Protein AF-A0A817QWZ9-F1 (afdb_monomer)

pLDDT: mean 73.17, std 28.53, range [21.56, 98.62]

Sequence (508 aa):
MGNSSLSGSTEKQVCISLRGLPHEVCVAATRAEYWRQYVNREVTVFGSLFNSLPMDIFNPDLHILGPQYCNITKIKKSLACSIIVGSLTGTMVDSSIAYRYHFTIYHEKQTTLNFAVMQIQALVHQAQHSYFMMYSIKIGRTLGIIKQMETGTSTSNQEEYSSSTAYKPTCKRKRTEDEEQQLTTSQSICDSDQSDDDDDEIIPDDIRTRDPKILAECDTVVDVGGIFNAEQRRFDHHQKSFTETFHSLQPDKPWIIKLSSAGLIYVHYGREIIKELLKKETIDDNIKDHLTEILFNKLYETFVEEIDAIDNGIDIGENMKYKIHTNLSTRVGYFNPAWNDPNPAEKEEIGFKQAMEMIGKEFLDRFYHYVHQWWPARALLEKAIAQRFDIDPSGSILVLNSTFPWRDHLFDIEQEQKDILGVTIKYVLYPDANKTWRLQAVPLNKKSFENRLSLPKQWQGLRDDELSTKSDIPGCIFVHASGFIGGNATYDGALAMARRSLQLGNTQ

Secondary structure (DSSP, 8-state):
--------------------------------------BTTEEEEEEEEE--S---SS-HHHHTTGGGHHHHHHHHHHTT-EEEEEEEPPPEETTEEEEEEEEEEE-S-HHHHHHHHHHHHHHHHHHHHHHHHHHHHHHHHHHHHHHHHHT---------------------PPP------------------------------------HHHHHH-S-EES-SS-EETTTTEE---STT---BHHHHSTTS---SBP-HHHHHHHHHHHHHHHHHHHTS---HHHHHHHHHHHHHHHIIIIIHHHHHHHTT--SSTT-SS----SHHHHHHTTSPPTT-SSHHHHHHHHHHHHHHHHHHHHHHHHHHIIIIIHHHHHHHHHHHHTHHHH-TTS-EEE-SS---HHHHHHHHHHHSHHHH-S---EEEEE-TTS-EEEEEPBSSTT-SSBSSPPPGGGTT-BHHHHHHHHT-TTEEEE-TTSSEEEESSHHHHHHHHHHHHHHHTT-

Solvent-accessible surface area (backbone atoms only — not comparable to full-atom values): 31141 Å² total; per-residue (Å²): 141,88,83,86,85,89,85,78,95,68,83,77,82,84,80,85,82,85,86,85,82,86,87,82,86,83,78,88,76,95,71,86,76,77,67,81,59,87,50,97,48,43,43,51,47,67,49,79,54,83,49,86,75,86,90,77,91,74,73,74,83,58,66,81,52,46,80,51,52,60,51,55,53,48,52,28,62,77,61,73,33,48,74,46,79,49,74,49,88,50,71,83,51,92,99,27,58,42,46,36,38,34,39,39,39,38,42,86,47,68,67,54,48,53,54,52,50,53,55,52,52,53,51,53,51,53,51,53,54,53,51,57,51,54,53,54,51,53,54,52,52,55,50,50,53,52,54,55,68,74,64,73,70,84,76,91,74,92,75,84,92,76,90,80,86,82,92,74,94,76,91,81,80,87,83,82,89,81,87,81,90,81,92,82,86,81,83,86,80,88,80,87,87,82,84,88,78,73,82,73,77,80,71,80,86,83,81,92,74,83,53,68,72,62,58,68,72,47,80,62,38,68,67,43,84,68,37,68,38,76,93,69,34,26,29,15,48,83,38,92,83,58,74,57,19,54,22,79,78,39,76,91,44,91,47,74,55,47,44,28,36,68,36,48,49,39,77,76,42,38,58,57,55,45,48,61,56,52,70,78,45,99,62,63,73,90,47,48,65,62,48,34,58,54,48,46,51,51,48,35,75,75,52,37,50,59,52,10,29,54,75,67,70,50,71,98,57,85,86,67,92,70,85,84,79,77,48,69,70,50,57,44,56,69,34,51,48,57,97,83,46,95,55,41,68,65,38,38,54,54,20,48,55,53,37,50,51,52,52,53,50,55,52,49,54,50,53,50,42,43,63,73,53,43,52,62,31,42,62,57,46,55,50,25,59,74,47,11,50,83,75,34,85,76,38,28,44,36,64,41,97,52,80,66,67,47,68,67,46,52,56,52,48,48,68,78,37,52,85,76,59,81,48,74,64,27,36,42,32,27,45,48,98,84,66,28,17,35,32,31,34,32,46,69,45,99,87,45,91,53,45,67,46,47,45,51,75,92,42,36,60,31,39,34,70,64,30,13,65,74,68,76,39,71,56,28,50,36,23,41,71,80,12,50,36,32,33,12,56,37,66,68,39,26,51,50,52,51,54,53,32,53,56,59,61,74,75,109

Radius of gyration: 31.4 Å; Cα contacts (8 Å, |Δi|>4): 544; chains: 1; bounding box: 79×83×84 Å

Mean predicted aligned error: 18.31 Å

Nearest PDB structures (foldseek):
  5eoy-assembly1_B  TM=3.967E-01  e=4.616E-01  Pseudomonas aeruginosa PAO1
  1j2v-assembly1_A  TM=4.352E-01  e=7.703E-01  Pyrococcus horikoshii OT3
  2uuv-assembly1_A  TM=5.173E-01  e=2.693E+00  Dictyostelium discoideum
  5eq6-assembly1_B  TM=3.828E-01  e=7.277E-01  Pseudomonas aeruginosa PAO1
  5eox-assembly1_B  TM=3.710E-01  e=1.285E+00  Pseudomonas aeruginosa PAO1

Structure (mmCIF, N/CA/C/O backbone):
data_AF-A0A817QWZ9-F1
#
_entry.id   AF-A0A817QWZ9-F1
#
loop_
_atom_site.group_PDB
_atom_site.id
_atom_site.type_symbol
_atom_site.label_atom_id
_atom_site.label_alt_id
_atom_site.label_comp_id
_atom_site.label_asym_id
_atom_site.label_entity_id
_atom_site.label_seq_id
_atom_site.pdbx_PDB_ins_code
_atom_site.Cartn_x
_atom_site.Cartn_y
_atom_site.Cartn_z
_atom_site.occupancy
_atom_site.B_iso_or_equiv
_atom_site.auth_seq_id
_atom_site.auth_comp_id
_atom_site.auth_asym_id
_atom_site.auth_atom_id
_atom_site.pdbx_PDB_model_num
ATOM 1 N N . MET A 1 1 ? 32.167 -58.755 28.645 1.00 31.52 1 MET A N 1
ATOM 2 C CA . MET A 1 1 ? 32.550 -59.857 27.736 1.00 31.52 1 MET A CA 1
ATOM 3 C C . MET A 1 1 ? 31.242 -60.419 27.189 1.00 31.52 1 MET A C 1
ATOM 5 O O . MET A 1 1 ? 30.562 -61.118 27.912 1.00 31.52 1 MET A O 1
ATOM 9 N N . GLY A 1 2 ? 30.682 -59.964 26.073 1.00 27.77 2 GLY A N 1
ATOM 10 C CA . GLY A 1 2 ? 31.305 -59.668 24.785 1.00 27.77 2 GLY A CA 1
ATOM 11 C C . GLY A 1 2 ? 31.017 -60.848 23.857 1.00 27.77 2 GLY A C 1
ATOM 12 O O . GLY A 1 2 ? 31.939 -61.592 23.555 1.00 27.77 2 GLY A O 1
ATOM 13 N N . ASN A 1 3 ? 29.739 -61.062 23.517 1.00 23.22 3 ASN A N 1
ATOM 14 C CA . ASN A 1 3 ? 29.279 -62.166 22.674 1.00 23.22 3 ASN A CA 1
ATOM 15 C C . ASN A 1 3 ? 28.733 -61.642 21.340 1.00 23.22 3 ASN A C 1
ATOM 17 O O . ASN A 1 3 ? 28.251 -60.518 21.230 1.00 23.22 3 ASN A O 1
ATOM 21 N N . SER A 1 4 ? 28.894 -62.495 20.344 1.00 27.75 4 SER A N 1
ATOM 22 C CA . SER A 1 4 ? 28.972 -62.262 18.910 1.00 27.75 4 SER A CA 1
ATOM 23 C C . SER A 1 4 ? 27.646 -62.147 18.144 1.00 27.75 4 SER A C 1
ATOM 25 O O . SER A 1 4 ? 26.643 -62.746 18.518 1.00 27.75 4 SER A O 1
ATOM 27 N N . SER A 1 5 ? 27.785 -61.574 16.941 1.00 26.08 5 SER A N 1
ATOM 28 C CA . SER A 1 5 ? 27.235 -62.013 15.638 1.00 26.08 5 SER A CA 1
ATOM 29 C C . SER A 1 5 ? 26.023 -61.293 15.006 1.00 26.08 5 SER A C 1
ATOM 31 O O . SER A 1 5 ? 24.915 -61.313 15.518 1.00 26.08 5 SER A O 1
ATOM 33 N N . LEU A 1 6 ? 26.324 -60.769 13.802 1.00 29.61 6 LEU A N 1
ATOM 34 C CA . LEU A 1 6 ? 25.604 -60.797 12.514 1.00 29.61 6 LEU A CA 1
ATOM 35 C C . LEU A 1 6 ? 24.277 -60.036 12.281 1.00 29.61 6 LEU A C 1
ATOM 37 O O . LEU A 1 6 ? 23.288 -60.188 12.987 1.00 29.61 6 LEU A O 1
ATOM 41 N N . SER A 1 7 ? 24.268 -59.407 11.092 1.00 25.89 7 SER A N 1
ATOM 42 C CA . SER A 1 7 ? 23.153 -59.058 10.188 1.00 25.89 7 SER A CA 1
ATOM 43 C C . SER A 1 7 ? 22.686 -57.595 10.130 1.00 25.89 7 SER A C 1
ATOM 45 O O . SER A 1 7 ? 22.563 -56.910 11.137 1.00 25.89 7 SER A O 1
ATOM 47 N N . GLY A 1 8 ? 22.401 -57.155 8.896 1.00 24.64 8 GLY A N 1
ATOM 48 C CA . GLY A 1 8 ? 21.534 -56.017 8.594 1.00 24.64 8 GLY A CA 1
ATOM 49 C C . GLY A 1 8 ? 22.249 -54.710 8.264 1.00 24.64 8 GLY A C 1
ATOM 50 O O . GLY A 1 8 ? 22.553 -53.912 9.144 1.00 24.64 8 GLY A O 1
ATOM 51 N N . SER A 1 9 ? 22.432 -54.431 6.972 1.00 29.75 9 SER A N 1
ATOM 52 C CA . SER A 1 9 ? 22.605 -53.065 6.476 1.00 29.75 9 SER A CA 1
ATOM 53 C C . SER A 1 9 ? 21.287 -52.300 6.647 1.00 29.75 9 SER A C 1
ATOM 55 O O . SER A 1 9 ? 20.472 -52.227 5.732 1.00 29.75 9 SER A O 1
ATOM 57 N N . THR A 1 10 ? 21.052 -51.763 7.840 1.00 25.08 10 THR A N 1
ATOM 58 C CA . THR A 1 10 ? 20.063 -50.707 8.070 1.00 25.08 10 THR A CA 1
ATOM 59 C C . THR A 1 10 ? 20.782 -49.368 7.989 1.00 25.08 10 THR A C 1
ATOM 61 O O . THR A 1 10 ? 21.539 -49.007 8.896 1.00 25.08 10 THR A O 1
ATOM 64 N N . GLU A 1 11 ? 20.571 -48.649 6.888 1.00 26.83 11 GLU A N 1
ATOM 65 C CA . GLU A 1 11 ? 20.940 -47.242 6.772 1.00 26.83 11 GLU A CA 1
ATOM 66 C C . GLU A 1 11 ? 20.228 -46.454 7.875 1.00 26.83 11 GLU A C 1
ATOM 68 O O . GLU A 1 11 ? 19.002 -46.434 7.990 1.00 26.83 11 GLU A O 1
ATOM 73 N N . LYS A 1 12 ? 21.036 -45.864 8.754 1.00 24.02 12 LYS A N 1
ATOM 74 C CA . LYS A 1 12 ? 20.592 -45.075 9.896 1.00 24.02 12 LYS A CA 1
ATOM 75 C C . LYS A 1 12 ? 19.939 -43.786 9.397 1.00 24.02 12 LYS A C 1
ATOM 77 O O . LYS A 1 12 ? 20.618 -42.933 8.832 1.00 24.02 12 LYS A O 1
ATOM 82 N N . GLN A 1 13 ? 18.655 -43.599 9.699 1.00 24.77 13 GLN A N 1
ATOM 83 C CA . GLN A 1 13 ? 18.053 -42.269 9.747 1.00 24.77 13 GLN A CA 1
ATOM 84 C C . GLN A 1 13 ? 18.766 -41.447 10.830 1.00 24.77 13 GLN A C 1
ATOM 86 O O . GLN A 1 13 ? 18.715 -41.769 12.018 1.00 24.77 13 GLN A O 1
ATOM 91 N N . VAL A 1 14 ? 19.455 -40.385 10.419 1.00 21.67 14 VAL A N 1
ATOM 92 C CA . VAL A 1 14 ? 20.013 -39.384 11.331 1.00 21.67 14 VAL A CA 1
ATOM 93 C C . VAL A 1 14 ? 18.895 -38.402 11.683 1.00 21.67 14 VAL A C 1
ATOM 95 O O . VAL A 1 14 ? 18.577 -37.503 10.911 1.00 21.67 14 VAL A O 1
ATOM 98 N N . CYS A 1 15 ? 18.283 -38.585 12.854 1.00 21.56 15 CYS A N 1
ATOM 99 C CA . CYS A 1 15 ? 17.412 -37.591 13.482 1.00 21.56 15 CYS A CA 1
ATOM 100 C C . CYS A 1 15 ? 18.270 -36.573 14.246 1.00 21.56 15 CYS A C 1
ATOM 102 O O . CYS A 1 15 ? 18.870 -36.915 15.265 1.00 21.56 15 CYS A O 1
ATOM 104 N N . ILE A 1 16 ? 18.290 -35.314 13.804 1.00 22.02 16 ILE A N 1
ATOM 105 C CA . ILE A 1 16 ? 18.762 -34.192 14.627 1.00 22.02 16 ILE A CA 1
ATOM 106 C C . ILE A 1 16 ? 17.550 -33.643 15.387 1.00 22.02 16 ILE A C 1
ATOM 108 O O . ILE A 1 16 ? 16.653 -33.038 14.808 1.00 22.02 16 ILE A O 1
ATOM 112 N N . SER A 1 17 ? 17.516 -33.904 16.694 1.00 21.73 17 SER A N 1
ATOM 113 C CA . SER A 1 17 ? 16.523 -33.393 17.642 1.00 21.73 17 SER A CA 1
ATOM 114 C C . SER A 1 17 ? 16.979 -32.045 18.200 1.00 21.73 17 SER A C 1
ATOM 116 O O . SER A 1 17 ? 17.968 -31.997 18.928 1.00 21.73 17 SER A O 1
ATOM 118 N N . LEU A 1 18 ? 16.212 -30.980 17.964 1.00 23.05 18 LEU A N 1
ATOM 119 C CA . LEU A 1 18 ? 16.243 -29.775 18.795 1.00 23.05 18 LEU A CA 1
ATOM 120 C C . LEU A 1 18 ? 14.999 -29.785 19.694 1.00 23.05 18 LEU A C 1
ATOM 122 O O . LEU A 1 18 ? 13.892 -29.495 19.247 1.00 23.05 18 LEU A O 1
ATOM 126 N N . ARG A 1 19 ? 15.179 -30.161 20.968 1.00 23.42 19 ARG A N 1
ATOM 127 C CA . ARG A 1 19 ? 14.194 -29.927 22.033 1.00 23.42 19 ARG A CA 1
ATOM 128 C C . ARG A 1 19 ? 14.542 -28.631 22.752 1.00 23.42 19 ARG A C 1
ATOM 130 O O . ARG A 1 19 ? 15.644 -28.494 23.273 1.00 23.42 19 ARG A O 1
ATOM 137 N N . GLY A 1 20 ? 13.554 -27.751 22.835 1.00 22.48 20 GLY A N 1
ATOM 138 C CA . GLY A 1 20 ? 13.539 -26.566 23.682 1.00 22.48 20 GLY A CA 1
ATOM 139 C C . GLY A 1 20 ? 12.199 -25.849 23.541 1.00 22.48 20 GLY A C 1
ATOM 140 O O . GLY A 1 20 ? 12.108 -24.867 22.821 1.00 22.48 20 GLY A O 1
ATOM 141 N N . LEU A 1 21 ? 11.156 -26.369 24.188 1.00 26.72 21 LEU A N 1
ATOM 142 C CA . LEU A 1 21 ? 9.923 -25.630 24.496 1.00 26.72 21 LEU A CA 1
ATOM 143 C C . LEU A 1 21 ? 9.734 -25.691 26.017 1.00 26.72 21 LEU A C 1
ATOM 145 O O . LEU A 1 21 ? 10.049 -26.729 26.610 1.00 26.72 21 LEU A O 1
ATOM 149 N N . PRO A 1 22 ? 9.243 -24.608 26.647 1.00 24.80 22 PRO A N 1
ATOM 150 C CA . PRO A 1 22 ? 7.803 -24.562 26.901 1.00 24.80 22 PRO A CA 1
ATOM 151 C C . PRO A 1 22 ? 7.108 -23.188 26.781 1.00 24.80 22 PRO A C 1
ATOM 153 O O . PRO A 1 22 ? 7.654 -22.153 27.139 1.00 24.80 22 PRO A O 1
ATOM 156 N N . HIS A 1 23 ? 5.828 -23.322 26.410 1.00 27.20 23 HIS A N 1
ATOM 157 C CA . HIS A 1 23 ? 4.632 -22.516 26.680 1.00 27.20 23 HIS A CA 1
ATOM 158 C C . HIS A 1 23 ? 4.378 -21.169 25.974 1.00 27.20 23 HIS A C 1
ATOM 160 O O . HIS A 1 23 ? 5.107 -20.199 26.112 1.00 27.20 23 HIS A O 1
ATOM 166 N N . GLU A 1 24 ? 3.202 -21.171 25.333 1.00 23.88 24 GLU A N 1
ATOM 167 C CA . GLU A 1 24 ? 2.371 -20.063 24.858 1.00 23.88 24 GLU A CA 1
ATOM 168 C C . GLU A 1 24 ? 2.688 -19.436 23.489 1.00 23.88 24 GLU A C 1
ATOM 170 O O . GLU A 1 24 ? 3.688 -18.768 23.268 1.00 23.88 24 GLU A O 1
ATOM 175 N N . VAL A 1 25 ? 1.704 -19.625 22.599 1.00 24.67 25 VAL A N 1
ATOM 176 C CA . VAL A 1 25 ? 1.354 -18.782 21.451 1.00 24.67 25 VAL A CA 1
ATOM 177 C C . VAL A 1 25 ? 2.361 -18.732 20.296 1.00 24.67 25 VAL A C 1
ATOM 179 O O . VAL A 1 25 ? 3.333 -17.987 20.290 1.00 24.67 25 VAL A O 1
ATOM 182 N N . CYS A 1 26 ? 1.986 -19.380 19.192 1.00 21.56 26 CYS A N 1
ATOM 183 C CA . CYS A 1 26 ? 2.097 -18.717 17.895 1.00 21.56 26 CYS A CA 1
ATOM 184 C C . CYS A 1 26 ? 0.882 -19.037 17.027 1.00 21.56 26 CYS A C 1
ATOM 186 O O . CYS A 1 26 ? 0.734 -20.116 16.457 1.00 21.56 26 CYS A O 1
ATOM 188 N N . VAL A 1 27 ? 0.008 -18.039 16.979 1.00 24.39 27 VAL A N 1
ATOM 189 C CA . VAL A 1 27 ? -0.987 -17.793 15.944 1.00 24.39 27 VAL A CA 1
ATOM 190 C C . VAL A 1 27 ? -0.285 -17.627 14.590 1.00 24.39 27 VAL A C 1
ATOM 192 O O . VAL A 1 27 ? 0.769 -17.008 14.517 1.00 24.39 27 VAL A O 1
ATOM 195 N N . ALA A 1 28 ? -0.906 -18.178 13.545 1.00 30.47 28 ALA A N 1
ATOM 196 C CA . ALA A 1 28 ? -0.772 -17.827 12.128 1.00 30.47 28 ALA A CA 1
ATOM 197 C C . ALA A 1 28 ? 0.633 -17.477 11.588 1.00 30.47 28 ALA A C 1
ATOM 199 O O . ALA A 1 28 ? 1.064 -16.333 11.649 1.00 30.47 28 ALA A O 1
ATOM 200 N N . ALA A 1 29 ? 1.265 -18.428 10.896 1.00 23.08 29 ALA A N 1
ATOM 201 C CA . ALA A 1 29 ? 2.036 -18.158 9.681 1.00 23.08 29 ALA A CA 1
ATOM 202 C C . ALA A 1 29 ? 2.371 -19.473 8.969 1.00 23.08 29 ALA A C 1
ATOM 204 O O . ALA A 1 29 ? 2.774 -20.461 9.581 1.00 23.08 29 ALA A O 1
ATOM 205 N N . THR A 1 30 ? 2.234 -19.450 7.649 1.00 36.00 30 THR A N 1
ATOM 206 C CA . THR A 1 30 ? 2.864 -20.366 6.701 1.00 36.00 30 THR A CA 1
ATOM 207 C C . THR A 1 30 ? 4.311 -20.676 7.085 1.00 36.00 30 THR A C 1
ATOM 209 O O . THR A 1 30 ? 5.187 -19.816 7.000 1.00 36.00 30 THR A O 1
ATOM 212 N N . ARG A 1 31 ? 4.589 -21.935 7.416 1.00 28.59 31 ARG A N 1
ATOM 213 C CA . ARG A 1 31 ? 5.929 -22.504 7.292 1.00 28.59 31 ARG A CA 1
ATOM 214 C C . ARG A 1 31 ? 5.779 -23.916 6.751 1.00 28.59 31 ARG A C 1
ATOM 216 O O . ARG A 1 31 ? 5.490 -24.856 7.483 1.00 28.59 31 ARG A O 1
ATOM 223 N N . ALA A 1 32 ? 5.925 -24.052 5.438 1.00 32.22 32 ALA A N 1
ATOM 224 C CA . ALA A 1 32 ? 6.227 -25.347 4.863 1.00 32.22 32 ALA A CA 1
ATOM 225 C C . ALA A 1 32 ? 7.646 -25.712 5.325 1.00 32.22 32 ALA A C 1
ATOM 227 O O . ALA A 1 32 ? 8.631 -25.151 4.848 1.00 32.22 32 ALA A O 1
ATOM 228 N N . GLU A 1 33 ? 7.757 -26.586 6.321 1.00 35.00 33 GLU A N 1
ATOM 229 C CA . GLU A 1 33 ? 9.034 -27.211 6.653 1.00 35.00 33 GLU A CA 1
ATOM 230 C C . GLU A 1 33 ? 9.342 -28.256 5.576 1.00 35.00 33 GLU A C 1
ATOM 232 O O . GLU A 1 33 ? 8.831 -29.376 5.596 1.00 35.00 33 GLU A O 1
ATOM 237 N N . TYR A 1 34 ? 10.151 -27.864 4.592 1.00 39.19 34 TYR A N 1
ATOM 238 C CA . TYR A 1 34 ? 10.625 -28.759 3.542 1.00 39.19 34 TYR A CA 1
ATOM 239 C C . TYR A 1 34 ? 11.885 -29.486 4.009 1.00 39.19 34 TYR A C 1
ATOM 241 O O . TYR A 1 34 ? 12.986 -28.942 3.958 1.00 39.19 34 TYR A O 1
ATOM 249 N N . TRP A 1 35 ? 11.737 -30.741 4.421 1.00 36.19 35 TRP A N 1
ATOM 250 C CA . TRP A 1 35 ? 12.874 -31.647 4.565 1.00 36.19 35 TRP A CA 1
ATOM 251 C C . TRP A 1 35 ? 13.172 -32.285 3.207 1.00 36.19 35 TRP A C 1
ATOM 253 O O . TRP A 1 35 ? 12.305 -32.934 2.628 1.00 36.19 35 TRP A O 1
ATOM 263 N N . ARG A 1 36 ? 14.387 -32.085 2.682 1.00 41.62 36 ARG A N 1
ATOM 264 C CA . ARG A 1 36 ? 14.865 -32.754 1.463 1.00 41.62 36 ARG A CA 1
ATOM 265 C C . ARG A 1 36 ? 15.828 -33.864 1.853 1.00 41.62 36 ARG A C 1
ATOM 267 O O . ARG A 1 36 ? 16.887 -33.585 2.410 1.00 41.62 36 ARG A O 1
ATOM 274 N N . GLN A 1 37 ? 15.481 -35.102 1.532 1.00 38.75 37 GLN A N 1
ATOM 275 C CA . GLN A 1 37 ? 16.428 -36.210 1.549 1.00 38.75 37 GLN A CA 1
ATOM 276 C C . GLN A 1 37 ? 16.703 -36.590 0.095 1.00 38.75 37 GLN A C 1
ATOM 278 O O . GLN A 1 37 ? 15.784 -36.966 -0.627 1.00 38.75 37 GLN A O 1
ATOM 283 N N . TYR A 1 38 ? 17.948 -36.406 -0.344 1.00 37.19 38 TYR A N 1
ATOM 284 C CA . TYR A 1 38 ? 18.396 -36.804 -1.673 1.00 37.19 38 TYR A CA 1
ATOM 285 C C . TYR A 1 38 ? 19.078 -38.160 -1.558 1.00 37.19 38 TYR A C 1
ATOM 287 O O . TYR A 1 38 ? 20.158 -38.272 -0.981 1.00 37.19 38 TYR A O 1
ATOM 295 N N . VAL A 1 39 ? 18.447 -39.178 -2.126 1.00 41.81 39 VAL A N 1
ATOM 296 C CA . VAL A 1 39 ? 19.100 -40.444 -2.462 1.00 41.81 39 VAL A CA 1
ATOM 297 C C . VAL A 1 39 ? 19.002 -40.566 -3.978 1.00 41.81 39 VAL A C 1
ATOM 299 O O . VAL A 1 39 ? 18.018 -40.112 -4.553 1.00 41.81 39 VAL A O 1
ATOM 302 N N . ASN A 1 40 ? 20.011 -41.136 -4.643 1.00 39.97 40 ASN A N 1
ATOM 303 C CA . ASN A 1 40 ? 20.225 -41.085 -6.104 1.00 39.97 40 ASN A CA 1
ATOM 304 C C . ASN A 1 40 ? 19.071 -41.590 -7.012 1.00 39.97 40 ASN A C 1
ATOM 306 O O . ASN A 1 40 ? 19.280 -41.714 -8.217 1.00 39.97 40 ASN A O 1
ATOM 310 N N . ARG A 1 41 ? 17.883 -41.914 -6.479 1.00 40.22 41 ARG A N 1
ATOM 311 C CA . ARG A 1 41 ? 16.686 -42.379 -7.204 1.00 40.22 41 ARG A CA 1
ATOM 312 C C . ARG A 1 41 ? 15.344 -41.981 -6.558 1.00 40.22 41 ARG A C 1
ATOM 314 O O . ARG A 1 41 ? 14.305 -42.446 -7.023 1.00 40.22 41 ARG A O 1
ATOM 321 N N . GLU A 1 42 ? 15.340 -41.165 -5.500 1.00 35.78 42 GLU A N 1
ATOM 322 C CA . GLU A 1 42 ? 14.135 -40.882 -4.705 1.00 35.78 42 GLU A CA 1
ATOM 323 C C . GLU A 1 42 ? 14.120 -39.446 -4.163 1.00 35.78 42 GLU A C 1
ATOM 325 O O . GLU A 1 42 ? 15.124 -38.956 -3.640 1.00 35.78 42 GLU A O 1
ATOM 330 N N . VAL A 1 43 ? 12.958 -38.789 -4.257 1.00 50.97 43 VAL A N 1
ATOM 331 C CA . VAL A 1 43 ? 12.676 -37.505 -3.599 1.00 50.97 43 VAL A CA 1
ATOM 332 C C . VAL A 1 43 ? 11.317 -37.579 -2.908 1.00 50.97 43 VAL A C 1
ATOM 334 O O . VAL A 1 43 ? 10.313 -37.895 -3.546 1.00 50.97 43 VAL A O 1
ATOM 337 N N . THR A 1 44 ? 11.274 -37.240 -1.617 1.00 45.25 44 THR A N 1
ATOM 338 C CA . THR A 1 44 ? 10.023 -37.121 -0.851 1.00 45.25 44 THR A CA 1
ATOM 339 C C . THR A 1 44 ? 9.711 -35.654 -0.552 1.00 45.25 44 THR A C 1
ATOM 341 O O . THR A 1 44 ? 10.561 -34.919 -0.051 1.00 45.25 44 THR A O 1
ATOM 344 N N . VAL A 1 45 ? 8.484 -35.225 -0.856 1.00 48.06 45 VAL A N 1
ATOM 345 C CA . VAL A 1 45 ? 7.962 -33.868 -0.632 1.00 48.06 45 VAL A CA 1
ATOM 346 C C . VAL A 1 45 ? 6.824 -33.931 0.380 1.00 48.06 45 VAL A C 1
ATOM 348 O O . VAL A 1 45 ? 5.884 -34.694 0.190 1.00 48.06 45 VAL A O 1
ATOM 351 N N . PHE A 1 46 ? 6.866 -33.113 1.430 1.00 43.81 46 PHE A N 1
ATOM 352 C CA . PHE A 1 46 ? 5.814 -33.047 2.452 1.00 43.81 46 PHE A CA 1
ATOM 353 C C . PHE A 1 46 ? 4.904 -31.827 2.245 1.00 43.81 46 PHE A C 1
ATOM 355 O O . PHE A 1 46 ? 5.380 -30.747 1.900 1.00 43.81 46 PHE A O 1
ATOM 362 N N . GLY A 1 47 ? 3.601 -31.991 2.491 1.00 42.44 47 GLY A N 1
ATOM 363 C CA . GLY A 1 47 ? 2.590 -30.931 2.467 1.00 42.44 47 GLY A CA 1
ATOM 364 C C . GLY A 1 47 ? 1.593 -31.070 3.624 1.00 42.44 47 GLY A C 1
ATOM 365 O O . GLY A 1 47 ? 1.336 -32.169 4.114 1.00 42.44 47 GLY A O 1
ATOM 366 N N . SER A 1 48 ? 1.014 -29.960 4.082 1.00 42.25 48 SER A N 1
ATOM 367 C CA . SER A 1 48 ? 0.014 -29.948 5.162 1.00 42.25 48 SER A CA 1
ATOM 368 C C . SER A 1 48 ? -1.268 -29.245 4.720 1.00 42.25 48 SER A C 1
ATOM 370 O O . SER A 1 48 ? -1.198 -28.144 4.168 1.00 42.25 48 SER A O 1
ATOM 372 N N . LEU A 1 49 ? -2.419 -29.856 5.008 1.00 41.69 49 LEU A N 1
ATOM 373 C CA . LEU A 1 49 ? -3.758 -29.294 4.806 1.00 41.69 49 LEU A CA 1
ATOM 374 C C . LEU A 1 49 ? -4.537 -29.406 6.125 1.00 41.69 49 LEU A C 1
ATOM 376 O O . LEU A 1 49 ? -4.601 -30.478 6.727 1.00 41.69 49 LEU A O 1
ATOM 380 N N . PHE A 1 50 ? -5.097 -28.292 6.598 1.00 37.72 50 PHE A N 1
ATOM 381 C CA . PHE A 1 50 ? -5.907 -28.257 7.817 1.00 37.72 50 PHE A CA 1
ATOM 382 C C . PHE A 1 50 ? -7.382 -28.482 7.476 1.00 37.72 50 PHE A C 1
ATOM 384 O O . PHE A 1 50 ? -7.952 -27.728 6.691 1.00 37.72 50 PHE A O 1
ATOM 391 N N . ASN A 1 51 ? -8.004 -29.480 8.107 1.00 41.47 51 ASN A N 1
ATOM 392 C CA . ASN A 1 51 ? -9.448 -29.690 8.053 1.00 41.47 51 ASN A CA 1
ATOM 393 C C . ASN A 1 51 ? -10.086 -29.257 9.375 1.00 41.47 51 ASN A C 1
ATOM 395 O O . ASN A 1 51 ? -9.755 -29.787 10.434 1.00 41.47 51 ASN A O 1
ATOM 399 N N . SER A 1 52 ? -11.059 -28.352 9.306 1.00 33.25 52 SER A N 1
ATOM 400 C CA . SER A 1 52 ? -12.004 -28.094 10.391 1.00 33.25 52 SER A CA 1
ATOM 401 C C . SER A 1 52 ? -13.394 -28.537 9.937 1.00 33.25 52 SER A C 1
ATOM 403 O O . SER A 1 52 ? -14.080 -27.745 9.304 1.00 33.25 52 SER A O 1
ATOM 405 N N . LEU A 1 53 ? -13.783 -29.796 10.182 1.00 27.78 53 LEU A N 1
ATOM 406 C CA . LEU A 1 53 ? -15.178 -30.279 10.264 1.00 27.78 53 LEU A CA 1
ATOM 407 C C . LEU A 1 53 ? -15.197 -31.742 10.788 1.00 27.78 53 LEU A C 1
ATOM 409 O O . LEU A 1 53 ? -14.214 -32.460 10.577 1.00 27.78 53 LEU A O 1
ATOM 413 N N . PRO A 1 54 ? -16.272 -32.189 11.475 1.00 30.19 54 PRO A N 1
ATOM 414 C CA . PRO A 1 54 ? -16.365 -33.514 12.085 1.00 30.19 54 PRO A CA 1
ATOM 415 C C . PRO A 1 54 ? -16.475 -34.629 11.041 1.00 30.19 54 PRO A C 1
ATOM 417 O O . PRO A 1 54 ? -17.119 -34.478 10.005 1.00 30.19 54 PRO A O 1
ATOM 420 N N . MET A 1 55 ? -15.839 -35.753 11.361 1.00 30.64 55 MET A N 1
ATOM 421 C CA . MET A 1 55 ? -15.874 -37.010 10.619 1.00 30.64 55 MET A CA 1
ATOM 422 C C . MET A 1 55 ? -17.295 -37.562 10.504 1.00 30.64 55 MET A C 1
ATOM 424 O O . MET A 1 55 ? -17.890 -37.871 11.528 1.00 30.64 55 MET A O 1
ATOM 428 N N . ASP A 1 56 ? -17.742 -37.821 9.275 1.00 26.30 56 ASP A N 1
ATOM 429 C CA . ASP A 1 56 ? -18.595 -38.971 8.981 1.00 26.30 56 ASP A CA 1
ATOM 430 C C . ASP A 1 56 ? -18.161 -39.626 7.657 1.00 26.30 56 ASP A C 1
ATOM 432 O O . ASP A 1 56 ? -18.286 -39.067 6.571 1.00 26.30 56 ASP A O 1
ATOM 436 N N . ILE A 1 57 ? -17.566 -40.812 7.828 1.00 33.06 57 ILE A N 1
ATOM 437 C CA . ILE A 1 57 ? -17.522 -41.993 6.953 1.00 33.06 57 ILE A CA 1
ATOM 438 C C . ILE A 1 57 ? -17.487 -41.710 5.440 1.00 33.06 57 ILE A C 1
ATOM 440 O O . ILE A 1 57 ? -18.536 -41.637 4.826 1.00 33.06 57 ILE A O 1
ATOM 444 N N . PHE A 1 58 ? -16.297 -41.652 4.826 1.00 29.05 58 PHE A N 1
ATOM 445 C CA . PHE A 1 58 ? -15.933 -42.284 3.537 1.00 29.05 58 PHE A CA 1
ATOM 446 C C . PHE A 1 58 ? -14.462 -41.943 3.190 1.00 29.05 58 PHE A C 1
ATOM 448 O O . PHE A 1 58 ? -13.959 -40.881 3.535 1.00 29.05 58 PHE A O 1
ATOM 455 N N . ASN A 1 59 ? -13.767 -42.896 2.561 1.00 33.56 59 ASN A N 1
ATOM 456 C CA . ASN A 1 59 ? -12.331 -42.948 2.229 1.00 33.56 59 ASN A CA 1
ATOM 457 C C . ASN A 1 59 ? -11.563 -41.586 2.147 1.00 33.56 59 ASN A C 1
ATOM 459 O O . ASN A 1 59 ? -11.798 -40.815 1.209 1.00 33.56 59 ASN A O 1
ATOM 463 N N . PRO A 1 60 ? -10.604 -41.304 3.059 1.00 36.31 60 PRO A N 1
ATOM 464 C CA . PRO A 1 60 ? -9.885 -40.023 3.129 1.00 36.31 60 PRO A CA 1
ATOM 465 C C . PRO A 1 60 ? -8.901 -39.768 1.973 1.00 36.31 60 PRO A C 1
ATOM 467 O O . PRO A 1 60 ? -8.516 -38.617 1.757 1.00 36.31 60 PRO A O 1
ATOM 470 N N . ASP A 1 61 ? -8.542 -40.787 1.185 1.00 35.56 61 ASP A N 1
ATOM 471 C CA . ASP A 1 61 ? -7.601 -40.635 0.063 1.00 35.56 61 ASP A CA 1
ATOM 472 C C . ASP A 1 61 ? -8.208 -39.891 -1.142 1.00 35.56 61 ASP A C 1
ATOM 474 O O . ASP A 1 61 ? -7.487 -39.301 -1.948 1.00 35.56 61 ASP A O 1
ATOM 478 N N . LEU A 1 62 ? -9.541 -39.881 -1.268 1.00 35.75 62 LEU A N 1
ATOM 479 C CA . LEU A 1 62 ? -10.249 -39.315 -2.425 1.00 35.75 62 LEU A CA 1
ATOM 480 C C . LEU A 1 62 ? -10.715 -37.864 -2.236 1.00 35.75 62 LEU A C 1
ATOM 482 O O . LEU A 1 62 ? -10.944 -37.169 -3.226 1.00 35.75 62 LEU A O 1
ATOM 486 N N . HIS A 1 63 ? -10.852 -37.383 -0.999 1.00 40.00 63 HIS A N 1
ATOM 487 C CA . HIS A 1 63 ? -11.559 -36.124 -0.739 1.00 40.00 63 HIS A CA 1
ATOM 488 C C . HIS A 1 63 ? -10.680 -34.867 -0.732 1.00 40.00 63 HIS A C 1
ATOM 490 O O . HIS A 1 63 ? -11.182 -33.800 -1.077 1.00 40.00 63 HIS A O 1
ATOM 496 N N . ILE A 1 64 ? -9.394 -34.961 -0.373 1.00 43.16 64 ILE A N 1
ATOM 497 C CA . ILE A 1 64 ? -8.553 -33.755 -0.215 1.00 43.16 64 ILE A CA 1
ATOM 498 C C . ILE A 1 64 ? -7.883 -33.335 -1.528 1.00 43.16 64 ILE A C 1
ATOM 500 O O . ILE A 1 64 ? -7.770 -32.146 -1.810 1.00 43.16 64 ILE A O 1
ATOM 504 N N . LEU A 1 65 ? -7.496 -34.293 -2.377 1.00 46.25 65 LEU A N 1
ATOM 505 C CA . LEU A 1 65 ? -7.032 -33.985 -3.734 1.00 46.25 65 LEU A CA 1
ATOM 506 C C . LEU A 1 65 ? -8.200 -33.817 -4.714 1.00 46.25 65 LEU A C 1
ATOM 508 O O . LEU A 1 65 ? -8.052 -33.109 -5.705 1.00 46.25 65 LEU A O 1
ATOM 512 N N . GLY A 1 66 ? -9.362 -34.423 -4.450 1.00 56.25 66 GLY A N 1
ATOM 513 C CA . GLY A 1 66 ? -10.558 -34.262 -5.278 1.00 56.25 66 GLY A CA 1
ATOM 514 C C . GLY A 1 66 ? -10.256 -34.422 -6.785 1.00 56.25 66 GLY A C 1
ATOM 515 O O . GLY A 1 66 ? -9.560 -35.366 -7.174 1.00 56.25 66 GLY A O 1
ATOM 516 N N . PRO A 1 67 ? -10.696 -33.488 -7.653 1.00 48.25 67 PRO A N 1
ATOM 517 C CA . PRO A 1 67 ? -10.394 -33.502 -9.089 1.00 48.25 67 PRO A CA 1
ATOM 518 C C . PRO A 1 67 ? -8.893 -33.506 -9.419 1.00 48.25 67 PRO A C 1
ATOM 520 O O . PRO A 1 67 ? -8.502 -33.979 -10.480 1.00 48.25 67 PRO A O 1
ATOM 523 N N . GLN A 1 68 ? -8.031 -33.025 -8.520 1.00 55.81 68 GLN A N 1
ATOM 524 C CA . GLN A 1 68 ? -6.585 -32.886 -8.728 1.00 55.81 68 GLN A CA 1
ATOM 525 C C . GLN A 1 68 ? -5.833 -34.228 -8.736 1.00 55.81 68 GLN A C 1
ATOM 527 O O . GLN A 1 68 ? -4.693 -34.292 -9.199 1.00 55.81 68 GLN A O 1
ATOM 532 N N . TYR A 1 69 ? -6.461 -35.339 -8.327 1.00 58.88 69 TYR A N 1
ATOM 533 C CA . TYR A 1 69 ? -5.873 -36.675 -8.507 1.00 58.88 69 TYR A CA 1
ATOM 534 C C . TYR A 1 69 ? -5.672 -37.024 -9.996 1.00 58.88 69 TYR A C 1
ATOM 536 O O . TYR A 1 69 ? -4.698 -37.690 -10.374 1.00 58.88 69 TYR A O 1
ATOM 544 N N . CYS A 1 70 ? -6.545 -36.511 -10.877 1.00 59.69 70 CYS A N 1
ATOM 545 C CA . CYS A 1 70 ? -6.352 -36.646 -12.322 1.00 59.69 70 CYS A CA 1
ATOM 546 C C . CYS A 1 70 ? -5.083 -35.914 -12.788 1.00 59.69 70 CYS A C 1
ATOM 548 O O . CYS A 1 70 ? -4.378 -36.413 -13.662 1.00 59.69 70 CYS A O 1
ATOM 550 N N . ASN A 1 71 ? -4.729 -34.801 -12.141 1.00 69.94 71 ASN A N 1
ATOM 551 C CA . ASN A 1 71 ? -3.548 -34.019 -12.476 1.00 69.94 71 ASN A CA 1
ATOM 552 C C . ASN A 1 71 ? -2.264 -34.698 -11.987 1.00 69.94 71 ASN A C 1
ATOM 554 O O . ASN A 1 71 ? -1.309 -34.760 -12.749 1.00 69.94 71 ASN A O 1
ATOM 558 N N . ILE A 1 72 ? -2.260 -35.367 -10.829 1.00 73.12 72 ILE A N 1
ATOM 559 C CA . ILE A 1 72 ? -1.133 -36.244 -10.443 1.00 73.12 72 ILE A CA 1
ATOM 560 C C . ILE A 1 72 ? -0.932 -37.359 -11.477 1.00 73.12 72 ILE A C 1
ATOM 562 O O . ILE A 1 72 ? 0.196 -37.683 -11.846 1.00 73.12 72 ILE A O 1
ATOM 566 N N . THR A 1 73 ? -2.021 -37.930 -11.994 1.00 73.50 73 THR A N 1
ATOM 567 C CA . THR A 1 73 ? -1.950 -38.955 -13.045 1.00 73.50 73 THR A CA 1
ATOM 568 C C . THR A 1 73 ? -1.398 -38.390 -14.362 1.00 73.50 73 THR A C 1
ATOM 570 O O . THR A 1 73 ? -0.640 -39.078 -15.046 1.00 73.50 73 THR A O 1
ATOM 573 N N . LYS A 1 74 ? -1.714 -37.134 -14.706 1.00 78.88 74 LYS A N 1
ATOM 574 C CA . LYS A 1 74 ? -1.113 -36.426 -15.851 1.00 78.88 74 LYS A CA 1
ATOM 575 C C . LYS A 1 74 ? 0.381 -36.160 -15.643 1.00 78.88 74 LYS A C 1
ATOM 577 O O . LYS A 1 74 ? 1.154 -36.375 -16.572 1.00 78.88 74 LYS A O 1
ATOM 582 N N . ILE A 1 75 ? 0.801 -35.780 -14.434 1.00 80.31 75 ILE A N 1
ATOM 583 C CA . ILE A 1 75 ? 2.222 -35.583 -14.092 1.00 80.31 75 ILE A CA 1
ATOM 584 C C . ILE A 1 75 ? 2.988 -36.906 -14.248 1.00 80.31 75 ILE A C 1
ATOM 586 O O . ILE A 1 75 ? 4.001 -36.948 -14.940 1.00 80.31 75 ILE A O 1
ATOM 590 N N . LYS A 1 76 ? 2.458 -38.019 -13.709 1.00 81.12 76 LYS A N 1
ATOM 591 C CA . LYS A 1 76 ? 3.053 -39.361 -13.884 1.00 81.12 76 LYS A CA 1
ATOM 592 C C . LYS A 1 76 ? 3.267 -39.717 -15.356 1.00 81.12 76 LYS A C 1
ATOM 594 O O . LYS A 1 76 ? 4.316 -40.240 -15.716 1.00 81.12 76 LYS A O 1
ATOM 599 N N . LYS A 1 77 ? 2.264 -39.450 -16.201 1.00 82.56 77 LYS A N 1
ATOM 600 C CA . LYS A 1 77 ? 2.303 -39.780 -17.634 1.00 82.56 77 LYS A CA 1
ATOM 601 C C . LYS A 1 77 ? 3.253 -38.880 -18.421 1.00 82.56 77 LYS A C 1
ATOM 603 O O . LYS A 1 77 ? 4.046 -39.400 -19.192 1.00 82.56 77 LYS A O 1
ATOM 608 N N . SER A 1 78 ? 3.184 -37.565 -18.220 1.00 85.31 78 SER A N 1
ATOM 609 C CA . SER A 1 78 ? 4.005 -36.590 -18.957 1.00 85.31 78 SER A CA 1
ATOM 610 C C . SER A 1 78 ? 5.493 -36.712 -18.636 1.00 85.31 78 SER A C 1
ATOM 612 O O . SER A 1 78 ? 6.326 -36.612 -19.529 1.00 85.31 78 SER A O 1
ATOM 614 N N . LEU A 1 79 ? 5.829 -36.979 -17.373 1.00 86.00 79 LEU A N 1
ATOM 615 C CA . LEU A 1 79 ? 7.214 -37.076 -16.914 1.00 86.00 79 LEU A CA 1
ATOM 616 C C . LEU A 1 79 ? 7.735 -38.517 -16.847 1.00 86.00 79 LEU A C 1
ATOM 618 O O . LEU A 1 79 ? 8.866 -38.722 -16.415 1.00 86.00 79 LEU A O 1
ATOM 622 N N . ALA A 1 80 ? 6.925 -39.510 -17.233 1.00 88.06 80 ALA A N 1
ATOM 623 C CA . ALA A 1 80 ? 7.240 -40.937 -17.117 1.00 88.06 80 ALA A CA 1
ATOM 624 C C . ALA A 1 80 ? 7.779 -41.340 -15.724 1.00 88.06 80 ALA A C 1
ATOM 626 O O . ALA A 1 80 ? 8.650 -42.201 -15.601 1.00 88.06 80 ALA A O 1
ATOM 627 N N . CYS A 1 81 ? 7.273 -40.710 -14.658 1.00 79.31 81 CYS A N 1
ATOM 628 C CA . CYS A 1 81 ? 7.729 -40.915 -13.284 1.00 79.31 81 CYS A CA 1
ATOM 629 C C . CYS A 1 81 ? 6.689 -41.660 -12.436 1.00 79.31 81 CYS A C 1
ATOM 631 O O . CYS A 1 81 ? 5.482 -41.619 -12.693 1.00 79.31 81 CYS A O 1
ATOM 633 N N . SER A 1 82 ? 7.154 -42.341 -11.388 1.00 76.12 82 SER A N 1
ATOM 634 C CA . SER A 1 82 ? 6.264 -42.955 -10.398 1.00 76.12 82 SER A CA 1
ATOM 635 C C . SER A 1 82 ? 6.084 -42.012 -9.215 1.00 76.12 82 SER A C 1
ATOM 637 O O . SER A 1 82 ? 7.062 -41.540 -8.651 1.00 76.12 82 SER A O 1
ATOM 639 N N . ILE A 1 83 ? 4.836 -41.746 -8.829 1.00 77.62 83 ILE A N 1
ATOM 640 C CA . ILE A 1 83 ? 4.498 -40.893 -7.677 1.00 77.62 83 ILE A CA 1
ATOM 641 C C . ILE A 1 83 ? 3.622 -41.694 -6.709 1.00 77.62 83 ILE A C 1
ATOM 643 O O . ILE A 1 83 ? 2.558 -42.188 -7.097 1.00 77.62 83 ILE A O 1
ATOM 647 N N . ILE A 1 84 ? 4.046 -41.814 -5.457 1.00 70.50 84 ILE A N 1
ATOM 648 C CA . ILE A 1 84 ? 3.273 -42.405 -4.362 1.00 70.50 84 ILE A CA 1
ATOM 649 C C . ILE A 1 84 ? 2.792 -41.269 -3.464 1.00 70.50 84 ILE A C 1
ATOM 651 O O . ILE A 1 84 ? 3.576 -40.404 -3.088 1.00 70.50 84 ILE A O 1
ATOM 655 N N . VAL A 1 85 ? 1.500 -41.261 -3.144 1.00 69.12 85 VAL A N 1
ATOM 656 C CA . VAL A 1 85 ? 0.909 -40.315 -2.191 1.00 69.12 85 VAL A CA 1
ATOM 657 C C . VAL A 1 85 ? 0.665 -41.074 -0.896 1.00 69.12 85 VAL A C 1
ATOM 659 O O . VAL A 1 85 ? -0.014 -42.098 -0.917 1.00 69.12 85 VAL A O 1
ATOM 662 N N . GLY A 1 86 ? 1.221 -40.590 0.210 1.00 60.28 86 GLY A N 1
ATOM 663 C CA . GLY A 1 86 ? 1.005 -41.151 1.538 1.00 60.28 86 GLY A CA 1
ATOM 664 C C . GLY A 1 86 ? 0.465 -40.111 2.515 1.00 60.28 86 GLY A C 1
ATOM 665 O O . GLY A 1 86 ? 0.695 -38.910 2.366 1.00 60.28 86 GLY A O 1
ATOM 666 N N . SER A 1 87 ? -0.239 -40.571 3.548 1.00 55.44 87 SER A N 1
ATOM 667 C CA . SER A 1 87 ? -0.720 -39.741 4.657 1.00 55.44 87 SER A CA 1
ATOM 668 C C . SER A 1 87 ? -0.057 -40.157 5.968 1.00 55.44 87 SER A C 1
ATOM 670 O O . SER A 1 87 ? -0.011 -41.343 6.286 1.00 55.44 87 SER A O 1
ATOM 672 N N . LEU A 1 88 ? 0.407 -39.193 6.759 1.00 51.47 88 LEU A N 1
ATOM 673 C CA . LEU A 1 88 ? 0.758 -39.395 8.163 1.00 51.47 88 LEU A CA 1
ATOM 674 C C . LEU A 1 88 ? -0.466 -39.028 9.012 1.00 51.47 88 LEU A C 1
ATOM 676 O O . LEU A 1 88 ? -0.954 -37.897 8.946 1.00 51.47 88 LEU A O 1
ATOM 680 N N . THR A 1 89 ? -0.973 -39.978 9.798 1.00 42.28 89 THR A N 1
ATOM 681 C CA . THR A 1 89 ? -2.064 -39.745 10.756 1.00 42.28 89 THR A CA 1
ATOM 682 C C . THR A 1 89 ? -1.644 -38.708 11.799 1.00 42.28 89 THR A C 1
ATOM 684 O O . THR A 1 89 ? -0.609 -38.862 12.449 1.00 42.28 89 THR A O 1
ATOM 687 N N . GLY A 1 90 ? -2.435 -37.639 11.927 1.00 44.69 90 GLY A N 1
ATOM 688 C CA . GLY A 1 90 ? -2.129 -36.467 12.745 1.00 44.69 90 GLY A CA 1
ATOM 689 C C . GLY A 1 90 ? -2.294 -36.659 14.253 1.00 44.69 90 GLY A C 1
ATOM 690 O O . GLY A 1 90 ? -3.148 -37.404 14.725 1.00 44.69 90 GLY A O 1
ATOM 691 N N . THR A 1 91 ? -1.494 -35.915 15.014 1.00 38.00 91 THR A N 1
ATOM 692 C CA . THR A 1 91 ? -1.742 -35.582 16.422 1.00 38.00 91 THR A CA 1
ATOM 693 C C . THR A 1 91 ? -2.955 -34.655 16.547 1.00 38.00 91 THR A C 1
ATOM 695 O O . THR A 1 91 ? -3.055 -33.675 15.809 1.00 38.00 91 THR A O 1
ATOM 698 N N . MET A 1 92 ? -3.848 -34.940 17.498 1.00 33.25 92 MET A N 1
ATOM 699 C CA . MET A 1 92 ? -4.992 -34.088 17.848 1.00 33.25 92 MET A CA 1
ATOM 700 C C . MET A 1 92 ? -4.515 -32.735 18.393 1.00 33.25 92 MET A C 1
ATOM 702 O O . MET A 1 92 ? -3.767 -32.702 19.369 1.00 33.25 92 MET A O 1
ATOM 706 N N . VAL A 1 93 ? -4.982 -31.632 17.805 1.00 40.12 93 VAL A N 1
ATOM 707 C CA . VAL A 1 93 ? -4.857 -30.278 18.370 1.00 40.12 93 VAL A CA 1
ATOM 708 C C . VAL A 1 93 ? -6.226 -29.605 18.261 1.00 40.12 93 VAL A C 1
ATOM 710 O O . VAL A 1 93 ? -6.804 -29.565 17.175 1.00 40.12 93 VAL A O 1
ATOM 713 N N . ASP A 1 94 ? -6.772 -29.140 19.388 1.00 36.66 94 ASP A N 1
ATOM 714 C CA . ASP A 1 94 ? -8.034 -28.385 19.474 1.00 36.66 94 ASP A CA 1
ATOM 715 C C . ASP A 1 94 ? -9.181 -28.944 18.612 1.00 36.66 94 ASP A C 1
ATOM 717 O O . ASP A 1 94 ? -9.736 -28.265 17.748 1.00 36.66 94 ASP A O 1
ATOM 721 N N . SER A 1 95 ? -9.570 -30.207 18.838 1.00 38.06 95 SER A N 1
ATOM 722 C CA . SER A 1 95 ? -10.716 -30.863 18.166 1.00 38.06 95 SER A CA 1
ATOM 723 C C . SER A 1 95 ? -10.659 -30.910 16.623 1.00 38.06 95 SER A C 1
ATOM 725 O O . SER A 1 95 ? -11.654 -31.234 15.976 1.00 38.06 95 SER A O 1
ATOM 727 N N . SER A 1 96 ? -9.486 -30.663 16.030 1.00 39.06 96 SER A N 1
ATOM 728 C CA . SER A 1 96 ? -9.227 -30.733 14.589 1.00 39.06 96 SER A CA 1
ATOM 729 C C . SER A 1 96 ? -8.139 -31.770 14.273 1.00 39.06 96 SER A C 1
ATOM 731 O O . SER A 1 96 ? -7.152 -31.899 15.002 1.00 39.06 96 SER A O 1
ATOM 733 N N . ILE A 1 97 ? -8.324 -32.548 13.199 1.00 42.62 97 ILE A N 1
ATOM 734 C CA . ILE A 1 97 ? -7.320 -33.511 12.720 1.00 42.62 97 ILE A CA 1
ATOM 735 C C . ILE A 1 97 ? -6.510 -32.829 11.616 1.00 42.62 97 ILE A C 1
ATOM 737 O O . ILE A 1 97 ? -7.023 -32.557 10.529 1.00 42.62 97 ILE A O 1
ATOM 741 N N . ALA A 1 98 ? -5.232 -32.560 11.885 1.00 43.16 98 ALA A N 1
ATOM 742 C CA . ALA A 1 98 ? -4.295 -32.106 10.865 1.00 43.16 98 ALA A CA 1
ATOM 743 C C . ALA A 1 98 ? -3.775 -33.315 10.075 1.00 43.16 98 ALA A C 1
ATOM 745 O O . ALA A 1 98 ? -3.049 -34.149 10.617 1.00 43.16 98 ALA A O 1
ATOM 746 N N . TYR A 1 99 ? -4.119 -33.410 8.791 1.00 48.62 99 TYR A N 1
ATOM 747 C CA . TYR A 1 99 ? -3.567 -34.436 7.908 1.00 48.62 99 TYR A CA 1
ATOM 748 C C . TYR A 1 99 ? -2.286 -33.906 7.256 1.00 48.62 99 TYR A C 1
ATOM 750 O O . TYR A 1 99 ? -2.282 -32.862 6.595 1.00 48.62 99 TYR A O 1
ATOM 758 N N . ARG A 1 100 ? -1.171 -34.617 7.457 1.00 53.75 100 ARG A N 1
ATOM 759 C CA . ARG A 1 100 ? 0.079 -34.362 6.730 1.00 53.75 100 ARG A CA 1
ATOM 760 C C . ARG A 1 100 ? 0.180 -35.351 5.580 1.00 53.75 100 ARG A C 1
ATOM 762 O O . ARG A 1 100 ? 0.121 -36.558 5.800 1.00 53.75 100 ARG A O 1
ATOM 769 N N . TYR A 1 101 ? 0.359 -34.838 4.373 1.00 61.06 101 TYR A N 1
ATOM 770 C CA . TYR A 1 101 ? 0.562 -35.638 3.174 1.00 61.06 101 TYR A CA 1
ATOM 771 C C . TYR A 1 101 ? 2.031 -35.618 2.777 1.00 61.06 101 TYR A C 1
ATOM 773 O O . TYR A 1 101 ? 2.741 -34.640 3.015 1.00 61.06 101 TYR A O 1
ATOM 781 N N . HIS A 1 102 ? 2.489 -36.694 2.154 1.00 64.81 102 HIS A N 1
ATOM 782 C CA . HIS A 1 102 ? 3.772 -36.724 1.474 1.00 64.81 102 HIS A CA 1
ATOM 783 C C . HIS A 1 102 ? 3.635 -37.343 0.086 1.00 64.81 102 HIS A C 1
ATOM 785 O O . HIS A 1 102 ? 2.811 -38.228 -0.142 1.00 64.81 102 HIS A O 1
ATOM 791 N N . PHE A 1 103 ? 4.447 -36.847 -0.839 1.00 72.12 103 PHE A N 1
ATOM 792 C CA . PHE A 1 103 ? 4.580 -37.334 -2.201 1.00 72.12 103 PHE A CA 1
ATOM 793 C C . PHE A 1 103 ? 5.983 -37.898 -2.355 1.00 72.12 103 PHE A C 1
ATOM 795 O O . PHE A 1 103 ? 6.956 -37.155 -2.237 1.00 72.12 103 PHE A O 1
ATOM 802 N N . THR A 1 104 ? 6.092 -39.187 -2.636 1.00 70.94 104 THR A N 1
ATOM 803 C CA . THR A 1 104 ? 7.368 -39.831 -2.946 1.00 70.94 104 THR A CA 1
ATOM 804 C C . THR A 1 104 ? 7.455 -40.053 -4.447 1.00 70.94 104 THR A C 1
ATOM 806 O O . THR A 1 104 ? 6.573 -40.676 -5.039 1.00 70.94 104 THR A O 1
ATOM 809 N N . ILE A 1 105 ? 8.492 -39.501 -5.073 1.00 77.25 105 ILE A N 1
ATOM 810 C CA . ILE A 1 105 ? 8.682 -39.487 -6.524 1.00 77.25 105 ILE A CA 1
ATOM 811 C C . ILE A 1 105 ? 9.902 -40.340 -6.871 1.00 77.25 105 ILE A C 1
ATOM 813 O O . ILE A 1 105 ? 10.986 -40.131 -6.324 1.00 77.25 105 ILE A O 1
ATOM 817 N N . TYR A 1 106 ? 9.728 -41.252 -7.825 1.00 68.38 106 TYR A N 1
ATOM 818 C CA . TYR A 1 106 ? 10.777 -42.121 -8.346 1.00 68.38 106 TYR A CA 1
ATOM 819 C C . TYR A 1 106 ? 10.984 -41.877 -9.836 1.00 68.38 106 TYR A C 1
ATOM 821 O O . TYR A 1 106 ? 10.035 -41.930 -10.628 1.00 68.38 106 TYR A O 1
ATOM 829 N N . HIS A 1 107 ? 12.238 -41.636 -10.209 1.00 78.56 107 HIS A N 1
ATOM 830 C CA . HIS A 1 107 ? 12.690 -41.536 -11.591 1.00 78.56 107 HIS A CA 1
ATOM 831 C C . HIS A 1 107 ? 14.226 -41.638 -11.652 1.00 78.56 107 HIS A C 1
ATOM 833 O O . HIS A 1 107 ? 14.911 -41.232 -10.717 1.00 78.56 107 HIS A O 1
ATOM 839 N N . GLU A 1 108 ? 14.782 -42.159 -12.751 1.00 65.81 108 GLU A N 1
ATOM 840 C CA . GLU A 1 108 ? 16.237 -42.368 -12.895 1.00 65.81 108 GLU A CA 1
ATOM 841 C C . GLU A 1 108 ? 17.019 -41.078 -13.198 1.00 65.81 108 GLU A C 1
ATOM 843 O O . GLU A 1 108 ? 18.199 -40.966 -12.876 1.00 65.81 108 GLU A O 1
ATOM 848 N N . LYS A 1 109 ? 16.364 -40.090 -13.818 1.00 7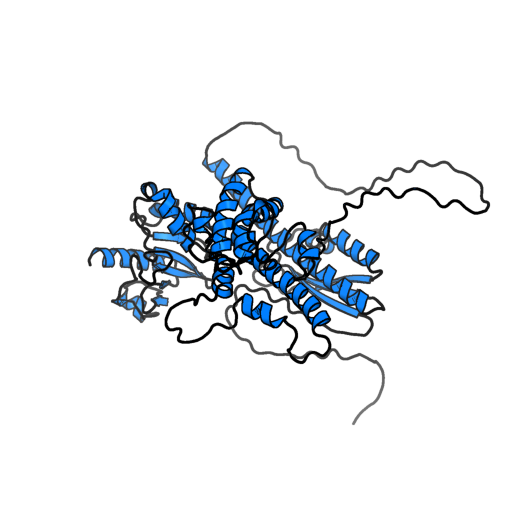0.69 109 LYS A N 1
ATOM 849 C CA . LYS A 1 109 ? 16.945 -38.775 -14.143 1.00 70.69 109 LYS A CA 1
ATOM 850 C C . LYS A 1 109 ? 16.590 -37.725 -13.090 1.00 70.69 109 LYS A C 1
ATOM 852 O O . LYS A 1 109 ? 15.408 -37.449 -12.876 1.00 70.69 109 LYS A O 1
ATOM 857 N N . GLN A 1 110 ? 17.610 -37.066 -12.534 1.00 66.06 110 GLN A N 1
ATOM 858 C CA . GLN A 1 110 ? 17.460 -35.987 -11.547 1.00 66.06 110 GLN A CA 1
ATOM 859 C C . GLN A 1 110 ? 16.684 -34.774 -12.085 1.00 66.06 110 GLN A C 1
ATOM 861 O O . GLN A 1 110 ? 15.931 -34.143 -11.348 1.00 66.06 110 GLN A O 1
ATOM 866 N N . THR A 1 111 ? 16.828 -34.456 -13.373 1.00 64.50 111 THR A N 1
ATOM 867 C CA . THR A 1 111 ? 16.094 -33.357 -14.019 1.00 64.50 111 THR A CA 1
ATOM 868 C C . THR A 1 111 ? 14.587 -33.596 -13.980 1.00 64.50 111 THR A C 1
ATOM 870 O O . THR A 1 111 ? 13.836 -32.720 -13.565 1.00 64.50 111 THR A O 1
ATOM 873 N N . THR A 1 112 ? 14.142 -34.810 -14.306 1.00 68.00 112 THR A N 1
ATOM 874 C CA . THR A 1 112 ? 12.731 -35.207 -14.227 1.00 68.00 112 THR A CA 1
ATOM 875 C C . THR A 1 112 ? 12.202 -35.199 -12.792 1.00 68.00 112 THR A C 1
ATOM 877 O O . THR A 1 112 ? 11.070 -34.776 -12.572 1.00 68.00 112 THR A O 1
ATOM 880 N N . LEU A 1 113 ? 13.013 -35.615 -11.808 1.00 66.56 113 LEU A N 1
ATOM 881 C CA . LEU A 1 113 ? 12.646 -35.509 -10.390 1.00 66.56 113 LEU A CA 1
ATOM 882 C C . LEU A 1 113 ? 12.383 -34.048 -10.001 1.00 66.56 113 LEU A C 1
ATOM 884 O O . LEU A 1 113 ? 11.358 -33.758 -9.392 1.00 66.56 113 LEU A O 1
ATOM 888 N N . ASN A 1 114 ? 13.254 -33.121 -10.408 1.00 66.69 114 ASN A N 1
ATOM 889 C CA . ASN A 1 114 ? 13.087 -31.696 -10.115 1.00 66.69 114 ASN A CA 1
ATOM 890 C C . ASN A 1 114 ? 11.816 -31.117 -10.765 1.00 66.69 114 ASN A C 1
ATOM 892 O O . ASN A 1 114 ? 11.050 -30.432 -10.089 1.00 66.69 114 ASN A O 1
ATOM 896 N N . PHE A 1 115 ? 11.545 -31.443 -12.035 1.00 72.38 115 PHE A N 1
ATOM 897 C CA . PHE A 1 115 ? 10.318 -31.012 -12.719 1.00 72.38 115 PHE A CA 1
ATOM 898 C C . PHE A 1 115 ? 9.051 -31.573 -12.062 1.00 72.38 115 PHE A C 1
ATOM 900 O O . PHE A 1 115 ? 8.083 -30.840 -11.860 1.00 72.38 115 PHE A O 1
ATOM 907 N N . ALA A 1 116 ? 9.063 -32.849 -11.666 1.00 71.56 116 ALA A N 1
ATOM 908 C CA . ALA A 1 116 ? 7.937 -33.470 -10.975 1.00 71.56 116 ALA A CA 1
ATOM 909 C C . ALA A 1 116 ? 7.666 -32.805 -9.616 1.00 71.56 116 ALA A C 1
ATOM 911 O O . ALA A 1 116 ? 6.511 -32.550 -9.278 1.00 71.56 116 ALA A O 1
ATOM 912 N N . VAL A 1 117 ? 8.720 -32.467 -8.861 1.00 74.06 117 VAL A N 1
ATOM 913 C CA . VAL A 1 117 ? 8.603 -31.718 -7.600 1.00 74.06 117 VAL A CA 1
ATOM 914 C C . VAL A 1 117 ? 7.962 -30.351 -7.832 1.00 74.06 117 VAL A C 1
ATOM 916 O O . VAL A 1 117 ? 7.016 -30.014 -7.123 1.00 74.06 117 VAL A O 1
ATOM 919 N N . MET A 1 118 ? 8.422 -29.588 -8.829 1.00 71.69 118 MET A N 1
ATOM 920 C CA . MET A 1 118 ? 7.868 -28.263 -9.135 1.00 71.69 118 MET A CA 1
ATOM 921 C C . MET A 1 118 ? 6.377 -28.330 -9.490 1.00 71.69 118 MET A C 1
ATOM 923 O O . MET A 1 118 ? 5.581 -27.560 -8.953 1.00 71.69 118 MET A O 1
ATOM 927 N N . GLN A 1 119 ? 5.973 -29.287 -10.332 1.00 78.50 119 GLN A N 1
ATOM 928 C CA . GLN A 1 119 ? 4.567 -29.449 -10.717 1.00 78.50 119 GLN A CA 1
ATOM 929 C C . GLN A 1 119 ? 3.682 -29.888 -9.540 1.00 78.50 119 GLN A C 1
ATOM 931 O O . GLN A 1 119 ? 2.562 -29.400 -9.392 1.00 78.50 119 GLN A O 1
ATOM 936 N N . ILE A 1 120 ? 4.183 -30.761 -8.659 1.00 72.69 120 ILE A N 1
ATOM 937 C CA . ILE A 1 120 ? 3.463 -31.156 -7.439 1.00 72.69 120 ILE A CA 1
ATOM 938 C C . ILE A 1 120 ? 3.332 -29.971 -6.473 1.00 72.69 120 ILE A C 1
ATOM 940 O O . ILE A 1 120 ? 2.262 -29.772 -5.902 1.00 72.69 120 ILE A O 1
ATOM 944 N N . GLN A 1 121 ? 4.376 -29.154 -6.308 1.00 68.69 121 GLN A N 1
ATOM 945 C CA . GLN A 1 121 ? 4.325 -27.953 -5.468 1.00 68.69 121 GLN A CA 1
ATOM 946 C C . GLN A 1 121 ? 3.294 -26.940 -5.979 1.00 68.69 121 GLN A C 1
ATOM 948 O O . GLN A 1 121 ? 2.499 -26.431 -5.187 1.00 68.69 121 GLN A O 1
ATOM 953 N N . ALA A 1 122 ? 3.254 -26.700 -7.293 1.00 67.50 122 ALA A N 1
ATOM 954 C CA . ALA A 1 122 ? 2.254 -25.836 -7.916 1.00 67.50 122 ALA A CA 1
ATOM 955 C C . ALA A 1 122 ? 0.825 -26.357 -7.686 1.00 67.50 122 ALA A C 1
ATOM 957 O O . ALA A 1 122 ? -0.065 -25.595 -7.309 1.00 67.50 122 ALA A O 1
ATOM 958 N N . LEU A 1 123 ? 0.619 -27.671 -7.825 1.00 68.75 123 LEU A N 1
ATOM 959 C CA . LEU A 1 123 ? -0.675 -28.317 -7.600 1.00 68.75 123 LEU A CA 1
ATOM 960 C C . LEU A 1 123 ? -1.139 -28.212 -6.139 1.00 68.75 123 LEU A C 1
ATOM 962 O O . LEU A 1 123 ? -2.308 -27.926 -5.882 1.00 68.75 123 LEU A O 1
ATOM 966 N N . VAL A 1 124 ? -0.230 -28.397 -5.176 1.00 64.06 124 VAL A N 1
ATOM 967 C CA . VAL A 1 124 ? -0.531 -28.219 -3.744 1.00 64.06 124 VAL A CA 1
ATOM 968 C C . VAL A 1 124 ? -0.907 -26.767 -3.445 1.00 64.06 124 VAL A C 1
ATOM 970 O O . VAL A 1 124 ? -1.889 -26.525 -2.744 1.00 64.06 124 VAL A O 1
ATOM 973 N N . HIS A 1 125 ? -0.184 -25.804 -4.016 1.00 61.03 125 HIS A N 1
ATOM 974 C CA . HIS A 1 125 ? -0.481 -24.383 -3.849 1.00 61.03 125 HIS A CA 1
ATOM 975 C C . HIS A 1 125 ? -1.853 -24.013 -4.443 1.00 61.03 125 HIS A C 1
ATOM 977 O O . HIS A 1 125 ? -2.670 -23.379 -3.776 1.00 61.03 125 HIS A O 1
ATOM 983 N N . GLN A 1 126 ? -2.168 -24.482 -5.655 1.00 60.50 126 GLN A N 1
ATOM 984 C CA . GLN A 1 126 ? -3.468 -24.254 -6.296 1.00 60.50 126 GLN A CA 1
ATOM 985 C C . GLN A 1 126 ? -4.632 -24.854 -5.489 1.00 60.50 126 GLN A C 1
ATOM 987 O O . GLN A 1 126 ? -5.695 -24.236 -5.361 1.00 60.50 126 GLN A O 1
ATOM 992 N N . ALA A 1 127 ? -4.438 -26.046 -4.916 1.00 57.44 127 ALA A N 1
ATOM 993 C CA . ALA A 1 127 ? -5.430 -26.685 -4.057 1.00 57.44 127 ALA A CA 1
ATOM 994 C C . ALA A 1 127 ? -5.682 -25.881 -2.768 1.00 57.44 127 ALA A C 1
ATOM 996 O O . ALA A 1 127 ? -6.835 -25.719 -2.366 1.00 57.44 127 ALA A O 1
ATOM 997 N N . GLN A 1 128 ? -4.630 -25.321 -2.158 1.00 55.16 128 GLN A N 1
ATOM 998 C CA . GLN A 1 128 ? -4.746 -24.456 -0.977 1.00 55.16 128 GLN A CA 1
ATOM 999 C C . GLN A 1 128 ? -5.534 -23.170 -1.276 1.00 55.16 128 GLN A C 1
ATOM 1001 O O . GLN A 1 128 ? -6.431 -22.815 -0.509 1.00 55.16 128 GLN A O 1
ATOM 1006 N N . HIS A 1 129 ? -5.267 -22.522 -2.414 1.00 53.38 129 HIS A N 1
ATOM 1007 C CA . HIS A 1 129 ? -6.009 -21.333 -2.862 1.00 53.38 129 HIS A CA 1
ATOM 1008 C C . HIS A 1 129 ? -7.488 -21.630 -3.140 1.00 53.38 129 HIS A C 1
ATOM 1010 O O . HIS A 1 129 ? -8.376 -20.923 -2.662 1.00 53.38 129 HIS A O 1
ATOM 1016 N N . SER A 1 130 ? -7.772 -22.728 -3.844 1.00 51.84 130 SER A N 1
ATOM 1017 C CA . SER A 1 130 ? -9.146 -23.124 -4.192 1.00 51.84 130 SER A CA 1
ATOM 1018 C C . SER A 1 130 ? -9.993 -23.444 -2.952 1.00 51.84 130 SER A C 1
ATOM 1020 O O . SER A 1 130 ? -11.175 -23.097 -2.886 1.00 51.84 130 SER A O 1
ATOM 1022 N N . TYR A 1 131 ? -9.389 -24.078 -1.940 1.00 46.41 131 TYR A N 1
ATOM 1023 C CA . TYR A 1 131 ? -10.068 -24.410 -0.687 1.00 46.41 131 TYR A CA 1
ATOM 1024 C C . TYR A 1 131 ? -10.429 -23.157 0.128 1.00 46.41 131 TYR A C 1
ATOM 1026 O O . TYR A 1 131 ? -11.542 -23.057 0.651 1.00 46.41 131 TYR A O 1
ATOM 1034 N N . PHE A 1 132 ? -9.533 -22.166 0.175 1.00 40.75 132 PHE A N 1
ATOM 1035 C CA . PHE A 1 132 ? -9.781 -20.882 0.838 1.00 40.75 132 PHE A CA 1
ATOM 1036 C C . PHE A 1 132 ? -10.964 -20.119 0.205 1.00 40.75 132 PHE A C 1
ATOM 1038 O O . PHE A 1 132 ? -11.828 -19.582 0.909 1.00 40.75 132 PHE A O 1
ATOM 1045 N N . MET A 1 133 ? -11.070 -20.158 -1.126 1.00 37.78 133 MET A N 1
ATOM 1046 C CA . MET A 1 133 ? -12.174 -19.547 -1.877 1.00 37.78 133 MET A CA 1
ATOM 1047 C C . MET A 1 133 ? -13.518 -20.253 -1.633 1.00 37.78 133 MET A C 1
ATOM 1049 O O . MET A 1 133 ? -14.520 -19.596 -1.343 1.00 37.78 133 MET A O 1
ATOM 1053 N N . MET A 1 134 ? -13.558 -21.592 -1.657 1.00 36.75 134 MET A N 1
ATOM 1054 C CA . MET A 1 134 ? -14.786 -22.354 -1.366 1.00 36.75 134 MET A CA 1
ATOM 1055 C C . MET A 1 134 ? -15.337 -22.089 0.042 1.00 36.75 134 MET A C 1
ATOM 1057 O O . MET A 1 134 ? -16.558 -22.038 0.228 1.00 36.75 134 MET A O 1
ATOM 1061 N N . TYR A 1 135 ? -14.459 -21.915 1.033 1.00 36.50 135 TYR A N 1
ATOM 1062 C CA . TYR A 1 135 ? -14.866 -21.635 2.411 1.00 36.50 135 TYR A CA 1
ATOM 1063 C C . TYR A 1 135 ? -15.503 -20.242 2.541 1.00 36.50 135 TYR A C 1
ATOM 1065 O O . TYR A 1 135 ? -16.552 -20.086 3.170 1.00 36.50 135 TYR A O 1
ATOM 1073 N N . SER A 1 136 ? -14.935 -19.256 1.848 1.00 35.22 136 SER A N 1
ATOM 1074 C CA . SER A 1 136 ? -15.442 -17.880 1.796 1.00 35.22 136 SER A CA 1
ATOM 1075 C C . SER A 1 136 ? -16.827 -17.802 1.132 1.00 35.22 136 SER A C 1
ATOM 1077 O O . SER A 1 136 ? -17.728 -17.123 1.628 1.00 35.22 136 SER A O 1
ATOM 1079 N N . ILE A 1 137 ? -17.054 -18.590 0.074 1.00 36.09 137 ILE A N 1
ATOM 1080 C CA . ILE A 1 137 ? -18.348 -18.686 -0.625 1.00 36.09 137 ILE A CA 1
ATOM 1081 C C . ILE A 1 137 ? -19.422 -19.364 0.242 1.00 36.09 137 ILE A C 1
ATOM 1083 O O . ILE A 1 137 ? -20.576 -18.925 0.251 1.00 36.09 137 ILE A O 1
ATOM 1087 N N . LYS A 1 138 ? -19.080 -20.419 0.997 1.00 29.23 138 LYS A N 1
ATOM 1088 C CA . LYS A 1 138 ? -20.032 -21.082 1.913 1.00 29.23 138 LYS A CA 1
ATOM 1089 C C . LYS A 1 138 ? -20.502 -20.150 3.031 1.00 29.23 138 LYS A C 1
ATOM 1091 O O . LYS A 1 138 ? -21.693 -20.140 3.348 1.00 29.23 138 LYS A O 1
ATOM 1096 N N . ILE A 1 139 ? -19.602 -19.337 3.582 1.00 36.62 139 ILE A N 1
ATOM 1097 C CA . ILE A 1 139 ? -19.947 -18.315 4.581 1.00 36.62 139 ILE A CA 1
ATOM 1098 C C . ILE A 1 139 ? -20.857 -17.251 3.948 1.00 36.62 139 ILE A C 1
ATOM 1100 O O . ILE A 1 139 ? -21.903 -16.930 4.511 1.00 36.62 139 ILE A O 1
ATOM 1104 N N . GLY A 1 140 ? -20.534 -16.789 2.734 1.00 33.91 140 GLY A N 1
ATOM 1105 C CA . GLY A 1 140 ? -21.357 -15.836 1.982 1.00 33.91 140 GLY A CA 1
ATOM 1106 C C . GLY A 1 140 ? -22.779 -16.336 1.690 1.00 33.91 140 GLY A C 1
ATOM 1107 O O . GLY A 1 140 ? -23.743 -15.600 1.886 1.00 33.91 140 GLY A O 1
ATOM 1108 N N . ARG A 1 141 ? -22.943 -17.610 1.306 1.00 30.95 141 ARG A N 1
ATOM 1109 C CA . ARG A 1 141 ? -24.268 -18.225 1.083 1.00 30.95 141 ARG A CA 1
ATOM 1110 C C . ARG A 1 141 ? -25.075 -18.382 2.371 1.00 30.95 141 ARG A C 1
ATOM 1112 O O . ARG A 1 141 ? -26.274 -18.124 2.365 1.00 30.95 141 ARG A O 1
ATOM 1119 N N . THR A 1 142 ? -24.425 -18.751 3.473 1.00 30.38 142 THR A N 1
ATOM 1120 C CA . THR A 1 142 ? -25.087 -18.876 4.784 1.00 30.38 142 THR A CA 1
ATOM 1121 C C . THR A 1 142 ? -25.593 -17.513 5.271 1.00 30.38 142 THR A C 1
ATOM 1123 O O . THR A 1 142 ? -26.713 -17.407 5.760 1.00 30.38 142 THR A O 1
ATOM 1126 N N . LEU A 1 143 ? -24.822 -16.444 5.040 1.00 35.91 143 LEU A N 1
ATOM 1127 C CA . LEU A 1 143 ? -25.231 -15.065 5.329 1.00 35.91 143 LEU A CA 1
ATOM 1128 C C . LEU A 1 143 ? -26.341 -14.563 4.388 1.00 35.91 143 LEU A C 1
ATOM 1130 O O . LEU A 1 143 ? -27.220 -13.824 4.825 1.00 35.91 143 LEU A O 1
ATOM 1134 N N . GLY A 1 144 ? -26.344 -14.990 3.120 1.00 34.72 144 GLY A N 1
ATOM 1135 C CA . GLY A 1 144 ? -27.418 -14.693 2.164 1.00 34.72 144 GLY A CA 1
ATOM 1136 C C . GLY A 1 144 ? -28.768 -15.299 2.561 1.00 34.72 144 GLY A C 1
ATOM 1137 O O . GLY A 1 144 ? -29.794 -14.633 2.444 1.00 34.72 144 GLY A O 1
ATOM 1138 N N . ILE A 1 145 ? -28.763 -16.520 3.108 1.00 33.66 145 ILE A N 1
ATOM 1139 C CA . ILE A 1 145 ? -29.968 -17.194 3.620 1.00 33.66 145 ILE A CA 1
ATOM 1140 C C . ILE A 1 145 ? -30.498 -16.491 4.881 1.00 33.66 145 ILE A C 1
ATOM 1142 O O . ILE A 1 145 ? -31.702 -16.276 5.001 1.00 33.66 145 ILE A O 1
ATOM 1146 N N . ILE A 1 146 ? -29.614 -16.050 5.784 1.00 34.53 146 ILE A N 1
ATOM 1147 C CA . ILE A 1 146 ? -30.003 -15.277 6.980 1.00 34.53 146 ILE A CA 1
ATOM 1148 C C . ILE A 1 146 ? -30.647 -13.936 6.579 1.00 34.53 146 ILE A C 1
ATOM 1150 O O . ILE A 1 146 ? -31.689 -13.565 7.112 1.00 34.53 146 ILE A O 1
ATOM 1154 N N . LYS A 1 147 ? -30.109 -13.258 5.556 1.00 35.84 147 LYS A N 1
ATOM 1155 C CA . LYS A 1 147 ? -30.648 -11.985 5.043 1.00 35.84 147 LYS A CA 1
ATOM 1156 C C . LYS A 1 147 ? -32.019 -12.135 4.357 1.00 35.84 147 LYS A C 1
ATOM 1158 O O . LYS A 1 147 ? -32.829 -11.209 4.387 1.00 35.84 147 LYS A O 1
ATOM 1163 N N . GLN A 1 148 ? -32.309 -13.298 3.767 1.00 36.66 148 GLN A N 1
ATOM 1164 C CA . GLN A 1 148 ? -33.643 -13.624 3.239 1.00 36.66 148 GLN A CA 1
ATOM 1165 C C . GLN A 1 148 ? -34.661 -13.926 4.350 1.00 36.66 148 GLN A C 1
ATOM 1167 O O . GLN A 1 148 ? -35.836 -13.608 4.197 1.00 36.66 148 GLN A O 1
ATOM 1172 N N . MET A 1 149 ? -34.221 -14.469 5.489 1.00 37.28 149 MET A N 1
ATOM 1173 C CA . MET A 1 149 ? -35.088 -14.680 6.656 1.00 37.28 149 MET A CA 1
ATOM 1174 C C . MET A 1 149 ? -35.412 -13.372 7.403 1.00 37.28 149 MET A C 1
ATOM 1176 O O . MET A 1 149 ? -36.505 -13.241 7.946 1.00 37.28 149 MET A O 1
ATOM 1180 N N . GLU A 1 150 ? -34.511 -12.383 7.387 1.00 39.06 150 GLU A N 1
ATOM 1181 C CA . GLU A 1 150 ? -34.696 -11.080 8.056 1.00 39.06 150 GLU A CA 1
ATOM 1182 C C . GLU A 1 150 ? -35.546 -10.070 7.256 1.00 39.06 150 GLU A C 1
ATOM 1184 O O . GLU A 1 150 ? -36.103 -9.141 7.837 1.00 39.06 150 GLU A O 1
ATOM 1189 N N . THR A 1 151 ? -35.686 -10.237 5.935 1.00 38.97 151 THR A N 1
ATOM 1190 C CA . THR A 1 151 ? -36.370 -9.264 5.052 1.00 38.97 151 THR A CA 1
ATOM 1191 C C . THR A 1 151 ? -37.846 -9.569 4.773 1.00 38.97 151 THR A C 1
ATOM 1193 O O . THR A 1 151 ? -38.474 -8.864 3.985 1.00 38.97 151 THR A O 1
ATOM 1196 N N . GLY A 1 152 ? -38.437 -10.579 5.423 1.00 33.69 152 GLY A N 1
ATOM 1197 C CA . GLY A 1 152 ? -39.893 -10.790 5.446 1.00 33.69 152 GLY A CA 1
ATOM 1198 C C . GLY A 1 152 ? -40.575 -10.993 4.084 1.00 33.69 152 GLY A C 1
ATOM 1199 O O . GLY A 1 152 ? -41.795 -10.881 3.993 1.00 33.69 152 GLY A O 1
ATOM 1200 N N . THR A 1 153 ? -39.833 -11.298 3.018 1.00 33.66 153 THR A N 1
ATOM 1201 C CA . THR A 1 153 ? -40.408 -11.548 1.690 1.00 33.66 153 THR A CA 1
ATOM 1202 C C . THR A 1 153 ? -40.690 -13.036 1.515 1.00 33.66 153 THR A C 1
ATOM 1204 O O . THR A 1 153 ? -39.885 -13.801 0.992 1.00 33.66 153 THR A O 1
ATOM 1207 N N . SER A 1 154 ? -41.876 -13.466 1.954 1.00 29.16 154 SER A N 1
ATOM 1208 C CA . SER A 1 154 ? -42.418 -14.766 1.568 1.00 29.16 154 SER A CA 1
ATOM 1209 C C . SER A 1 154 ? -42.818 -14.730 0.091 1.00 29.16 154 SER A C 1
ATOM 1211 O O . SER A 1 154 ? -43.786 -14.062 -0.273 1.00 29.16 154 SER A O 1
ATOM 1213 N N . THR A 1 155 ? -42.127 -15.482 -0.759 1.00 29.83 155 THR A N 1
ATOM 1214 C CA . THR A 1 155 ? -42.731 -15.986 -1.997 1.00 29.83 155 THR A CA 1
ATOM 1215 C C . THR A 1 155 ? -42.881 -17.490 -1.849 1.00 29.83 155 THR A C 1
ATOM 1217 O O . THR A 1 155 ? -41.917 -18.236 -1.711 1.00 29.83 155 THR A O 1
ATOM 1220 N N . SER A 1 156 ? -44.136 -17.920 -1.764 1.00 27.36 156 SER A N 1
ATOM 1221 C CA . SER A 1 156 ? -44.529 -19.318 -1.746 1.00 27.36 156 SER A CA 1
ATOM 1222 C C . SER A 1 156 ? -44.243 -19.935 -3.110 1.00 27.36 156 SER A C 1
ATOM 1224 O O . SER A 1 156 ? -44.929 -19.603 -4.072 1.00 27.36 156 SER A O 1
ATOM 1226 N N . ASN A 1 157 ? -43.300 -20.867 -3.178 1.00 27.48 157 ASN A N 1
ATOM 1227 C CA . ASN A 1 157 ? -43.364 -21.957 -4.139 1.00 27.48 157 ASN A CA 1
ATOM 1228 C C . ASN A 1 157 ? -43.193 -23.257 -3.358 1.00 27.48 157 ASN A C 1
ATOM 1230 O O . ASN A 1 157 ? -42.186 -23.479 -2.689 1.00 27.48 157 ASN A O 1
ATOM 1234 N N . GLN A 1 158 ? -44.255 -24.058 -3.381 1.00 26.61 158 GLN A N 1
ATOM 1235 C CA . GLN A 1 158 ? -44.253 -25.428 -2.901 1.00 26.61 158 GLN A CA 1
ATOM 1236 C C . GLN A 1 158 ? -43.321 -26.241 -3.799 1.00 26.61 158 GLN A C 1
ATOM 1238 O O . GLN A 1 158 ? -43.579 -26.350 -4.992 1.00 26.61 158 GLN A O 1
ATOM 1243 N N . GLU A 1 159 ? -42.289 -26.848 -3.223 1.00 26.59 159 GLU A N 1
ATOM 1244 C CA . GLU A 1 159 ? -41.689 -28.049 -3.795 1.00 26.59 159 GLU A CA 1
ATOM 1245 C C . GLU A 1 159 ? -41.661 -29.136 -2.724 1.00 26.59 159 GLU A C 1
ATOM 1247 O O . GLU A 1 159 ? -41.241 -28.935 -1.581 1.00 26.59 159 GLU A O 1
ATOM 1252 N N . GLU A 1 160 ? -42.233 -30.271 -3.108 1.00 23.94 160 GLU A N 1
ATOM 1253 C CA . GLU A 1 160 ? -42.469 -31.448 -2.294 1.00 23.94 160 GLU A CA 1
ATOM 1254 C C . GLU A 1 160 ? -41.159 -32.085 -1.823 1.00 23.94 160 GLU A C 1
ATOM 1256 O O . GLU A 1 160 ? -40.229 -32.343 -2.587 1.00 23.94 160 GLU A O 1
ATOM 1261 N N . TYR A 1 161 ? -41.128 -32.417 -0.535 1.00 22.34 161 TYR A N 1
ATOM 1262 C CA . TYR A 1 161 ? -40.124 -33.288 0.051 1.00 22.34 161 TYR A CA 1
ATOM 1263 C C . TYR A 1 161 ? -40.338 -34.721 -0.460 1.00 22.34 161 TYR A C 1
ATOM 1265 O O . TYR A 1 161 ? -41.283 -35.397 -0.059 1.00 22.34 161 TYR A O 1
ATOM 1273 N N . SER A 1 162 ? -39.430 -35.207 -1.305 1.00 23.89 162 SER A N 1
ATOM 1274 C CA . SER A 1 162 ? -39.325 -36.623 -1.665 1.00 23.89 162 SER A CA 1
ATOM 1275 C C . SER A 1 162 ? -37.905 -37.116 -1.392 1.00 23.89 162 SER A C 1
ATOM 1277 O O . SER A 1 162 ? -36.957 -36.847 -2.128 1.00 23.89 162 SER A O 1
ATOM 1279 N N . SER A 1 163 ? -37.776 -37.861 -0.300 1.00 25.42 163 SER A N 1
ATOM 1280 C CA . SER A 1 163 ? -36.605 -38.637 0.095 1.00 25.42 163 SER A CA 1
ATOM 1281 C C . SER A 1 163 ? -36.246 -39.716 -0.935 1.00 25.42 163 SER A C 1
ATOM 1283 O O . SER A 1 163 ? -37.117 -40.508 -1.284 1.00 25.42 163 SER A O 1
ATOM 1285 N N . SER A 1 164 ? -34.974 -39.842 -1.333 1.00 24.20 164 SER A N 1
ATOM 1286 C CA . SER A 1 164 ? -34.266 -41.142 -1.398 1.00 24.20 164 SER A CA 1
ATOM 1287 C C . SER A 1 164 ? -32.821 -41.034 -1.935 1.00 24.20 164 SER A C 1
ATOM 1289 O O . SER A 1 164 ? -32.559 -40.633 -3.059 1.00 24.20 164 SER A O 1
ATOM 1291 N N . THR A 1 165 ? -31.881 -41.414 -1.065 1.00 25.33 165 THR A N 1
ATOM 1292 C CA . THR A 1 165 ? -30.717 -42.306 -1.274 1.00 25.33 165 THR A CA 1
ATOM 1293 C C . THR A 1 165 ? -29.816 -42.241 -2.527 1.00 25.33 165 THR A C 1
ATOM 1295 O O . THR A 1 165 ? -30.220 -42.570 -3.634 1.00 25.33 165 THR A O 1
ATOM 1298 N N . ALA A 1 166 ? -28.513 -42.132 -2.218 1.00 25.45 166 ALA A N 1
ATOM 1299 C CA . ALA A 1 166 ? -27.370 -42.868 -2.785 1.00 25.45 166 ALA A CA 1
ATOM 1300 C C . ALA A 1 166 ? -26.836 -42.488 -4.183 1.00 25.45 166 ALA A C 1
ATOM 1302 O O . ALA A 1 166 ? -27.266 -42.991 -5.218 1.00 25.45 166 ALA A O 1
ATOM 1303 N N . TYR A 1 167 ? -25.740 -41.722 -4.184 1.00 22.06 167 TYR A N 1
ATOM 1304 C CA . TYR A 1 167 ? -24.858 -41.545 -5.338 1.00 22.06 167 TYR A CA 1
ATOM 1305 C C . TYR A 1 167 ? -23.964 -42.791 -5.513 1.00 22.06 167 TYR A C 1
ATOM 1307 O O . TYR A 1 167 ? -23.043 -43.025 -4.732 1.00 22.06 167 TYR A O 1
ATOM 1315 N N . LYS A 1 168 ? -24.237 -43.608 -6.538 1.00 22.84 168 LYS A N 1
ATOM 1316 C CA . LYS A 1 168 ? -23.323 -44.641 -7.063 1.00 22.84 168 LYS A CA 1
ATOM 1317 C C . LYS A 1 168 ? -22.686 -44.121 -8.358 1.00 22.84 168 LYS A C 1
ATOM 1319 O O . LYS A 1 168 ? -23.431 -43.840 -9.296 1.00 22.84 168 LYS A O 1
ATOM 1324 N N . PRO A 1 169 ? -21.350 -44.074 -8.497 1.00 23.52 169 PRO A N 1
ATOM 1325 C CA . PRO A 1 169 ? -20.739 -43.838 -9.795 1.00 23.52 169 PRO A CA 1
ATOM 1326 C C . PRO A 1 169 ? -20.762 -45.154 -10.583 1.00 23.52 169 PRO A C 1
ATOM 1328 O O . PRO A 1 169 ? -20.118 -46.127 -10.197 1.00 23.52 169 PRO A O 1
ATOM 1331 N N . THR A 1 170 ? -21.515 -45.212 -11.684 1.00 24.73 170 THR A N 1
ATOM 1332 C CA . THR A 1 170 ? -21.418 -46.329 -12.637 1.00 24.73 170 THR A CA 1
ATOM 1333 C C . THR A 1 170 ? -20.897 -45.845 -13.980 1.00 24.73 170 THR A C 1
ATOM 1335 O O . THR A 1 170 ? -21.528 -45.074 -14.696 1.00 24.73 170 THR A O 1
ATOM 1338 N N . CYS A 1 171 ? -19.704 -46.344 -14.293 1.00 23.03 171 CYS A N 1
ATOM 1339 C CA . CYS A 1 171 ? -19.093 -46.380 -15.608 1.00 23.03 171 CYS A CA 1
ATOM 1340 C C . CYS A 1 171 ? -20.018 -47.137 -16.577 1.00 23.03 171 CYS A C 1
ATOM 1342 O O . CYS A 1 171 ? -20.383 -48.283 -16.313 1.00 23.03 171 CYS A O 1
ATOM 1344 N N . LYS A 1 172 ? -20.401 -46.515 -17.696 1.00 25.53 172 LYS A N 1
ATOM 1345 C CA . LYS A 1 172 ? -21.075 -47.188 -18.814 1.00 25.53 172 LYS A CA 1
ATOM 1346 C C . LYS A 1 172 ? -20.280 -46.951 -20.093 1.00 25.53 172 LYS A C 1
ATOM 1348 O O . LYS A 1 172 ? -20.420 -45.915 -20.733 1.00 25.53 172 LYS A O 1
ATOM 1353 N N . ARG A 1 173 ? -19.480 -47.944 -20.485 1.00 24.69 173 ARG A N 1
ATOM 1354 C CA . ARG A 1 173 ? -19.051 -48.142 -21.874 1.00 24.69 173 ARG A CA 1
ATOM 1355 C C . ARG A 1 173 ? -19.903 -49.282 -22.433 1.00 24.69 173 ARG A C 1
ATOM 1357 O O . ARG A 1 173 ? -19.872 -50.387 -21.898 1.00 24.69 173 ARG A O 1
ATOM 1364 N N . LYS A 1 174 ? -20.726 -48.980 -23.441 1.00 26.16 174 LYS A N 1
ATOM 1365 C CA . LYS A 1 174 ? -21.516 -49.968 -24.186 1.00 26.16 174 LYS A CA 1
ATOM 1366 C C . LYS A 1 174 ? -20.564 -50.881 -24.964 1.00 26.16 174 LYS A C 1
ATOM 1368 O O . LYS A 1 174 ? -19.714 -50.388 -25.698 1.00 26.16 174 LYS A O 1
ATOM 1373 N N . ARG A 1 175 ? -20.740 -52.189 -24.786 1.00 22.92 175 ARG A N 1
ATOM 1374 C CA . ARG A 1 175 ? -20.325 -53.240 -25.719 1.00 22.92 175 ARG A CA 1
ATOM 1375 C C . ARG A 1 175 ? -21.449 -53.418 -26.738 1.00 22.92 175 ARG A C 1
ATOM 1377 O O . ARG A 1 175 ? -22.608 -53.501 -26.337 1.00 22.92 175 ARG A O 1
ATOM 1384 N N . THR A 1 176 ? -21.090 -53.526 -28.005 1.00 28.58 176 THR A N 1
ATOM 1385 C CA . THR A 1 176 ? -21.804 -54.350 -28.983 1.00 28.58 176 THR A CA 1
ATOM 1386 C C . THR A 1 176 ? -20.748 -55.247 -29.617 1.00 28.58 176 THR A C 1
ATOM 1388 O O . THR A 1 176 ? -19.674 -54.764 -29.977 1.00 28.58 176 THR A O 1
ATOM 1391 N N . GLU A 1 177 ? -21.027 -56.544 -29.578 1.00 27.05 177 GLU A N 1
ATOM 1392 C CA . GLU A 1 177 ? -20.226 -57.662 -30.084 1.00 27.05 177 GLU A CA 1
ATOM 1393 C C . GLU A 1 177 ? -20.541 -57.925 -31.569 1.00 27.05 177 GLU A C 1
ATOM 1395 O O . GLU A 1 177 ? -21.461 -57.302 -32.102 1.00 27.05 177 GLU A O 1
ATOM 1400 N N . ASP A 1 178 ? -19.728 -58.815 -32.158 1.00 27.11 178 ASP A N 1
ATOM 1401 C CA . ASP A 1 178 ? -19.717 -59.439 -33.502 1.00 27.11 178 ASP A CA 1
ATOM 1402 C C . ASP A 1 178 ? -18.374 -59.108 -34.205 1.00 27.11 178 ASP A C 1
ATOM 1404 O O . ASP A 1 178 ? -18.194 -58.023 -34.754 1.00 27.11 178 ASP A O 1
ATOM 1408 N N . GLU A 1 179 ? -17.266 -59.829 -33.942 1.00 27.64 179 GLU A N 1
ATOM 1409 C CA . GLU A 1 179 ? -16.859 -61.150 -34.504 1.00 27.64 179 GLU A CA 1
ATOM 1410 C C . GLU A 1 179 ? -16.919 -61.150 -36.052 1.00 27.64 179 GLU A C 1
ATOM 1412 O O . GLU A 1 179 ? -17.931 -60.787 -36.626 1.00 27.64 179 GLU A O 1
ATOM 1417 N N . GLU A 1 180 ? -15.906 -61.500 -36.852 1.00 26.14 180 GLU A N 1
ATOM 1418 C CA . GLU A 1 180 ? -14.761 -62.395 -36.686 1.00 26.14 180 GLU A CA 1
ATOM 1419 C C . GLU A 1 180 ? -13.814 -62.244 -37.916 1.00 26.14 180 GLU A C 1
ATOM 1421 O O . GLU A 1 180 ? -14.255 -61.874 -38.999 1.00 26.14 180 GLU A O 1
ATOM 1426 N N . GLN A 1 181 ? -12.540 -62.636 -37.754 1.00 25.78 181 GLN A N 1
ATOM 1427 C CA . GLN A 1 181 ? -11.609 -63.144 -38.792 1.00 25.78 181 GLN A CA 1
ATOM 1428 C C . GLN A 1 181 ? -11.067 -62.206 -39.905 1.00 25.78 181 GLN A C 1
ATOM 1430 O O . GLN A 1 181 ? -11.690 -61.989 -40.934 1.00 25.78 181 GLN A O 1
ATOM 1435 N N . GLN A 1 182 ? -9.788 -61.813 -39.795 1.00 25.28 182 GLN A N 1
ATOM 1436 C CA . GLN A 1 182 ? -8.651 -62.428 -40.523 1.00 25.28 182 GLN A CA 1
ATOM 1437 C C . GLN A 1 182 ? -7.364 -61.597 -40.335 1.00 25.28 182 GLN A C 1
ATOM 1439 O O . GLN A 1 182 ? -7.305 -60.408 -40.639 1.00 25.28 182 GLN A O 1
ATOM 1444 N N . LEU A 1 183 ? -6.308 -62.250 -39.837 1.00 23.30 183 LEU A N 1
ATOM 1445 C CA . LEU A 1 183 ? -4.926 -61.776 -39.943 1.00 23.30 183 LEU A CA 1
ATOM 1446 C C . LEU A 1 183 ? -4.505 -61.773 -41.423 1.00 23.30 183 LEU A C 1
ATOM 1448 O O . LEU A 1 183 ? -4.731 -62.7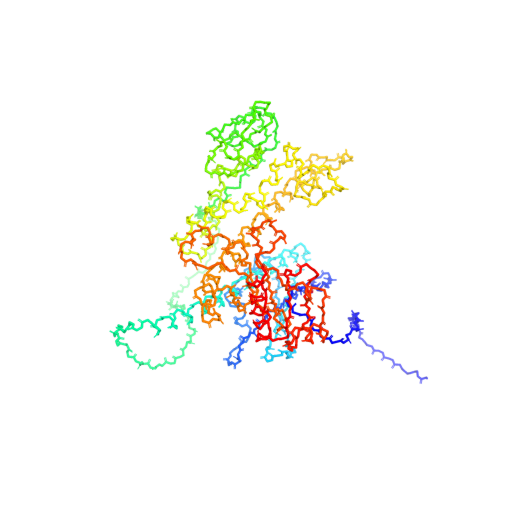80 -42.080 1.00 23.30 183 LEU A O 1
ATOM 1452 N N . THR A 1 184 ? -3.817 -60.726 -41.898 1.00 22.89 184 THR A N 1
ATOM 1453 C CA . THR A 1 184 ? -2.394 -60.776 -42.318 1.00 22.89 184 THR A CA 1
ATOM 1454 C C . THR A 1 184 ? -1.923 -59.465 -42.977 1.00 22.89 184 THR A C 1
ATOM 1456 O O . THR A 1 184 ? -2.518 -58.995 -43.936 1.00 22.89 184 THR A O 1
ATOM 1459 N N . THR A 1 185 ? -0.766 -58.989 -42.499 1.00 23.73 185 THR A N 1
ATOM 1460 C CA . THR A 1 185 ? 0.327 -58.272 -43.201 1.00 23.73 185 THR A CA 1
ATOM 1461 C C . THR A 1 185 ? 0.162 -56.867 -43.812 1.00 23.73 185 THR A C 1
ATOM 1463 O O . THR A 1 185 ? -0.704 -56.586 -44.628 1.00 23.73 185 THR A O 1
ATOM 1466 N N . SER A 1 186 ? 1.228 -56.097 -43.532 1.00 23.42 186 SER A N 1
ATOM 1467 C CA . SER A 1 186 ? 1.959 -55.128 -44.372 1.00 23.42 186 SER A CA 1
ATOM 1468 C C . SER A 1 186 ? 1.470 -53.681 -44.520 1.00 23.42 186 SER A C 1
ATOM 1470 O O . SER A 1 186 ? 0.555 -53.393 -45.270 1.00 23.42 186 SER A O 1
ATOM 1472 N N . GLN A 1 187 ? 2.272 -52.807 -43.891 1.00 24.66 187 GLN A N 1
ATOM 1473 C CA . GLN A 1 187 ? 2.871 -51.570 -44.415 1.00 24.66 187 GLN A CA 1
ATOM 1474 C C . GLN A 1 187 ? 1.981 -50.429 -44.923 1.00 24.66 187 GLN A C 1
ATOM 1476 O O . GLN A 1 187 ? 1.154 -50.593 -45.804 1.00 24.66 187 GLN A O 1
ATOM 1481 N N . SER A 1 188 ? 2.413 -49.231 -44.504 1.00 27.36 188 SER A N 1
ATOM 1482 C CA . SER A 1 188 ? 2.270 -47.957 -45.212 1.00 27.36 188 SER A CA 1
ATOM 1483 C C . SER A 1 188 ? 0.854 -47.389 -45.262 1.00 27.36 188 SER A C 1
ATOM 1485 O O . SER A 1 188 ? 0.041 -47.822 -46.064 1.00 27.36 188 SER A O 1
ATOM 1487 N N . ILE A 1 189 ? 0.619 -46.332 -44.485 1.00 25.59 189 ILE A N 1
ATOM 1488 C CA . ILE A 1 189 ? 0.341 -44.987 -45.013 1.00 25.59 189 ILE A CA 1
ATOM 1489 C C . ILE A 1 189 ? 0.413 -44.031 -43.818 1.00 25.59 189 ILE A C 1
ATOM 1491 O O . ILE A 1 189 ? -0.406 -44.055 -42.902 1.00 25.59 189 ILE A O 1
ATOM 1495 N N . CYS A 1 190 ? 1.493 -43.262 -43.814 1.00 24.53 190 CYS A N 1
ATOM 1496 C CA . CYS A 1 190 ? 1.567 -41.960 -43.186 1.00 24.53 190 CYS A CA 1
ATOM 1497 C C . CYS A 1 190 ? 0.670 -41.030 -44.009 1.00 24.53 190 CYS A C 1
ATOM 1499 O O . CYS A 1 190 ? 0.767 -41.070 -45.234 1.00 24.53 190 CYS A O 1
ATOM 1501 N N . ASP A 1 191 ? -0.196 -40.263 -43.355 1.00 27.58 191 ASP A N 1
ATOM 1502 C CA . ASP A 1 191 ? -0.419 -38.829 -43.594 1.00 27.58 191 ASP A CA 1
ATOM 1503 C C . ASP A 1 191 ? -1.851 -38.402 -43.263 1.00 27.58 191 ASP A C 1
ATOM 1505 O O . ASP A 1 191 ? -2.828 -39.097 -43.541 1.00 27.58 191 ASP A O 1
ATOM 1509 N N . SER A 1 192 ? -1.912 -37.192 -42.705 1.00 32.62 192 SER A N 1
ATOM 1510 C CA . SER A 1 192 ? -3.071 -36.343 -42.422 1.00 32.62 192 SER A CA 1
ATOM 1511 C C . SER A 1 192 ? -4.014 -36.789 -41.304 1.00 32.62 192 SER A C 1
ATOM 1513 O O . SER A 1 192 ? -4.988 -37.489 -41.535 1.00 32.62 192 SER A O 1
ATOM 1515 N N . ASP A 1 193 ? -3.711 -36.319 -40.093 1.00 28.69 193 ASP A N 1
ATOM 1516 C CA . ASP A 1 193 ? -4.693 -35.664 -39.216 1.00 28.69 193 ASP A CA 1
ATOM 1517 C C . ASP A 1 193 ? -3.922 -34.912 -38.112 1.00 28.69 193 ASP A C 1
ATOM 1519 O O . ASP A 1 193 ? -3.784 -35.368 -36.977 1.00 28.69 193 ASP A O 1
ATOM 1523 N N . GLN A 1 194 ? -3.343 -33.764 -38.481 1.00 31.27 194 GLN A N 1
ATOM 1524 C CA . GLN A 1 194 ? -3.082 -32.680 -37.534 1.00 31.27 194 GLN A CA 1
ATOM 1525 C C . GLN A 1 194 ? -4.238 -31.695 -37.697 1.00 31.27 194 GLN A C 1
ATOM 1527 O O . GLN A 1 194 ? -4.348 -31.016 -38.713 1.00 31.27 194 GLN A O 1
ATOM 1532 N N . SER A 1 195 ? -5.154 -31.698 -36.733 1.00 34.06 195 SER A N 1
ATOM 1533 C CA . SER A 1 195 ? -6.040 -30.565 -36.508 1.00 34.06 195 SER A CA 1
ATOM 1534 C C . SER A 1 195 ? -5.235 -29.529 -35.731 1.00 34.06 195 SER A C 1
ATOM 1536 O O . SER A 1 195 ? -4.994 -29.710 -34.535 1.00 34.06 195 SER A O 1
ATOM 1538 N N . ASP A 1 196 ? -4.780 -28.515 -36.458 1.00 35.97 196 ASP A N 1
ATOM 1539 C CA . ASP A 1 196 ? -4.173 -27.292 -35.948 1.00 35.97 196 ASP A CA 1
ATOM 1540 C C . ASP A 1 196 ? -5.232 -26.499 -35.164 1.00 35.97 196 ASP A C 1
ATOM 1542 O O . ASP A 1 196 ? -5.975 -25.711 -35.735 1.00 35.97 196 ASP A O 1
ATOM 1546 N N . ASP A 1 197 ? -5.318 -26.746 -33.861 1.00 37.56 197 ASP A N 1
ATOM 1547 C CA . ASP A 1 197 ? -5.903 -25.819 -32.885 1.00 37.56 197 ASP A CA 1
ATOM 1548 C C . ASP A 1 197 ? -4.857 -25.613 -31.774 1.00 37.56 197 ASP A C 1
ATOM 1550 O O . ASP A 1 197 ? -5.102 -25.846 -30.588 1.00 37.56 197 ASP A O 1
ATOM 1554 N N . ASP A 1 198 ? -3.642 -25.245 -32.186 1.00 37.25 198 ASP A N 1
ATOM 1555 C CA . ASP A 1 198 ? -2.699 -24.561 -31.312 1.00 37.25 198 ASP A CA 1
ATOM 1556 C C . ASP A 1 198 ? -3.113 -23.081 -31.333 1.00 37.25 198 ASP A C 1
ATOM 1558 O O . ASP A 1 198 ? -2.830 -22.346 -32.279 1.00 37.25 198 ASP A O 1
ATOM 1562 N N . ASP A 1 199 ? -3.839 -22.645 -30.299 1.00 38.75 199 ASP A N 1
ATOM 1563 C CA . ASP A 1 199 ? -3.811 -21.241 -29.891 1.00 38.75 199 ASP A CA 1
ATOM 1564 C C . ASP A 1 199 ? -2.348 -20.947 -29.529 1.00 38.75 199 ASP A C 1
ATOM 1566 O O . ASP A 1 199 ? -1.933 -21.139 -28.383 1.00 38.75 199 ASP A O 1
ATOM 1570 N N . ASP A 1 200 ? -1.551 -20.571 -30.534 1.00 40.72 200 ASP A N 1
ATOM 1571 C CA . ASP A 1 200 ? -0.200 -20.060 -30.366 1.00 40.72 200 ASP A CA 1
ATOM 1572 C C . ASP A 1 200 ? -0.294 -18.901 -29.375 1.00 40.72 200 ASP A C 1
ATOM 1574 O O . ASP A 1 200 ? -0.731 -17.791 -29.695 1.00 40.72 200 ASP A O 1
ATOM 1578 N N . GLU A 1 201 ? 0.068 -19.177 -28.125 1.00 42.56 201 GLU A N 1
ATOM 1579 C CA . GLU A 1 201 ? 0.311 -18.157 -27.126 1.00 42.56 201 GLU A CA 1
ATOM 1580 C C . GLU A 1 201 ? 1.409 -17.271 -27.719 1.00 42.56 201 GLU A C 1
ATOM 1582 O O . GLU A 1 201 ? 2.573 -17.664 -27.760 1.00 42.56 201 GLU A O 1
ATOM 1587 N N . ILE A 1 202 ? 1.024 -16.119 -28.282 1.00 44.03 202 ILE A N 1
ATOM 1588 C CA . ILE A 1 202 ? 1.953 -15.143 -28.849 1.00 44.03 202 ILE A CA 1
ATOM 1589 C C . ILE A 1 202 ? 2.842 -14.687 -27.695 1.00 44.03 202 ILE A C 1
ATOM 1591 O O . ILE A 1 202 ? 2.477 -13.798 -26.924 1.00 44.03 202 ILE A O 1
ATOM 1595 N N . ILE A 1 203 ? 3.998 -15.329 -27.547 1.00 49.88 203 ILE A N 1
ATOM 1596 C CA . ILE A 1 203 ? 5.060 -14.861 -26.671 1.00 49.88 203 ILE A CA 1
ATOM 1597 C C . ILE A 1 203 ? 5.586 -13.593 -27.347 1.00 49.88 203 ILE A C 1
ATOM 1599 O O . ILE A 1 203 ? 6.051 -13.677 -28.485 1.00 49.88 203 ILE A O 1
ATOM 1603 N N . PRO A 1 204 ? 5.475 -12.412 -26.715 1.00 60.66 204 PRO A N 1
ATOM 1604 C CA . PRO A 1 204 ? 6.010 -11.194 -27.300 1.00 60.66 204 PRO A CA 1
ATOM 1605 C C . PRO A 1 204 ? 7.518 -11.365 -27.508 1.00 60.66 204 PRO A C 1
ATOM 1607 O O . PRO A 1 204 ? 8.223 -11.671 -26.549 1.00 60.66 204 PRO A O 1
ATOM 1610 N N . ASP A 1 205 ? 8.004 -11.157 -28.732 1.00 76.31 205 ASP A N 1
ATOM 1611 C CA . ASP A 1 205 ? 9.443 -11.068 -28.994 1.00 76.31 205 ASP A CA 1
ATOM 1612 C C . ASP A 1 205 ? 9.963 -9.744 -28.411 1.00 76.31 205 ASP A C 1
ATOM 1614 O O . ASP A 1 205 ? 9.697 -8.656 -28.931 1.00 76.31 205 ASP A O 1
ATOM 1618 N N . ASP A 1 206 ? 10.690 -9.818 -27.296 1.00 83.56 206 ASP A N 1
ATOM 1619 C CA . ASP A 1 206 ? 11.314 -8.671 -26.649 1.00 83.56 206 ASP A CA 1
ATOM 1620 C C . ASP A 1 206 ? 12.704 -8.383 -27.242 1.00 83.56 206 ASP A C 1
ATOM 1622 O O . ASP A 1 206 ? 13.644 -9.166 -27.125 1.00 83.56 206 ASP A O 1
ATOM 1626 N N . ILE A 1 207 ? 12.856 -7.219 -27.886 1.00 89.88 207 ILE A N 1
ATOM 1627 C CA . ILE A 1 207 ? 14.115 -6.804 -28.524 1.00 89.88 207 ILE A CA 1
ATOM 1628 C C . ILE A 1 207 ? 14.781 -5.691 -27.711 1.00 89.88 207 ILE A C 1
ATOM 1630 O O . ILE A 1 207 ? 14.277 -4.570 -27.621 1.00 89.88 207 ILE A O 1
ATOM 1634 N N . ARG A 1 208 ? 15.980 -5.962 -27.182 1.00 89.88 208 ARG A N 1
ATOM 1635 C CA . ARG A 1 208 ? 16.804 -4.968 -26.476 1.00 89.88 208 ARG A CA 1
ATOM 1636 C C . ARG A 1 208 ? 17.826 -4.337 -27.416 1.00 89.88 208 ARG A C 1
ATOM 1638 O O . ARG A 1 208 ? 18.854 -4.926 -27.735 1.00 89.88 208 ARG A O 1
ATOM 1645 N N . THR A 1 209 ? 17.559 -3.113 -27.863 1.00 91.06 209 THR A N 1
ATOM 1646 C CA . THR A 1 209 ? 18.439 -2.379 -28.783 1.00 91.06 209 THR A CA 1
ATOM 1647 C C . THR A 1 209 ? 18.283 -0.867 -28.634 1.00 91.06 209 THR A C 1
ATOM 1649 O O . THR A 1 209 ? 17.288 -0.375 -28.111 1.00 91.06 209 THR A O 1
ATOM 1652 N N . ARG A 1 210 ? 19.275 -0.116 -29.119 1.00 94.06 210 ARG A N 1
ATOM 1653 C CA . ARG A 1 210 ? 19.190 1.339 -29.326 1.00 94.06 210 ARG A CA 1
ATOM 1654 C C . ARG A 1 210 ? 19.344 1.726 -30.800 1.00 94.06 210 ARG A C 1
ATOM 1656 O O . ARG A 1 210 ? 19.470 2.910 -31.096 1.00 94.06 210 ARG A O 1
ATOM 1663 N N . ASP A 1 211 ? 19.371 0.751 -31.713 1.00 95.75 211 ASP A N 1
ATOM 1664 C CA . ASP A 1 211 ? 19.466 1.011 -33.152 1.00 95.75 211 ASP A CA 1
ATOM 1665 C C . ASP A 1 211 ? 18.143 1.603 -33.668 1.00 95.75 211 ASP A C 1
ATOM 1667 O O . ASP A 1 211 ? 17.133 0.894 -33.681 1.00 95.75 211 ASP A O 1
ATOM 1671 N N . PRO A 1 212 ? 18.125 2.864 -34.142 1.00 95.06 212 PRO A N 1
ATOM 1672 C CA . PRO A 1 212 ? 16.904 3.506 -34.617 1.00 95.06 212 PRO A CA 1
ATOM 1673 C C . PRO A 1 212 ? 16.199 2.751 -35.748 1.00 95.06 212 PRO A C 1
ATOM 1675 O O . PRO A 1 212 ? 14.989 2.892 -35.892 1.00 95.06 212 PRO A O 1
ATOM 1678 N N . LYS A 1 213 ? 16.928 1.965 -36.553 1.00 95.94 213 LYS A N 1
ATOM 1679 C CA . LYS A 1 213 ? 16.335 1.181 -37.644 1.00 95.94 213 LYS A CA 1
ATOM 1680 C C . LYS A 1 213 ? 15.492 0.034 -37.105 1.00 95.94 213 LYS A C 1
ATOM 1682 O O . LYS A 1 213 ? 14.364 -0.128 -37.543 1.00 95.94 213 LYS A O 1
ATOM 1687 N N . ILE A 1 214 ? 16.010 -0.688 -36.113 1.00 95.56 214 ILE A N 1
ATOM 1688 C CA . ILE A 1 214 ? 15.273 -1.776 -35.462 1.00 95.56 214 ILE A CA 1
ATOM 1689 C C . ILE A 1 214 ? 14.097 -1.195 -34.665 1.00 95.56 214 ILE A C 1
ATOM 1691 O O . ILE A 1 214 ? 12.974 -1.669 -34.779 1.00 95.56 214 ILE A O 1
ATOM 1695 N N . LEU A 1 215 ? 14.312 -0.094 -33.932 1.00 95.69 215 LEU A N 1
ATOM 1696 C CA . LEU A 1 215 ? 13.241 0.576 -33.178 1.00 95.69 215 LEU A CA 1
ATOM 1697 C C . LEU A 1 215 ? 12.095 1.095 -34.068 1.00 95.69 215 LEU A C 1
ATOM 1699 O O . LEU A 1 215 ? 10.966 1.247 -33.598 1.00 95.69 215 LEU A O 1
ATOM 1703 N N . ALA A 1 216 ? 12.364 1.404 -35.339 1.00 94.44 216 ALA A N 1
ATOM 1704 C CA . ALA A 1 216 ? 11.336 1.813 -36.294 1.00 94.44 216 ALA A CA 1
ATOM 1705 C C . ALA A 1 216 ? 10.423 0.650 -36.720 1.00 94.44 216 ALA A C 1
ATOM 1707 O O . ALA A 1 216 ? 9.285 0.899 -37.109 1.00 94.44 216 ALA A O 1
ATOM 1708 N N . GLU A 1 217 ? 10.907 -0.589 -36.625 1.00 94.50 217 GLU A N 1
ATOM 1709 C CA . GLU A 1 217 ? 10.167 -1.808 -36.967 1.00 94.50 217 GLU A CA 1
ATOM 1710 C C . GLU A 1 217 ? 9.350 -2.344 -35.778 1.00 94.50 217 GLU A C 1
ATOM 1712 O O . GLU A 1 217 ? 8.371 -3.053 -35.986 1.00 94.50 217 GLU A O 1
ATOM 1717 N N . CYS A 1 218 ? 9.700 -1.972 -34.540 1.00 94.88 218 CYS A N 1
ATOM 1718 C CA . CYS A 1 218 ? 8.986 -2.410 -33.339 1.00 94.88 218 CYS A CA 1
ATOM 1719 C C . CYS A 1 218 ? 7.573 -1.805 -33.217 1.00 94.88 218 CYS A C 1
ATOM 1721 O O . CYS A 1 218 ? 7.379 -0.589 -33.368 1.00 94.88 218 CYS A O 1
ATOM 1723 N N . ASP A 1 219 ? 6.611 -2.636 -32.797 1.00 94.69 219 ASP A N 1
ATOM 1724 C CA . ASP A 1 219 ? 5.233 -2.222 -32.497 1.00 94.69 219 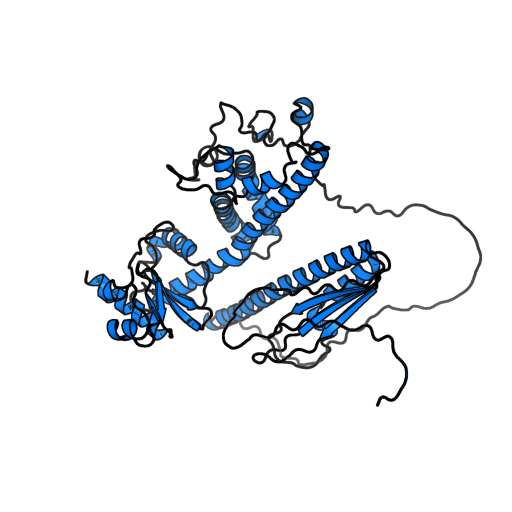ASP A CA 1
ATOM 1725 C C . ASP A 1 219 ? 5.163 -1.209 -31.353 1.00 94.69 219 ASP A C 1
ATOM 1727 O O . ASP A 1 219 ? 4.430 -0.222 -31.417 1.00 94.69 219 ASP A O 1
ATOM 1731 N N . THR A 1 220 ? 5.936 -1.456 -30.296 1.00 95.62 220 THR A N 1
ATOM 1732 C CA . THR A 1 220 ? 6.031 -0.604 -29.110 1.00 95.62 220 THR A CA 1
ATOM 1733 C C . THR A 1 220 ? 7.495 -0.405 -28.762 1.00 95.62 220 THR A C 1
ATOM 1735 O O . THR A 1 220 ? 8.276 -1.353 -28.781 1.00 95.62 220 THR A O 1
ATOM 1738 N N . VAL A 1 221 ? 7.871 0.828 -28.433 1.00 97.38 221 VAL A N 1
ATOM 1739 C CA . VAL A 1 221 ? 9.223 1.158 -27.974 1.00 97.38 221 VAL A CA 1
ATOM 1740 C C . VAL A 1 221 ? 9.120 1.844 -26.625 1.00 97.38 221 VAL A C 1
ATOM 1742 O O . VAL A 1 221 ? 8.378 2.815 -26.475 1.00 97.38 221 VAL A O 1
ATOM 1745 N N . VAL A 1 222 ? 9.869 1.337 -25.653 1.00 96.69 222 VAL A N 1
ATOM 1746 C CA . VAL A 1 222 ? 9.837 1.784 -24.259 1.00 96.69 222 VAL A CA 1
ATOM 1747 C C . VAL A 1 222 ? 11.246 2.194 -23.858 1.00 96.69 222 VAL A C 1
ATOM 1749 O O . VAL A 1 222 ? 12.194 1.478 -24.172 1.00 96.69 222 VAL A O 1
ATOM 1752 N N . ASP A 1 223 ? 11.382 3.335 -23.185 1.00 96.81 223 ASP A N 1
ATOM 1753 C CA . ASP A 1 223 ? 12.629 3.820 -22.572 1.00 96.81 223 ASP A CA 1
ATOM 1754 C C . ASP A 1 223 ? 13.778 4.219 -23.510 1.00 96.81 223 ASP A C 1
ATOM 1756 O O . ASP A 1 223 ? 14.775 4.797 -23.081 1.00 96.81 223 ASP A O 1
ATOM 1760 N N . VAL A 1 224 ? 13.644 3.950 -24.808 1.00 96.31 224 VAL A N 1
ATOM 1761 C CA . VAL A 1 224 ? 14.653 4.259 -25.823 1.00 96.31 224 VAL A CA 1
ATOM 1762 C C . VAL A 1 224 ? 14.033 4.904 -27.063 1.00 96.31 224 VAL A C 1
ATOM 1764 O O . VAL A 1 224 ? 12.827 4.868 -27.293 1.00 96.31 224 VAL A O 1
ATOM 1767 N N . GLY A 1 225 ? 14.884 5.475 -27.916 1.00 95.31 225 GLY A N 1
ATOM 1768 C CA . GLY A 1 225 ? 14.479 6.091 -29.183 1.00 95.31 225 GLY A CA 1
ATOM 1769 C C . GLY A 1 225 ? 14.241 7.599 -29.103 1.00 95.31 225 GLY A C 1
ATOM 1770 O O . GLY A 1 225 ? 14.092 8.240 -30.139 1.00 95.31 225 GLY A O 1
ATOM 1771 N N . GLY A 1 226 ? 14.265 8.190 -27.908 1.00 95.69 226 GLY A N 1
ATOM 1772 C CA . GLY A 1 226 ? 14.203 9.631 -27.693 1.00 95.69 226 GLY A CA 1
ATOM 1773 C C . GLY A 1 226 ? 12.870 10.251 -28.096 1.00 95.69 226 GLY A C 1
ATOM 1774 O O . GLY A 1 226 ? 12.822 11.449 -28.370 1.00 95.69 226 GLY A O 1
ATOM 1775 N N . ILE A 1 227 ? 11.772 9.483 -28.127 1.00 95.88 227 ILE A N 1
ATOM 1776 C CA . ILE A 1 227 ? 10.439 9.965 -28.531 1.00 95.88 227 ILE A CA 1
ATOM 1777 C C . ILE A 1 227 ? 9.356 9.503 -27.541 1.00 95.88 227 ILE A C 1
ATOM 1779 O O . ILE A 1 227 ? 9.223 8.312 -27.270 1.00 95.88 227 ILE A O 1
ATOM 1783 N N . PHE A 1 228 ? 8.545 10.453 -27.066 1.00 97.38 228 PHE A N 1
ATOM 1784 C CA . PHE A 1 228 ? 7.245 10.178 -26.464 1.00 97.38 228 PHE A CA 1
ATOM 1785 C C . PHE A 1 228 ? 6.150 10.504 -27.480 1.00 97.38 228 PHE A C 1
ATOM 1787 O O . PHE A 1 228 ? 6.011 11.648 -27.915 1.00 97.38 228 PHE A O 1
ATOM 1794 N N . ASN A 1 229 ? 5.392 9.486 -27.869 1.00 97.25 229 ASN A N 1
ATOM 1795 C CA . ASN A 1 229 ? 4.189 9.597 -28.676 1.00 97.25 229 ASN A CA 1
ATOM 1796 C C . ASN A 1 229 ? 3.303 8.376 -28.389 1.00 97.25 229 ASN A C 1
ATOM 1798 O O . ASN A 1 229 ? 3.578 7.277 -28.874 1.00 97.25 229 ASN A O 1
ATOM 1802 N N . ALA A 1 230 ? 2.243 8.574 -27.604 1.00 96.38 230 ALA A N 1
ATOM 1803 C CA . ALA A 1 230 ? 1.348 7.497 -27.191 1.00 96.38 230 ALA A CA 1
ATOM 1804 C C . ALA A 1 230 ? 0.600 6.846 -28.369 1.00 96.38 230 ALA A C 1
ATOM 1806 O O . ALA A 1 230 ? 0.457 5.625 -28.391 1.00 96.38 230 ALA A O 1
ATOM 1807 N N . GLU A 1 231 ? 0.188 7.628 -29.376 1.00 96.19 231 GLU A N 1
ATOM 1808 C CA . GLU A 1 231 ? -0.494 7.115 -30.576 1.00 96.19 231 GLU A CA 1
ATOM 1809 C C . GLU A 1 231 ? 0.419 6.191 -31.392 1.00 96.19 231 GLU A C 1
ATOM 1811 O O . GLU A 1 231 ? -0.024 5.178 -31.925 1.00 96.19 231 GLU A O 1
ATOM 1816 N N . GLN A 1 232 ? 1.714 6.511 -31.442 1.00 96.75 232 GLN A N 1
ATOM 1817 C CA . GLN A 1 232 ? 2.741 5.697 -32.097 1.00 96.75 232 GLN A CA 1
ATOM 1818 C C . GLN A 1 232 ? 3.379 4.663 -31.160 1.00 96.75 232 GLN A C 1
ATOM 1820 O O . GLN A 1 232 ? 4.364 4.025 -31.536 1.00 96.75 232 GLN A O 1
ATOM 1825 N N . ARG A 1 233 ? 2.866 4.506 -29.933 1.00 97.50 233 ARG A N 1
ATOM 1826 C CA . ARG A 1 233 ? 3.393 3.581 -28.917 1.00 97.50 233 ARG A CA 1
ATOM 1827 C C . ARG A 1 233 ? 4.895 3.756 -28.656 1.00 97.50 233 ARG A C 1
ATOM 1829 O O . ARG A 1 233 ? 5.650 2.787 -28.563 1.00 97.50 233 ARG A O 1
ATOM 1836 N N . ARG A 1 234 ? 5.341 5.009 -28.585 1.00 97.88 234 ARG A N 1
ATOM 1837 C CA . ARG A 1 234 ? 6.710 5.397 -28.228 1.00 97.88 234 ARG A CA 1
ATOM 1838 C C . ARG A 1 234 ? 6.686 6.016 -26.832 1.00 97.88 234 ARG A C 1
ATOM 1840 O O . ARG A 1 234 ? 6.026 7.032 -26.626 1.00 97.88 234 ARG A O 1
ATOM 1847 N N . PHE A 1 235 ? 7.366 5.391 -25.878 1.00 98.25 235 PHE A N 1
ATOM 1848 C CA . PHE A 1 235 ? 7.297 5.709 -24.450 1.00 98.25 235 PHE A CA 1
ATOM 1849 C C . PHE A 1 235 ? 8.695 5.913 -23.866 1.00 98.25 235 PHE A C 1
ATOM 1851 O O . PHE A 1 235 ? 9.103 5.193 -22.962 1.00 98.25 235 PHE A O 1
ATOM 1858 N N . ASP A 1 236 ? 9.444 6.863 -24.420 1.00 97.88 236 ASP A N 1
ATOM 1859 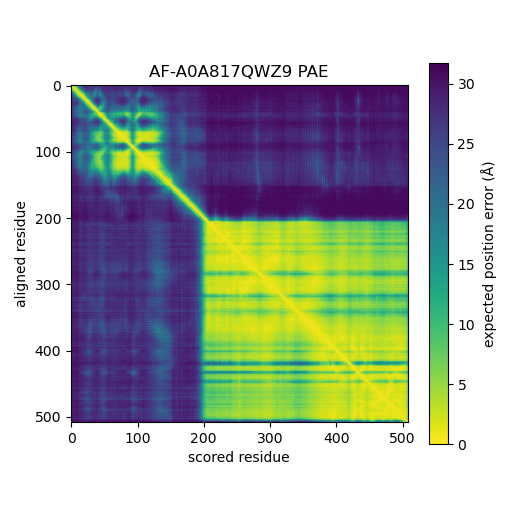C CA . ASP A 1 236 ? 10.717 7.325 -23.864 1.00 97.88 236 ASP A CA 1
ATOM 1860 C C . ASP A 1 236 ? 10.520 8.707 -23.222 1.00 97.88 236 ASP A C 1
ATOM 1862 O O . ASP A 1 236 ? 9.840 9.556 -23.799 1.00 97.88 236 ASP A O 1
ATOM 1866 N N . HIS A 1 237 ? 11.113 8.931 -22.052 1.00 97.19 237 HIS A N 1
ATOM 1867 C CA . HIS A 1 237 ? 11.033 10.165 -21.262 1.00 97.19 237 HIS A CA 1
ATOM 1868 C C . HIS A 1 237 ? 12.353 10.972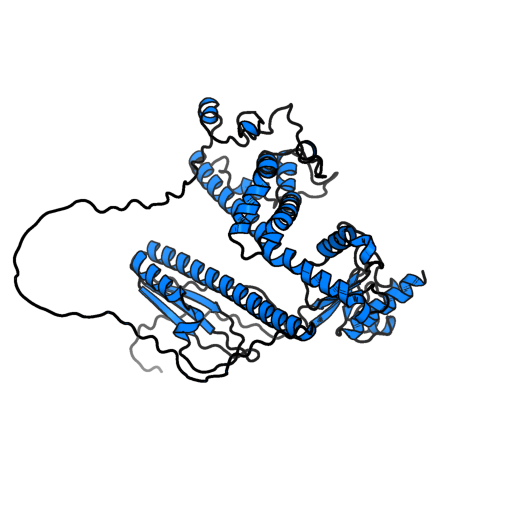 -21.227 1.00 97.19 237 HIS A C 1
ATOM 1870 O O . HIS A 1 237 ? 12.419 12.048 -20.624 1.00 97.19 237 HIS A O 1
ATOM 1876 N N . HIS A 1 238 ? 13.427 10.476 -21.855 1.00 96.50 238 HIS A N 1
ATOM 1877 C CA . HIS A 1 238 ? 14.780 11.039 -21.754 1.00 96.50 238 HIS A CA 1
ATOM 1878 C C . HIS A 1 238 ? 14.986 12.354 -22.531 1.00 96.50 238 HIS A C 1
ATOM 1880 O O . HIS A 1 238 ? 16.074 12.940 -22.513 1.00 96.50 238 HIS A O 1
ATOM 1886 N N . GLN A 1 239 ? 13.975 12.851 -23.245 1.00 95.38 239 GLN A N 1
ATOM 1887 C CA . GLN A 1 239 ? 14.084 14.092 -24.004 1.00 95.38 239 GLN A CA 1
ATOM 1888 C C . GLN A 1 239 ? 14.174 15.280 -23.052 1.00 95.38 239 GLN A C 1
ATOM 1890 O O . GLN A 1 239 ? 13.395 15.419 -22.115 1.00 95.38 239 GLN A O 1
ATOM 1895 N N . LYS A 1 240 ? 15.056 16.236 -23.361 1.00 93.06 240 LYS A N 1
ATOM 1896 C CA . LYS A 1 240 ? 15.168 17.485 -22.587 1.00 93.06 240 LYS A CA 1
ATOM 1897 C C . LYS A 1 240 ? 13.840 18.253 -22.491 1.00 93.06 240 LYS A C 1
ATOM 1899 O O . LYS A 1 240 ? 13.627 18.984 -21.531 1.00 93.06 240 LYS A O 1
ATOM 1904 N N . SER A 1 241 ? 12.988 18.128 -23.505 1.00 94.38 241 SER A N 1
ATOM 1905 C CA . SER A 1 241 ? 11.671 18.765 -23.567 1.00 94.38 241 SER A CA 1
ATOM 1906 C C . SER A 1 241 ? 10.575 17.999 -22.828 1.00 94.38 241 SER A C 1
ATOM 1908 O O . SER A 1 241 ? 9.476 18.527 -22.712 1.00 94.38 241 SER A O 1
ATOM 1910 N N . PHE A 1 242 ? 10.827 16.769 -22.376 1.00 97.19 242 PHE A N 1
ATOM 1911 C CA . PHE A 1 242 ? 9.807 15.955 -21.733 1.00 97.19 242 PHE A CA 1
ATOM 1912 C C . PHE A 1 242 ? 9.565 16.429 -20.299 1.00 97.19 242 PHE A C 1
ATOM 1914 O O . PHE A 1 242 ? 10.462 16.423 -19.452 1.00 97.19 242 PHE A O 1
ATOM 1921 N N . THR A 1 243 ? 8.329 16.844 -20.035 1.00 96.88 243 THR A N 1
ATOM 1922 C CA . THR A 1 243 ? 7.883 17.368 -18.736 1.00 96.88 243 THR A CA 1
ATOM 1923 C C . THR A 1 243 ? 6.551 16.768 -18.297 1.00 96.88 243 THR A C 1
ATOM 1925 O O . THR A 1 243 ? 5.921 17.303 -17.388 1.00 96.88 243 THR A O 1
ATOM 1928 N N . GLU A 1 244 ? 6.098 15.697 -18.953 1.00 98.19 244 GLU A N 1
ATOM 1929 C CA . GLU A 1 244 ? 4.795 15.114 -18.655 1.00 98.19 244 GLU A CA 1
ATOM 1930 C C . GLU A 1 244 ? 4.786 14.456 -17.273 1.00 98.19 244 GLU A C 1
ATOM 1932 O O . GLU A 1 244 ? 5.734 13.797 -16.839 1.00 98.19 244 GLU A O 1
ATOM 1937 N N . THR A 1 245 ? 3.674 14.658 -16.587 1.00 98.44 245 THR A N 1
ATOM 1938 C CA . THR A 1 245 ? 3.325 14.087 -15.290 1.00 98.44 245 THR A CA 1
ATOM 1939 C C . THR A 1 245 ? 2.023 13.321 -15.466 1.00 98.44 245 THR A C 1
ATOM 1941 O O . THR A 1 245 ? 1.325 13.481 -16.471 1.00 98.44 245 THR A O 1
ATOM 1944 N N . PHE A 1 246 ? 1.630 12.532 -14.472 1.00 98.00 246 PHE A N 1
ATOM 1945 C CA . PHE A 1 246 ? 0.313 11.909 -14.535 1.00 98.00 246 PHE A CA 1
ATOM 1946 C C . PHE A 1 246 ? -0.807 12.949 -14.650 1.00 98.00 246 PHE A C 1
ATOM 1948 O O . PHE A 1 246 ? -1.705 12.794 -15.471 1.00 98.00 246 PHE A O 1
ATOM 1955 N N . HIS A 1 247 ? -0.727 14.031 -13.870 1.00 98.00 247 HIS A N 1
ATOM 1956 C CA . HIS A 1 247 ? -1.705 15.116 -13.883 1.00 98.00 247 HIS A CA 1
ATOM 1957 C C . HIS A 1 247 ? -1.783 15.843 -15.234 1.00 98.00 247 HIS A C 1
ATOM 1959 O O . HIS A 1 247 ? -2.873 16.208 -15.665 1.00 98.00 247 HIS A O 1
ATOM 1965 N N . SER A 1 248 ? -0.662 16.054 -15.934 1.00 97.88 248 SER A N 1
ATOM 1966 C CA . SER A 1 248 ? -0.700 16.730 -17.242 1.00 97.88 248 SER A CA 1
ATOM 1967 C C . SER A 1 248 ? -1.378 15.882 -18.320 1.00 97.88 248 SER A C 1
ATOM 1969 O O . SER A 1 248 ? -2.047 16.438 -19.190 1.00 97.88 248 SER A O 1
ATOM 1971 N N . LEU A 1 249 ? -1.275 14.551 -18.229 1.00 97.19 249 LEU A N 1
ATOM 1972 C CA . LEU A 1 249 ? -1.938 13.615 -19.144 1.00 97.19 249 LEU A CA 1
ATOM 1973 C C . LEU A 1 249 ? -3.370 13.245 -18.706 1.00 97.19 249 LEU A C 1
ATOM 1975 O O . LEU A 1 249 ? -4.214 12.955 -19.553 1.00 97.19 249 LEU A O 1
ATOM 1979 N N . GLN A 1 250 ? -3.663 13.259 -17.402 1.00 96.38 250 GLN A N 1
ATOM 1980 C CA . GLN A 1 250 ? -4.984 13.014 -16.802 1.00 96.38 250 GLN A CA 1
ATOM 1981 C C . GLN A 1 250 ? -5.274 14.064 -15.707 1.00 96.38 250 GLN A C 1
ATOM 1983 O O . GLN A 1 250 ? -4.962 13.835 -14.534 1.00 96.38 250 GLN A O 1
ATOM 1988 N N . PRO A 1 251 ? -5.884 15.216 -16.065 1.00 96.19 251 PRO A N 1
ATOM 1989 C CA . PRO A 1 251 ? -6.056 16.364 -15.162 1.00 96.19 251 PRO A CA 1
ATOM 1990 C C . PRO A 1 251 ? -6.888 16.121 -13.894 1.00 96.19 251 PRO A C 1
ATOM 1992 O O . PRO A 1 251 ? -6.844 16.931 -12.970 1.00 96.19 251 PRO A O 1
ATOM 1995 N N . ASP A 1 252 ? -7.655 15.033 -13.816 1.00 95.25 252 ASP A N 1
ATOM 1996 C CA . ASP A 1 252 ? -8.395 14.639 -12.612 1.00 95.25 252 ASP A CA 1
ATOM 1997 C C . ASP A 1 252 ? -7.503 13.994 -11.536 1.00 95.25 252 ASP A C 1
ATOM 1999 O O . ASP A 1 252 ? -7.909 13.884 -10.377 1.00 95.25 252 ASP A O 1
ATOM 2003 N N . LYS A 1 253 ? -6.284 13.572 -11.894 1.00 96.12 253 LYS A N 1
ATOM 2004 C CA . LYS A 1 253 ? -5.357 12.887 -10.987 1.00 96.12 253 LYS A CA 1
ATOM 2005 C C . LYS A 1 253 ? -4.406 13.870 -10.308 1.00 96.12 253 LYS A C 1
ATOM 2007 O O . LYS A 1 253 ? -3.894 14.755 -10.977 1.00 96.12 253 LYS A O 1
ATOM 2012 N N . PRO A 1 254 ? -4.099 13.729 -9.008 1.00 96.00 254 PRO A N 1
ATOM 2013 C CA . PRO A 1 254 ? -3.306 14.719 -8.274 1.00 96.00 254 PRO A CA 1
ATOM 2014 C C . PRO A 1 254 ? -1.781 14.557 -8.421 1.00 96.00 254 PRO A C 1
ATOM 2016 O O . PRO A 1 254 ? -1.034 15.323 -7.812 1.00 96.00 254 PRO A O 1
ATOM 2019 N N . TRP A 1 255 ? -1.299 13.548 -9.152 1.00 97.75 255 TRP A N 1
ATOM 2020 C CA . TRP A 1 255 ? 0.116 13.170 -9.139 1.00 97.75 255 TRP A CA 1
ATOM 2021 C C . TRP A 1 255 ? 0.945 13.998 -10.121 1.00 97.75 255 TRP A C 1
ATOM 2023 O O . TRP A 1 255 ? 0.740 13.966 -11.334 1.00 97.75 255 TRP A O 1
ATOM 2033 N N . ILE A 1 256 ? 1.911 14.728 -9.570 1.00 97.12 256 ILE A N 1
ATOM 2034 C CA . ILE A 1 256 ? 2.737 15.711 -10.287 1.00 97.12 256 ILE A CA 1
ATOM 2035 C C . ILE A 1 256 ? 4.185 15.250 -10.487 1.00 97.12 256 ILE A C 1
ATOM 2037 O O . ILE A 1 256 ? 5.023 16.023 -10.947 1.00 97.12 256 ILE A O 1
ATOM 2041 N N . ILE A 1 257 ? 4.504 14.012 -10.110 1.00 97.38 257 ILE A N 1
ATOM 2042 C CA . ILE A 1 257 ? 5.808 13.415 -10.395 1.00 97.38 257 ILE A CA 1
ATOM 2043 C C . ILE A 1 257 ? 5.938 13.246 -11.912 1.00 97.38 257 ILE A C 1
ATOM 2045 O O . ILE A 1 257 ? 5.000 12.804 -12.581 1.00 97.38 257 ILE A O 1
ATOM 2049 N N . LYS A 1 258 ? 7.089 13.660 -12.456 1.00 97.75 258 LYS A N 1
ATOM 2050 C CA . LYS A 1 258 ? 7.407 13.479 -13.876 1.00 97.75 258 LYS A CA 1
ATOM 2051 C C . LYS A 1 258 ? 7.450 11.981 -14.169 1.00 97.75 258 LYS A C 1
ATOM 2053 O O . LYS A 1 258 ? 8.057 11.242 -13.400 1.00 97.75 258 LYS A O 1
ATOM 2058 N N . LEU A 1 259 ? 6.807 11.549 -15.248 1.00 98.56 259 LEU A N 1
ATOM 2059 C CA . LEU A 1 259 ? 6.704 10.126 -15.561 1.00 98.56 259 LEU A CA 1
ATOM 2060 C C . LEU A 1 259 ? 8.039 9.580 -16.085 1.00 98.56 259 LEU A C 1
ATOM 2062 O O . LEU A 1 259 ? 8.776 10.263 -16.801 1.00 98.56 259 LEU A O 1
ATOM 2066 N N . SER A 1 260 ? 8.353 8.344 -15.710 1.00 98.44 260 SER A N 1
ATOM 2067 C CA . SER A 1 260 ? 9.295 7.480 -16.423 1.00 98.44 260 SER A CA 1
ATOM 2068 C C . SER A 1 260 ? 8.555 6.698 -17.506 1.00 98.44 260 SER A C 1
ATOM 2070 O O . SER A 1 260 ? 7.327 6.764 -17.630 1.00 98.44 260 SER A O 1
ATOM 2072 N N . SER A 1 261 ? 9.283 5.881 -18.256 1.00 97.94 261 SER A N 1
ATOM 2073 C CA . SER A 1 261 ? 8.702 4.933 -19.208 1.00 97.94 261 SER A CA 1
ATOM 2074 C C . SER A 1 261 ? 7.701 3.967 -18.546 1.00 97.94 261 SER A C 1
ATOM 2076 O O . SER A 1 261 ? 6.688 3.620 -19.155 1.00 97.94 261 SER A O 1
ATOM 2078 N N . ALA A 1 262 ? 7.911 3.587 -17.277 1.00 98.00 262 ALA A N 1
ATOM 2079 C CA . ALA A 1 262 ? 6.968 2.752 -16.526 1.00 98.00 262 ALA A CA 1
ATOM 2080 C C . ALA A 1 262 ? 5.643 3.486 -16.253 1.00 98.00 262 ALA A C 1
ATOM 2082 O O . ALA A 1 262 ? 4.567 2.943 -16.517 1.00 98.00 262 ALA A O 1
ATOM 2083 N N . GLY A 1 263 ? 5.715 4.735 -15.788 1.00 98.31 263 GLY A N 1
ATOM 2084 C CA . GLY A 1 263 ? 4.557 5.602 -15.588 1.00 98.31 263 GLY A CA 1
ATOM 2085 C C . GLY A 1 263 ? 3.801 5.896 -16.880 1.00 98.31 263 GLY A C 1
ATOM 2086 O O . GLY A 1 263 ? 2.573 5.861 -16.886 1.00 98.31 263 GLY A O 1
ATOM 2087 N N . LEU A 1 264 ? 4.518 6.101 -17.990 1.00 98.56 264 LEU A N 1
ATOM 2088 C CA . LEU A 1 264 ? 3.938 6.282 -19.323 1.00 98.56 264 LEU A CA 1
ATOM 2089 C C . LEU A 1 264 ? 3.147 5.050 -19.786 1.00 98.56 264 LEU A C 1
ATOM 2091 O O . LEU A 1 264 ? 2.000 5.172 -20.215 1.00 98.56 264 LEU A O 1
ATOM 2095 N N . ILE A 1 265 ? 3.712 3.848 -19.656 1.00 98.12 265 ILE A N 1
ATOM 2096 C CA . ILE A 1 265 ? 2.967 2.616 -19.948 1.00 98.12 265 ILE A CA 1
ATOM 2097 C C . ILE A 1 265 ? 1.740 2.511 -19.041 1.00 98.12 265 ILE A C 1
ATOM 2099 O O . ILE A 1 265 ? 0.642 2.206 -19.509 1.00 98.12 265 ILE A O 1
ATOM 2103 N N . TYR A 1 266 ? 1.895 2.806 -17.753 1.00 98.56 266 TYR A N 1
ATOM 2104 C CA . TYR A 1 266 ? 0.814 2.662 -16.792 1.00 98.56 266 TYR A CA 1
ATOM 2105 C C . TYR A 1 266 ? -0.334 3.658 -17.015 1.00 98.56 266 TYR A C 1
ATOM 2107 O O . TYR A 1 266 ? -1.496 3.258 -16.970 1.00 98.56 266 TYR A O 1
ATOM 2115 N N . VAL A 1 267 ? -0.061 4.934 -17.303 1.00 98.31 267 VAL A N 1
ATOM 2116 C CA . VAL A 1 267 ? -1.119 5.938 -17.525 1.00 98.31 267 VAL A CA 1
ATOM 2117 C C . VAL A 1 267 ? -1.980 5.610 -18.750 1.00 98.31 267 VAL A C 1
ATOM 2119 O O . VAL A 1 267 ? -3.186 5.873 -18.726 1.00 98.31 267 VAL A O 1
ATOM 2122 N N . HIS A 1 268 ? -1.393 4.988 -19.779 1.00 97.94 268 HIS A N 1
ATOM 2123 C CA . HIS A 1 268 ? -2.089 4.610 -21.011 1.00 97.94 268 HIS A CA 1
ATOM 2124 C C . HIS A 1 268 ? -2.742 3.221 -20.949 1.00 97.94 268 HIS A C 1
ATOM 2126 O O . HIS A 1 268 ? -3.881 3.080 -21.385 1.00 97.94 268 HIS A O 1
ATOM 2132 N N . TYR A 1 269 ? -2.074 2.220 -20.369 1.00 97.88 269 TYR A N 1
ATOM 2133 C CA . TYR A 1 269 ? -2.516 0.817 -20.422 1.00 97.88 269 TYR A CA 1
ATOM 2134 C C . TYR A 1 269 ? -2.845 0.201 -19.060 1.00 97.88 269 TYR A C 1
ATOM 2136 O O . TYR A 1 269 ? -3.399 -0.895 -18.999 1.00 97.88 269 TYR A O 1
ATOM 2144 N N . GLY A 1 270 ? -2.563 0.879 -17.945 1.00 98.00 270 GLY A N 1
ATOM 2145 C CA . GLY A 1 270 ? -2.761 0.328 -16.600 1.00 98.00 270 GLY A CA 1
ATOM 2146 C C . GLY A 1 270 ? -4.206 -0.100 -16.333 1.00 98.00 270 GLY A C 1
ATOM 2147 O O . GLY A 1 270 ? -4.435 -1.143 -15.725 1.00 98.00 270 GLY A O 1
ATOM 2148 N N . ARG A 1 271 ? -5.194 0.642 -16.854 1.00 97.81 271 ARG A N 1
ATOM 2149 C CA . ARG A 1 271 ? -6.614 0.257 -16.765 1.00 97.81 271 ARG A CA 1
ATOM 2150 C C . ARG A 1 271 ? -6.916 -1.026 -17.528 1.00 97.81 271 ARG A C 1
ATOM 2152 O O . ARG A 1 271 ? -7.629 -1.874 -17.007 1.00 97.81 271 ARG A O 1
ATOM 2159 N N . GLU A 1 272 ? -6.385 -1.171 -18.737 1.00 97.75 272 GLU A N 1
ATOM 2160 C CA . GLU A 1 272 ? -6.586 -2.368 -19.560 1.00 97.75 272 GLU A CA 1
ATOM 2161 C C . GLU A 1 272 ? -5.950 -3.589 -18.894 1.00 97.75 272 GLU A C 1
ATOM 2163 O O . GLU A 1 272 ? -6.625 -4.597 -18.706 1.00 97.75 272 GLU A O 1
ATOM 2168 N N . ILE A 1 273 ? -4.709 -3.457 -18.413 1.00 97.12 273 ILE A N 1
ATOM 2169 C CA . ILE A 1 273 ? -4.007 -4.506 -17.658 1.00 97.12 273 ILE A CA 1
ATOM 2170 C C . ILE A 1 273 ? -4.842 -4.949 -16.450 1.00 97.12 273 ILE A C 1
ATOM 2172 O O . ILE A 1 273 ? -5.079 -6.140 -16.253 1.00 97.12 273 ILE A O 1
ATOM 2176 N N . ILE A 1 274 ? -5.332 -3.998 -15.651 1.00 98.44 274 ILE A N 1
ATOM 2177 C CA . ILE A 1 274 ? -6.159 -4.286 -14.473 1.00 98.44 274 ILE A CA 1
ATOM 2178 C C . ILE A 1 274 ? -7.472 -4.969 -14.870 1.00 98.44 274 ILE A C 1
ATOM 2180 O O . ILE A 1 274 ? -7.867 -5.934 -14.216 1.00 98.44 274 ILE A O 1
ATOM 2184 N N . LYS A 1 275 ? -8.133 -4.522 -15.944 1.00 97.25 275 LYS A N 1
ATOM 2185 C CA . LYS A 1 275 ? -9.360 -5.155 -16.450 1.00 97.25 275 LYS A CA 1
ATOM 2186 C C . LYS A 1 275 ? -9.112 -6.596 -16.884 1.00 97.25 275 LYS A C 1
ATOM 2188 O O . LYS A 1 275 ? -9.886 -7.468 -16.498 1.00 97.25 275 LYS A O 1
ATOM 2193 N N . GLU A 1 276 ? -8.034 -6.870 -17.617 1.00 96.44 276 GLU A N 1
ATOM 2194 C CA . GLU A 1 276 ? -7.672 -8.237 -18.017 1.00 96.44 276 GLU A CA 1
ATOM 2195 C C . GLU A 1 276 ? -7.390 -9.141 -16.812 1.00 96.44 276 GLU A C 1
ATOM 2197 O O . GLU A 1 276 ? -7.811 -10.299 -16.793 1.00 96.44 276 GLU A O 1
ATOM 2202 N N . LEU A 1 277 ? -6.735 -8.618 -15.772 1.00 96.56 277 LEU A N 1
ATOM 2203 C CA . LEU A 1 277 ? -6.531 -9.365 -14.531 1.00 96.56 277 LEU A CA 1
ATOM 2204 C C . LEU A 1 277 ? -7.861 -9.627 -13.809 1.00 96.56 277 LEU A C 1
ATOM 2206 O O . LEU A 1 277 ? -8.135 -10.761 -13.426 1.00 96.56 277 LEU A O 1
ATOM 2210 N N . LEU A 1 278 ? -8.737 -8.624 -13.698 1.00 96.31 278 LEU A N 1
ATOM 2211 C CA . LEU A 1 278 ? -10.053 -8.764 -13.063 1.00 96.31 278 LEU A CA 1
ATOM 2212 C C . LEU A 1 278 ? -11.003 -9.714 -13.808 1.00 96.31 278 LEU A C 1
ATOM 2214 O O . LEU A 1 278 ? -11.913 -10.259 -13.183 1.00 96.31 278 LEU A O 1
ATOM 2218 N N . LYS A 1 279 ? -10.821 -9.960 -15.113 1.00 94.31 279 LYS A N 1
ATOM 2219 C CA . LYS A 1 279 ? -11.591 -10.993 -15.838 1.00 94.31 279 LYS A CA 1
ATOM 2220 C C . LYS A 1 279 ? -11.363 -12.394 -15.271 1.00 94.31 279 LYS A C 1
ATOM 2222 O O . LYS A 1 279 ? -12.268 -13.222 -15.344 1.00 94.31 279 LYS A O 1
ATOM 2227 N N . LYS A 1 280 ? -10.182 -12.651 -14.703 1.00 92.31 280 LYS A N 1
ATOM 2228 C CA . LYS A 1 280 ? -9.821 -13.937 -14.083 1.00 92.31 280 LYS A CA 1
ATOM 2229 C C . LYS A 1 280 ? -10.418 -14.092 -12.681 1.00 92.31 280 LYS A C 1
ATOM 2231 O O . LYS A 1 280 ? -10.435 -15.197 -12.144 1.00 92.31 280 LYS A O 1
ATOM 2236 N N . GLU A 1 281 ? -10.956 -13.008 -12.122 1.00 92.75 281 GLU A N 1
ATOM 2237 C CA . GLU A 1 281 ? -11.492 -12.956 -10.770 1.00 92.75 281 GLU A CA 1
ATOM 2238 C C . GLU A 1 281 ? -13.002 -13.190 -10.712 1.00 92.75 281 GLU A C 1
ATOM 2240 O O . GLU A 1 281 ? -13.784 -12.697 -11.531 1.00 92.75 281 GLU A O 1
ATOM 2245 N N . THR A 1 282 ? -13.443 -13.899 -9.670 1.00 88.62 282 THR A N 1
ATOM 2246 C CA . THR A 1 282 ? -14.866 -14.123 -9.380 1.00 88.62 282 THR A CA 1
ATOM 2247 C C . THR A 1 282 ? -15.467 -12.922 -8.642 1.00 88.62 282 THR A C 1
ATOM 2249 O O . THR A 1 282 ? -15.804 -13.010 -7.460 1.00 88.62 282 THR A O 1
ATOM 2252 N N . ILE A 1 283 ? -15.558 -11.786 -9.333 1.00 85.44 283 ILE A N 1
ATOM 2253 C CA . ILE A 1 283 ? -16.120 -10.517 -8.841 1.00 85.44 283 ILE A CA 1
ATOM 2254 C C . ILE A 1 283 ? -17.317 -10.139 -9.718 1.00 85.44 283 ILE A C 1
ATOM 2256 O O . ILE A 1 283 ? -17.305 -10.414 -10.916 1.00 85.44 283 ILE A O 1
ATOM 2260 N N . ASP A 1 284 ? -18.343 -9.526 -9.123 1.00 84.56 284 ASP A N 1
ATOM 2261 C CA . ASP A 1 284 ? -19.516 -9.018 -9.845 1.00 84.56 284 ASP A CA 1
ATOM 2262 C C . ASP A 1 284 ? -19.088 -8.028 -10.939 1.00 84.56 284 ASP A C 1
ATOM 2264 O O . ASP A 1 284 ? -18.377 -7.056 -10.661 1.00 84.56 284 ASP A O 1
ATOM 2268 N N . ASP A 1 285 ? -19.525 -8.269 -12.176 1.00 84.56 285 ASP A N 1
ATOM 2269 C CA . ASP A 1 285 ? -19.186 -7.437 -13.332 1.00 84.56 285 ASP A CA 1
ATOM 2270 C C . ASP A 1 285 ? -19.629 -5.980 -13.145 1.00 84.56 285 ASP A C 1
ATOM 2272 O O . ASP A 1 285 ? -18.926 -5.071 -13.580 1.00 84.56 285 ASP A O 1
ATOM 2276 N N . ASN A 1 286 ? -20.712 -5.736 -12.397 1.00 84.44 286 ASN A N 1
ATOM 2277 C CA . ASN A 1 286 ? -21.182 -4.383 -12.088 1.00 84.44 286 ASN A CA 1
ATOM 2278 C C . ASN A 1 286 ? -20.206 -3.598 -11.194 1.00 84.44 286 ASN A C 1
ATOM 2280 O O . ASN A 1 286 ? -20.269 -2.372 -11.134 1.00 84.44 286 ASN A O 1
ATOM 2284 N N . ILE A 1 287 ? -19.312 -4.291 -10.479 1.00 88.25 287 ILE A N 1
ATOM 2285 C CA . ILE A 1 287 ? -18.321 -3.684 -9.580 1.00 88.25 287 ILE A CA 1
ATOM 2286 C C . ILE A 1 287 ? -16.954 -3.566 -10.270 1.00 88.25 287 ILE A C 1
ATOM 2288 O O . ILE A 1 287 ? -16.157 -2.715 -9.880 1.00 88.25 287 ILE A O 1
ATOM 2292 N N . LYS A 1 288 ? -16.663 -4.372 -11.302 1.00 90.56 288 LYS A N 1
ATOM 2293 C CA . LYS A 1 288 ? -15.326 -4.448 -11.925 1.00 90.56 288 LYS A CA 1
ATOM 2294 C C . LYS A 1 288 ? -14.835 -3.122 -12.496 1.00 90.56 288 LYS A C 1
ATOM 2296 O O . LYS A 1 288 ? -13.663 -2.798 -12.311 1.00 90.56 288 LYS A O 1
ATOM 2301 N N . ASP A 1 289 ? -15.697 -2.339 -13.141 1.00 91.19 289 ASP A N 1
ATOM 2302 C CA . ASP A 1 289 ? -15.300 -1.027 -13.670 1.00 91.19 289 ASP A CA 1
ATOM 2303 C C . ASP A 1 289 ? -14.961 -0.041 -12.545 1.00 91.19 289 ASP A C 1
ATOM 2305 O O . ASP A 1 289 ? -13.919 0.613 -12.583 1.00 91.19 289 ASP A O 1
ATOM 2309 N N . HIS A 1 290 ? -15.782 0.011 -11.493 1.00 91.94 290 HIS A N 1
ATOM 2310 C CA . HIS A 1 290 ? -15.503 0.851 -10.328 1.00 91.94 290 HIS A CA 1
ATOM 2311 C C . HIS A 1 290 ? -14.222 0.412 -9.604 1.00 91.94 290 HIS A C 1
ATOM 2313 O O . HIS A 1 290 ? -13.372 1.235 -9.266 1.00 91.94 290 HIS A O 1
ATOM 2319 N N . LEU A 1 291 ? -14.049 -0.899 -9.422 1.00 94.19 291 LEU A N 1
ATOM 2320 C CA . LEU A 1 291 ? -12.861 -1.472 -8.807 1.00 94.19 291 LEU A CA 1
ATOM 2321 C C . LEU A 1 291 ? -11.611 -1.222 -9.655 1.00 94.19 291 LEU A C 1
ATOM 2323 O O . LEU A 1 291 ? -10.552 -0.973 -9.092 1.00 94.19 291 LEU A O 1
ATOM 2327 N N . THR A 1 292 ? -11.724 -1.218 -10.985 1.00 97.44 292 THR A N 1
ATOM 2328 C CA . THR A 1 292 ? -10.605 -0.894 -11.878 1.00 97.44 292 THR A CA 1
ATOM 2329 C C . THR A 1 292 ? -10.065 0.497 -11.582 1.00 97.44 292 THR A C 1
ATOM 2331 O O . THR A 1 292 ? -8.861 0.633 -11.404 1.00 97.44 292 THR A O 1
ATOM 2334 N N . GLU A 1 293 ? -10.919 1.515 -11.459 1.00 96.00 293 GLU A N 1
ATOM 2335 C CA . GLU A 1 293 ? -10.459 2.875 -11.139 1.00 96.00 293 GLU A CA 1
ATOM 2336 C C . GLU A 1 293 ? -9.794 2.962 -9.759 1.00 96.00 293 GLU A C 1
ATOM 2338 O O . GLU A 1 293 ? -8.785 3.648 -9.587 1.00 96.00 293 GLU A O 1
ATOM 2343 N N . ILE A 1 294 ? -10.324 2.235 -8.774 1.00 95.12 294 ILE A N 1
ATOM 2344 C CA . ILE A 1 294 ? -9.746 2.190 -7.427 1.00 95.12 294 ILE A CA 1
ATOM 2345 C C . ILE A 1 294 ? -8.366 1.530 -7.451 1.00 95.12 294 ILE A C 1
ATOM 2347 O O . ILE A 1 294 ? -7.404 2.090 -6.923 1.00 95.12 294 ILE A O 1
ATOM 2351 N N . LEU A 1 295 ? -8.256 0.357 -8.080 1.00 97.75 295 LEU A N 1
ATOM 2352 C CA . LEU A 1 295 ? -6.993 -0.365 -8.222 1.00 97.75 295 LEU A CA 1
ATOM 2353 C C . LEU A 1 295 ? -5.991 0.434 -9.048 1.00 97.75 295 LEU A C 1
ATOM 2355 O O . LEU A 1 295 ? -4.816 0.458 -8.697 1.00 97.75 295 LEU A O 1
ATOM 2359 N N . PHE A 1 296 ? -6.452 1.128 -10.087 1.00 98.38 296 PHE A N 1
ATOM 2360 C CA . PHE A 1 296 ? -5.616 1.958 -10.940 1.00 98.38 296 PHE A CA 1
ATOM 2361 C C . PHE A 1 296 ? -4.906 3.045 -10.133 1.00 98.38 296 PHE A C 1
ATOM 2363 O O . PHE A 1 296 ? -3.687 3.193 -10.231 1.00 98.38 296 PHE A O 1
ATOM 2370 N N . ASN A 1 297 ? -5.641 3.743 -9.265 1.00 97.12 297 ASN A N 1
ATOM 2371 C CA . ASN A 1 297 ? -5.048 4.744 -8.386 1.00 97.12 297 ASN A CA 1
ATOM 2372 C C . ASN A 1 297 ? -4.130 4.105 -7.335 1.00 97.12 297 ASN A C 1
ATOM 2374 O O . ASN A 1 297 ? -3.003 4.554 -7.147 1.00 97.12 297 ASN A O 1
ATOM 2378 N N . LYS A 1 298 ? -4.581 3.028 -6.675 1.00 96.50 298 LYS A N 1
ATOM 2379 C CA . LYS A 1 298 ? -3.811 2.370 -5.608 1.00 96.50 298 LYS A CA 1
ATOM 2380 C C . LYS A 1 298 ? -2.488 1.800 -6.104 1.00 96.50 298 LYS A C 1
ATOM 2382 O O . LYS A 1 298 ? -1.470 1.964 -5.437 1.00 96.50 298 LYS A O 1
ATOM 2387 N N . LEU A 1 299 ? -2.484 1.136 -7.254 1.00 98.31 299 LEU A N 1
ATOM 2388 C CA . LEU A 1 299 ? -1.274 0.557 -7.831 1.00 98.31 299 LEU A CA 1
ATOM 2389 C C . LEU A 1 299 ? -0.327 1.641 -8.355 1.00 98.31 299 LEU A C 1
ATOM 2391 O O . LEU A 1 299 ? 0.880 1.474 -8.232 1.00 98.31 299 LEU A O 1
ATOM 2395 N N . TYR A 1 300 ? -0.826 2.781 -8.839 1.00 98.44 300 TYR A N 1
ATOM 2396 C CA . TYR A 1 300 ? 0.064 3.900 -9.139 1.00 98.44 300 TYR A CA 1
ATOM 2397 C C . TYR A 1 300 ? 0.744 4.430 -7.866 1.00 98.44 300 TYR A C 1
ATOM 2399 O O . TYR A 1 300 ? 1.967 4.385 -7.763 1.00 98.44 300 TYR A O 1
ATOM 2407 N N . GLU A 1 301 ? -0.045 4.818 -6.859 1.00 96.00 301 GLU A N 1
ATOM 2408 C CA . GLU A 1 301 ? 0.437 5.432 -5.608 1.00 96.00 301 GLU A CA 1
ATOM 2409 C C . GLU A 1 301 ? 1.380 4.538 -4.790 1.00 96.00 301 GLU A C 1
ATOM 2411 O O . GLU A 1 301 ? 2.198 5.029 -4.017 1.00 96.00 301 GLU A O 1
ATOM 2416 N N . THR A 1 302 ? 1.240 3.214 -4.896 1.00 94.69 302 THR A N 1
ATOM 2417 C CA . THR A 1 302 ? 1.968 2.259 -4.037 1.00 94.69 302 THR A CA 1
ATOM 2418 C C . THR A 1 302 ? 2.982 1.394 -4.775 1.00 94.69 302 THR A C 1
ATOM 2420 O O . THR A 1 302 ? 3.615 0.524 -4.162 1.00 94.69 302 THR A O 1
ATOM 2423 N N . PHE A 1 303 ? 3.134 1.608 -6.084 1.00 97.38 303 PHE A N 1
ATOM 2424 C CA . PHE A 1 303 ? 4.082 0.862 -6.900 1.00 97.38 303 PHE A CA 1
ATOM 2425 C C . PHE A 1 303 ? 4.743 1.714 -7.979 1.00 97.38 303 PHE A C 1
ATOM 2427 O O . PHE A 1 303 ? 5.964 1.825 -7.981 1.00 97.38 303 PHE A O 1
ATOM 2434 N N . VAL A 1 304 ? 3.968 2.311 -8.886 1.00 98.31 304 VAL A N 1
ATOM 2435 C CA . VAL A 1 304 ? 4.530 2.949 -10.091 1.00 98.31 304 VAL A CA 1
ATOM 2436 C C . VAL A 1 304 ? 5.124 4.328 -9.798 1.00 98.31 304 VAL A C 1
ATOM 2438 O O . VAL A 1 304 ? 6.203 4.632 -10.294 1.00 98.31 304 VAL A O 1
ATOM 2441 N N . GLU A 1 305 ? 4.492 5.129 -8.936 1.00 97.94 305 GLU A N 1
ATOM 2442 C CA . GLU A 1 305 ? 4.954 6.488 -8.617 1.00 97.94 305 GLU A CA 1
ATOM 2443 C C . GLU A 1 305 ? 6.369 6.499 -8.008 1.00 97.94 305 GLU A C 1
ATOM 2445 O O . GLU A 1 305 ? 7.167 7.390 -8.298 1.00 97.94 305 GLU A O 1
ATOM 2450 N N . GLU A 1 306 ? 6.719 5.485 -7.203 1.00 96.75 306 GLU A N 1
ATOM 2451 C CA . GLU A 1 306 ? 8.079 5.322 -6.664 1.00 96.75 306 GLU A CA 1
ATOM 2452 C C . GLU A 1 306 ? 9.103 5.085 -7.786 1.00 96.75 306 GLU A C 1
ATOM 2454 O O . GLU A 1 306 ? 10.203 5.638 -7.743 1.00 96.75 306 GLU A O 1
ATOM 2459 N N . ILE A 1 307 ? 8.740 4.291 -8.798 1.00 97.50 307 ILE A N 1
ATOM 2460 C CA . ILE A 1 307 ? 9.595 4.007 -9.958 1.00 97.50 307 ILE A CA 1
ATOM 2461 C C . ILE A 1 307 ? 9.814 5.295 -10.753 1.00 97.50 307 ILE A C 1
ATOM 2463 O O . ILE A 1 307 ? 10.961 5.644 -11.027 1.00 97.50 307 ILE A O 1
ATOM 2467 N N . ASP A 1 308 ? 8.736 6.033 -11.036 1.00 98.38 308 ASP A N 1
ATOM 2468 C CA . ASP A 1 308 ? 8.795 7.319 -11.736 1.00 98.38 308 ASP A CA 1
ATOM 2469 C C . ASP A 1 308 ? 9.684 8.329 -11.006 1.00 98.38 308 ASP A C 1
ATOM 2471 O O . ASP A 1 308 ? 10.516 8.991 -11.628 1.00 98.38 308 ASP A O 1
ATOM 2475 N N . ALA A 1 309 ? 9.550 8.432 -9.682 1.00 97.31 309 ALA A N 1
ATOM 2476 C CA . ALA A 1 309 ? 10.360 9.340 -8.883 1.00 97.31 309 ALA A CA 1
ATOM 2477 C C . ALA A 1 309 ? 11.851 8.969 -8.923 1.00 97.31 309 ALA A C 1
ATOM 2479 O O . ALA A 1 309 ? 12.687 9.831 -9.200 1.00 97.31 309 ALA A O 1
ATOM 2480 N N . ILE A 1 310 ? 12.188 7.697 -8.681 1.00 96.50 310 ILE A N 1
ATOM 2481 C CA . ILE A 1 310 ? 13.582 7.230 -8.643 1.00 96.50 310 ILE A CA 1
ATOM 2482 C C . ILE A 1 310 ? 14.260 7.422 -9.999 1.00 96.50 310 ILE A C 1
ATOM 2484 O O . ILE A 1 310 ? 15.382 7.927 -10.057 1.00 96.50 310 ILE A O 1
ATOM 2488 N N . ASP A 1 311 ? 13.586 7.031 -11.076 1.00 96.94 311 ASP A N 1
ATOM 2489 C CA . ASP A 1 311 ? 14.129 7.088 -12.431 1.00 96.94 311 ASP A CA 1
ATOM 2490 C C . ASP A 1 311 ? 14.369 8.535 -12.897 1.00 96.94 311 ASP A C 1
ATOM 2492 O O . ASP A 1 311 ? 15.372 8.858 -13.531 1.00 96.94 311 ASP A O 1
ATOM 2496 N N . ASN A 1 312 ? 13.521 9.461 -12.445 1.00 96.62 312 ASN A N 1
ATOM 2497 C CA . ASN A 1 312 ? 13.698 10.890 -12.684 1.00 96.62 312 ASN A CA 1
ATOM 2498 C C . ASN A 1 312 ? 14.625 11.593 -11.678 1.00 96.62 312 ASN A C 1
ATOM 2500 O O . ASN A 1 312 ? 14.735 12.822 -11.707 1.00 96.62 312 ASN A O 1
ATOM 2504 N N . GLY A 1 313 ? 15.309 10.841 -10.810 1.00 94.00 313 GLY A N 1
ATOM 2505 C CA . GLY A 1 313 ? 16.276 11.374 -9.849 1.00 94.00 313 GLY A CA 1
ATOM 2506 C C . GLY A 1 313 ? 15.649 12.246 -8.760 1.00 94.00 313 GLY A C 1
ATOM 2507 O O . GLY A 1 313 ? 16.298 13.167 -8.264 1.00 94.00 313 GLY A O 1
ATOM 2508 N N . ILE A 1 314 ? 14.386 11.994 -8.415 1.00 93.94 314 ILE A N 1
ATOM 2509 C CA . ILE A 1 314 ? 13.656 12.721 -7.378 1.00 93.94 314 ILE A CA 1
ATOM 2510 C C . ILE A 1 314 ? 13.894 12.029 -6.034 1.00 93.94 314 ILE A C 1
ATOM 2512 O O . ILE A 1 314 ? 13.527 10.872 -5.830 1.00 93.94 314 ILE A O 1
ATOM 2516 N N . ASP A 1 315 ? 14.496 12.757 -5.095 1.00 90.88 315 ASP A N 1
ATOM 2517 C CA . ASP A 1 315 ? 14.671 12.282 -3.725 1.00 90.88 315 ASP A CA 1
ATOM 2518 C C . ASP A 1 315 ? 13.323 12.219 -2.984 1.00 90.88 315 ASP A C 1
ATOM 2520 O O . ASP A 1 315 ? 12.468 13.093 -3.126 1.00 90.88 315 ASP A O 1
ATOM 2524 N N . ILE A 1 316 ? 13.157 11.219 -2.108 1.00 90.38 316 ILE A N 1
ATOM 2525 C CA . ILE A 1 316 ? 11.942 11.043 -1.284 1.00 90.38 316 ILE A CA 1
ATOM 2526 C C . ILE A 1 316 ? 11.684 12.221 -0.325 1.00 90.38 316 ILE A C 1
ATOM 2528 O O . ILE A 1 316 ? 10.572 12.400 0.172 1.00 90.38 316 ILE A O 1
ATOM 2532 N N . GLY A 1 317 ? 12.713 13.015 -0.023 1.00 89.50 317 GLY A N 1
ATOM 2533 C CA . GLY A 1 317 ? 12.598 14.196 0.817 1.00 89.50 317 GLY A CA 1
ATOM 2534 C C . GLY A 1 317 ? 13.911 14.954 0.954 1.00 89.50 317 GLY A C 1
ATOM 2535 O O . GLY A 1 317 ? 14.994 14.440 0.676 1.00 89.50 317 GLY A O 1
ATOM 2536 N N . GLU A 1 318 ? 13.812 16.191 1.426 1.00 88.00 318 GLU A N 1
ATOM 2537 C CA . GLU A 1 318 ? 14.971 17.049 1.651 1.00 88.00 318 GLU A CA 1
ATOM 2538 C C . GLU A 1 318 ? 15.819 16.552 2.835 1.00 88.00 318 GLU A C 1
ATOM 2540 O O . GLU A 1 318 ? 15.297 16.102 3.857 1.00 88.00 318 GLU A O 1
ATOM 2545 N N . ASN A 1 319 ? 17.146 16.691 2.734 1.00 89.50 319 ASN A N 1
ATOM 2546 C CA . ASN A 1 319 ? 18.094 16.418 3.824 1.00 89.50 319 ASN A CA 1
ATOM 2547 C C . ASN A 1 319 ? 17.996 14.996 4.422 1.00 89.50 319 ASN A C 1
ATOM 2549 O O . ASN A 1 319 ? 17.990 14.817 5.646 1.00 89.50 319 ASN A O 1
ATOM 2553 N N . MET A 1 320 ? 17.936 13.969 3.569 1.00 89.56 320 MET A N 1
ATOM 2554 C CA . MET A 1 320 ? 17.903 12.569 4.003 1.00 89.56 320 MET A CA 1
ATOM 2555 C C . MET A 1 320 ? 19.062 12.216 4.954 1.00 89.56 320 MET A C 1
ATOM 2557 O O . MET A 1 320 ? 20.235 12.366 4.619 1.00 89.56 320 MET A O 1
ATOM 2561 N N . LYS A 1 321 ? 18.734 11.676 6.136 1.00 93.81 321 LYS A N 1
ATOM 2562 C CA . LYS A 1 321 ? 19.727 11.237 7.141 1.00 93.81 321 LYS A CA 1
ATOM 2563 C C . LYS A 1 321 ? 20.375 9.883 6.824 1.00 93.81 321 LYS A C 1
ATOM 2565 O O . LYS A 1 321 ? 21.422 9.566 7.378 1.00 93.81 321 LYS A O 1
ATOM 2570 N N . TYR A 1 322 ? 19.733 9.070 5.993 1.00 92.94 322 TYR A N 1
ATOM 2571 C CA . TYR A 1 322 ? 20.200 7.758 5.539 1.00 92.94 322 TYR A CA 1
ATOM 2572 C C . TYR A 1 322 ? 19.599 7.460 4.161 1.00 92.94 322 TYR A C 1
ATOM 2574 O O . TYR A 1 322 ? 18.628 8.106 3.777 1.00 92.94 322 TYR A O 1
ATOM 2582 N N . LYS A 1 323 ? 20.160 6.490 3.428 1.00 89.50 323 LYS A N 1
ATOM 2583 C CA . LYS A 1 323 ? 19.674 6.064 2.105 1.00 89.50 323 LYS A CA 1
ATOM 2584 C C . LYS A 1 323 ? 18.978 4.706 2.176 1.00 89.50 323 LYS A C 1
ATOM 2586 O O . LYS A 1 323 ? 19.396 3.835 2.937 1.00 89.50 323 LYS A O 1
ATOM 2591 N N . ILE A 1 324 ? 17.933 4.529 1.368 1.00 90.69 324 ILE A N 1
ATOM 2592 C CA . ILE A 1 324 ? 17.230 3.252 1.200 1.00 90.69 324 ILE A CA 1
ATOM 2593 C C . ILE A 1 324 ? 17.840 2.528 -0.003 1.00 90.69 324 ILE A C 1
ATOM 2595 O O . ILE A 1 324 ? 17.840 3.060 -1.108 1.00 90.69 324 ILE A O 1
ATOM 2599 N N . HIS A 1 325 ? 18.340 1.310 0.214 1.00 90.69 325 HIS A N 1
ATOM 2600 C CA . HIS A 1 325 ? 18.972 0.470 -0.819 1.00 90.69 325 HIS A CA 1
ATOM 2601 C C . HIS A 1 325 ? 18.167 -0.801 -1.132 1.00 90.69 325 HIS A C 1
ATOM 2603 O O . HIS A 1 325 ? 18.680 -1.751 -1.709 1.00 90.69 325 HIS A O 1
ATOM 2609 N N . THR A 1 326 ? 16.905 -0.848 -0.710 1.00 93.75 326 THR A N 1
ATOM 2610 C CA . THR A 1 326 ? 16.029 -2.021 -0.857 1.00 93.75 326 THR A CA 1
ATOM 2611 C C . THR A 1 326 ? 14.809 -1.750 -1.738 1.00 93.75 326 THR A C 1
ATOM 2613 O O . THR A 1 326 ? 13.917 -2.592 -1.802 1.00 93.75 326 THR A O 1
ATOM 2616 N N . ASN A 1 327 ? 14.744 -0.591 -2.404 1.00 93.44 327 ASN A N 1
ATOM 2617 C CA . ASN A 1 327 ? 13.662 -0.269 -3.342 1.00 93.44 327 ASN A CA 1
ATOM 2618 C C . ASN A 1 327 ? 13.693 -1.180 -4.583 1.00 93.44 327 ASN A C 1
ATOM 2620 O O . ASN A 1 327 ? 14.649 -1.933 -4.804 1.00 93.44 327 ASN A O 1
ATOM 2624 N N . LEU A 1 328 ? 12.617 -1.154 -5.374 1.00 94.75 328 LEU A N 1
ATOM 2625 C CA . LEU A 1 328 ? 12.490 -2.002 -6.561 1.00 94.75 328 LEU A CA 1
ATOM 2626 C C . LEU A 1 328 ? 13.625 -1.762 -7.563 1.00 94.75 328 LEU A C 1
ATOM 2628 O O . LEU A 1 328 ? 14.289 -2.722 -7.942 1.00 94.75 328 LEU A O 1
ATOM 2632 N N . SER A 1 329 ? 13.920 -0.506 -7.908 1.00 94.25 329 SER A N 1
ATOM 2633 C CA . SER A 1 329 ? 14.968 -0.154 -8.876 1.00 94.25 329 SER A CA 1
ATOM 2634 C C . SER A 1 329 ? 16.355 -0.658 -8.455 1.00 94.25 329 SER A C 1
ATOM 2636 O O . SER A 1 329 ? 17.115 -1.158 -9.279 1.00 94.25 329 SER A O 1
ATOM 2638 N N . THR A 1 330 ? 16.676 -0.619 -7.157 1.00 95.44 330 THR A N 1
ATOM 2639 C CA . THR A 1 330 ? 17.942 -1.161 -6.632 1.00 95.44 330 THR A CA 1
ATOM 2640 C C . THR A 1 330 ? 17.995 -2.681 -6.765 1.00 95.44 330 THR A C 1
ATOM 2642 O O . THR A 1 330 ? 19.020 -3.228 -7.163 1.00 95.44 330 THR A O 1
ATOM 2645 N N . ARG A 1 331 ? 16.886 -3.373 -6.470 1.00 96.88 331 ARG A N 1
ATOM 2646 C CA . ARG A 1 331 ? 16.793 -4.834 -6.615 1.00 96.88 331 ARG A CA 1
ATOM 2647 C C . ARG A 1 331 ? 16.890 -5.268 -8.074 1.00 96.88 331 ARG A C 1
ATOM 2649 O O . ARG A 1 331 ? 17.573 -6.245 -8.352 1.00 96.88 331 ARG A O 1
ATOM 2656 N N . VAL A 1 332 ? 16.284 -4.513 -8.990 1.00 96.38 332 VAL A N 1
ATOM 2657 C CA . VAL A 1 332 ? 16.460 -4.694 -10.438 1.00 96.38 332 VAL A CA 1
ATOM 2658 C C . VAL A 1 332 ? 17.926 -4.517 -10.823 1.00 96.38 332 VAL A C 1
ATOM 2660 O O . VAL A 1 332 ? 18.489 -5.361 -11.512 1.00 96.38 332 VAL A O 1
ATOM 2663 N N . GLY A 1 333 ? 18.583 -3.481 -10.295 1.00 95.50 333 GLY A N 1
ATOM 2664 C CA . GLY A 1 333 ? 20.004 -3.233 -10.521 1.00 95.50 333 GLY A CA 1
ATOM 2665 C C . GLY A 1 333 ? 20.928 -4.377 -10.087 1.00 95.50 333 GLY A C 1
ATOM 2666 O O . GLY A 1 333 ? 21.996 -4.534 -10.673 1.00 95.50 333 GLY A O 1
ATOM 2667 N N . TYR A 1 334 ? 20.531 -5.212 -9.119 1.00 95.62 334 TYR A N 1
ATOM 2668 C CA . TYR A 1 334 ? 21.307 -6.394 -8.718 1.00 95.62 334 TYR A CA 1
ATOM 2669 C C . TYR A 1 334 ? 21.296 -7.533 -9.743 1.00 95.62 334 TYR A C 1
ATOM 2671 O O . TYR A 1 334 ? 22.121 -8.438 -9.628 1.00 95.62 334 TYR A O 1
ATOM 2679 N N . PHE A 1 335 ? 20.413 -7.489 -10.742 1.00 96.81 335 PHE A N 1
ATOM 2680 C CA . PHE A 1 335 ? 20.442 -8.421 -11.869 1.00 96.81 335 PHE A CA 1
ATOM 2681 C C . PHE A 1 335 ? 21.374 -7.974 -12.999 1.00 96.81 335 PHE A C 1
ATOM 2683 O O . PHE A 1 335 ? 21.648 -8.763 -13.902 1.00 96.81 335 PHE A O 1
ATOM 2690 N N . ASN A 1 336 ? 21.891 -6.741 -12.959 1.00 95.56 336 ASN A N 1
ATOM 2691 C CA . ASN A 1 336 ? 22.860 -6.293 -13.951 1.00 95.56 336 ASN A CA 1
ATOM 2692 C C . ASN A 1 336 ? 24.155 -7.115 -13.857 1.00 95.56 336 ASN A C 1
ATOM 2694 O O . ASN A 1 336 ? 24.585 -7.470 -12.752 1.00 95.56 336 ASN A O 1
ATOM 2698 N N . PRO A 1 337 ? 24.819 -7.387 -14.995 1.00 95.75 337 PRO A N 1
ATOM 2699 C CA . PRO A 1 337 ? 26.117 -8.040 -14.982 1.00 95.75 337 PRO A CA 1
ATOM 2700 C C . PRO A 1 337 ? 27.119 -7.233 -14.154 1.00 95.75 337 PRO A C 1
ATOM 2702 O O . PRO A 1 337 ? 27.119 -5.998 -14.156 1.00 95.75 337 PRO A O 1
ATOM 2705 N N . ALA A 1 338 ? 28.016 -7.939 -13.466 1.00 94.69 338 ALA A N 1
ATOM 2706 C CA . ALA A 1 338 ? 29.152 -7.287 -12.836 1.00 94.69 338 ALA A CA 1
ATOM 2707 C C . ALA A 1 338 ? 30.006 -6.595 -13.910 1.00 94.69 338 ALA A C 1
ATOM 2709 O O . ALA A 1 338 ? 30.171 -7.111 -15.015 1.00 94.69 338 ALA A O 1
ATOM 2710 N N . TRP A 1 339 ? 30.601 -5.448 -13.576 1.00 95.12 339 TRP A N 1
ATOM 2711 C CA . TRP A 1 339 ? 31.431 -4.681 -14.518 1.00 95.12 339 TRP A CA 1
ATOM 2712 C C . TRP A 1 339 ? 32.614 -5.488 -15.084 1.00 95.12 339 TRP A C 1
ATOM 2714 O O . TRP A 1 339 ? 33.140 -5.154 -16.141 1.00 95.12 339 TRP A O 1
ATOM 2724 N N . ASN A 1 340 ? 33.046 -6.525 -14.361 1.00 95.75 340 ASN A N 1
ATOM 2725 C CA . ASN A 1 340 ? 34.141 -7.426 -14.705 1.00 95.75 340 ASN A CA 1
ATOM 2726 C C . ASN A 1 340 ? 33.668 -8.829 -15.123 1.00 95.75 340 ASN A C 1
ATOM 2728 O O . ASN A 1 340 ? 34.468 -9.766 -15.090 1.00 95.75 340 ASN A O 1
ATOM 2732 N N . ASP A 1 341 ? 32.390 -8.999 -15.468 1.00 94.88 341 ASP A N 1
ATOM 2733 C CA . ASP A 1 341 ? 31.907 -10.262 -16.019 1.00 94.88 341 ASP A CA 1
ATOM 2734 C C . ASP A 1 341 ? 32.524 -10.488 -17.415 1.00 94.88 341 ASP A C 1
ATOM 2736 O O . ASP A 1 341 ? 32.521 -9.566 -18.234 1.00 94.88 341 ASP A O 1
ATOM 2740 N N . PRO A 1 342 ? 33.093 -11.672 -17.710 1.00 94.56 342 PRO A N 1
ATOM 2741 C CA . PRO A 1 342 ? 33.688 -11.949 -19.017 1.00 94.56 342 PRO A CA 1
ATOM 2742 C C . PRO A 1 342 ? 32.652 -12.029 -20.150 1.00 94.56 342 PRO A C 1
ATOM 2744 O O . PRO A 1 342 ? 33.026 -11.843 -21.306 1.00 94.56 342 PRO A O 1
ATOM 2747 N N . ASN A 1 343 ? 31.373 -12.274 -19.834 1.00 94.19 343 ASN A N 1
ATOM 2748 C CA . ASN A 1 343 ? 30.280 -12.444 -20.794 1.00 94.19 343 ASN A CA 1
ATOM 2749 C C . ASN A 1 343 ? 29.087 -11.526 -20.445 1.00 94.19 343 ASN A C 1
ATOM 2751 O O . ASN A 1 343 ? 27.980 -12.010 -20.186 1.00 94.19 343 ASN A O 1
ATOM 2755 N N . PRO A 1 344 ? 29.268 -10.192 -20.448 1.00 91.69 344 PRO A N 1
ATOM 2756 C CA . PRO A 1 344 ? 28.271 -9.269 -19.915 1.00 91.69 344 PRO A CA 1
ATOM 2757 C C . PRO A 1 344 ? 26.948 -9.315 -20.686 1.00 91.69 344 PRO A C 1
ATOM 2759 O O . PRO A 1 344 ? 25.905 -9.270 -20.052 1.00 91.69 344 PRO A O 1
ATOM 2762 N N . ALA A 1 345 ? 26.967 -9.483 -22.014 1.00 89.44 345 ALA A N 1
ATOM 2763 C CA . ALA A 1 345 ? 25.750 -9.508 -22.834 1.00 89.44 345 ALA A CA 1
ATOM 2764 C C . ALA A 1 345 ? 24.826 -10.699 -22.511 1.00 89.44 345 ALA A C 1
ATOM 2766 O O . ALA A 1 345 ? 23.621 -10.529 -22.354 1.00 89.44 345 ALA A O 1
ATOM 2767 N N . GLU A 1 346 ? 25.387 -11.903 -22.352 1.00 91.44 346 GLU A N 1
ATOM 2768 C CA . GLU A 1 346 ? 24.614 -13.095 -21.968 1.00 91.44 346 GLU A CA 1
ATOM 2769 C C . GLU A 1 346 ? 24.018 -12.932 -20.563 1.00 91.44 346 GLU A C 1
ATOM 2771 O O . GLU A 1 346 ? 22.859 -13.260 -20.311 1.00 91.44 346 GLU A O 1
ATOM 2776 N N . LYS A 1 347 ? 24.808 -12.385 -19.634 1.00 92.31 347 LYS A N 1
ATOM 2777 C CA . LYS A 1 347 ? 24.365 -12.118 -18.264 1.00 92.31 347 LYS A CA 1
ATOM 2778 C C . LYS A 1 347 ? 23.299 -11.041 -18.184 1.00 92.31 347 LYS A C 1
ATOM 2780 O O . LYS A 1 347 ? 22.394 -11.167 -17.368 1.00 92.31 347 LYS A O 1
ATOM 2785 N N . GLU A 1 348 ? 23.395 -10.018 -19.021 1.00 92.25 348 GLU A N 1
ATOM 2786 C CA . GLU A 1 348 ? 22.401 -8.957 -19.117 1.00 92.25 348 GLU A CA 1
ATOM 2787 C C . GLU A 1 348 ? 21.045 -9.501 -19.570 1.00 92.25 348 GLU A C 1
ATOM 2789 O O . GLU A 1 348 ? 20.019 -9.114 -19.019 1.00 92.25 348 GLU A O 1
ATOM 2794 N N . GLU A 1 349 ? 21.038 -10.429 -20.526 1.00 91.12 349 GLU A N 1
ATOM 2795 C CA . GLU A 1 349 ? 19.826 -11.082 -21.023 1.00 91.12 349 GLU A CA 1
ATOM 2796 C C . GLU A 1 349 ? 19.167 -11.968 -19.953 1.00 91.12 349 GLU A C 1
ATOM 2798 O O . GLU A 1 349 ? 17.963 -11.887 -19.702 1.00 91.12 349 GLU A O 1
ATOM 2803 N N . ILE A 1 350 ? 19.969 -12.772 -19.247 1.00 93.38 350 ILE A N 1
ATOM 2804 C CA . ILE A 1 350 ? 19.487 -13.579 -18.116 1.00 93.38 350 ILE A CA 1
ATOM 2805 C C . ILE A 1 350 ? 18.942 -12.675 -17.004 1.00 93.38 350 ILE A C 1
ATOM 2807 O O . ILE A 1 350 ? 17.854 -12.919 -16.481 1.00 93.38 350 ILE A O 1
ATOM 2811 N N . GLY A 1 351 ? 19.694 -11.634 -16.645 1.00 95.56 351 GLY A N 1
ATOM 2812 C CA . GLY A 1 351 ? 19.326 -10.690 -15.598 1.00 95.56 351 GLY A CA 1
ATOM 2813 C C . GLY A 1 351 ? 18.045 -9.929 -15.925 1.00 95.56 351 GLY A C 1
ATOM 2814 O O . GLY A 1 351 ? 17.196 -9.753 -15.054 1.00 95.56 351 GLY A O 1
ATOM 2815 N N . PHE A 1 352 ? 17.851 -9.553 -17.189 1.00 93.50 352 PHE A N 1
ATOM 2816 C CA . PHE A 1 352 ? 16.626 -8.912 -17.656 1.00 93.50 352 PHE A CA 1
ATOM 2817 C C . PHE A 1 352 ? 15.398 -9.802 -17.454 1.00 93.50 352 PHE A C 1
ATOM 2819 O O . PHE A 1 352 ? 14.422 -9.368 -16.842 1.00 93.50 352 PHE A O 1
ATOM 2826 N N . LYS A 1 353 ? 15.470 -11.076 -17.856 1.00 93.75 353 LYS A N 1
ATOM 2827 C CA . LYS A 1 353 ? 14.389 -12.051 -17.633 1.00 93.75 353 LYS A CA 1
ATOM 2828 C C . LYS A 1 353 ? 14.081 -12.253 -16.148 1.00 93.75 353 LYS A C 1
ATOM 2830 O O . LYS A 1 353 ? 12.915 -12.263 -15.759 1.00 93.75 353 LYS A O 1
ATOM 2835 N N . GLN A 1 354 ? 15.112 -12.337 -15.307 1.00 96.88 354 GLN A N 1
ATOM 2836 C CA . GLN A 1 354 ? 14.948 -12.427 -13.851 1.00 96.88 354 GLN A CA 1
ATOM 2837 C C . GLN A 1 354 ? 14.297 -11.170 -13.257 1.00 96.88 354 GLN A C 1
ATOM 2839 O O . GLN A 1 354 ? 13.431 -11.273 -12.385 1.00 96.88 354 GLN A O 1
ATOM 2844 N N . ALA A 1 355 ? 14.679 -9.986 -13.739 1.00 96.56 355 ALA A N 1
ATOM 2845 C CA . ALA A 1 355 ? 14.077 -8.727 -13.326 1.00 96.56 355 ALA A CA 1
ATOM 2846 C C . ALA A 1 355 ? 12.598 -8.654 -13.732 1.00 96.56 355 ALA A C 1
ATOM 2848 O O . ALA A 1 355 ? 11.767 -8.318 -12.889 1.00 96.56 355 ALA A O 1
ATOM 2849 N N . MET A 1 356 ? 12.255 -9.020 -14.973 1.00 94.44 356 MET A N 1
ATOM 2850 C CA . MET A 1 356 ? 10.867 -9.061 -15.448 1.00 94.44 356 MET A CA 1
ATOM 2851 C C . MET A 1 356 ? 10.002 -9.999 -14.604 1.00 94.44 356 MET A C 1
ATOM 2853 O O . MET A 1 356 ? 8.924 -9.602 -14.163 1.00 94.44 356 MET A O 1
ATOM 2857 N N . GLU A 1 357 ? 10.485 -11.211 -14.319 1.00 96.19 357 GLU A N 1
ATOM 2858 C CA . GLU A 1 357 ? 9.772 -12.170 -13.470 1.00 96.19 357 GLU A CA 1
ATOM 2859 C C . GLU A 1 357 ? 9.546 -11.606 -12.058 1.00 96.19 357 GLU A C 1
ATOM 2861 O O . GLU A 1 357 ? 8.427 -11.644 -11.538 1.00 96.19 357 GLU A O 1
ATOM 2866 N N . MET A 1 358 ? 10.586 -11.028 -11.444 1.00 97.38 358 MET A N 1
ATOM 2867 C CA . MET A 1 358 ? 10.496 -10.448 -10.102 1.00 97.38 358 MET A CA 1
ATOM 2868 C C . MET A 1 358 ? 9.502 -9.281 -10.050 1.00 97.38 358 MET A C 1
ATOM 2870 O O . MET A 1 358 ? 8.642 -9.257 -9.169 1.00 97.38 358 MET A O 1
ATOM 2874 N N . ILE A 1 359 ? 9.612 -8.319 -10.971 1.00 96.38 359 ILE A N 1
ATOM 2875 C CA . ILE A 1 359 ? 8.742 -7.136 -11.023 1.00 96.38 359 ILE A CA 1
ATOM 2876 C C . ILE A 1 359 ? 7.300 -7.561 -11.305 1.00 96.38 359 ILE A C 1
ATOM 2878 O O . ILE A 1 359 ? 6.386 -7.112 -10.612 1.00 96.38 359 ILE A O 1
ATOM 2882 N N . GLY A 1 360 ? 7.096 -8.452 -12.281 1.00 95.94 360 GLY A N 1
ATOM 2883 C CA . GLY A 1 360 ? 5.779 -8.971 -12.641 1.00 95.94 360 GLY A CA 1
ATOM 2884 C C . GLY A 1 360 ? 5.104 -9.659 -11.458 1.00 95.94 360 GLY A C 1
ATOM 2885 O O . GLY A 1 360 ? 3.950 -9.367 -11.142 1.00 95.94 360 GLY A O 1
ATOM 2886 N N . LYS A 1 361 ? 5.848 -10.496 -10.724 1.00 96.94 361 LYS A N 1
ATOM 2887 C CA . LYS A 1 361 ? 5.357 -11.100 -9.484 1.00 96.94 361 LYS A CA 1
ATOM 2888 C C . LYS A 1 361 ? 4.998 -10.039 -8.443 1.00 96.94 361 LYS A C 1
ATOM 2890 O O . LYS A 1 361 ? 3.947 -10.138 -7.821 1.00 96.94 361 LYS A O 1
ATOM 2895 N N . GLU A 1 362 ? 5.840 -9.028 -8.243 1.00 96.88 362 GLU A N 1
ATOM 2896 C CA . GLU A 1 362 ? 5.597 -7.995 -7.232 1.00 96.88 362 GLU A CA 1
ATOM 2897 C C . GLU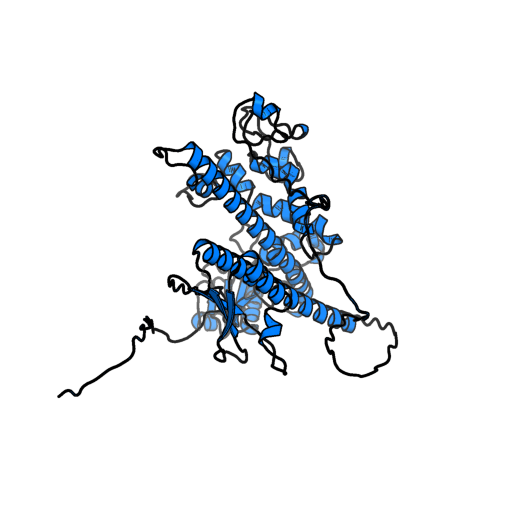 A 1 362 ? 4.380 -7.111 -7.553 1.00 96.88 362 GLU A C 1
ATOM 2899 O O . GLU A 1 362 ? 3.654 -6.699 -6.644 1.00 96.88 362 GLU A O 1
ATOM 2904 N N . PHE A 1 363 ? 4.138 -6.834 -8.837 1.00 97.06 363 PHE A N 1
ATOM 2905 C CA . PHE A 1 363 ? 2.934 -6.149 -9.307 1.00 97.06 363 PHE A CA 1
ATOM 2906 C C . PHE A 1 363 ? 1.685 -6.997 -9.042 1.00 97.06 363 PHE A C 1
ATOM 2908 O O . PHE A 1 363 ? 0.718 -6.511 -8.453 1.00 97.06 363 PHE A O 1
ATOM 2915 N N . LEU A 1 364 ? 1.723 -8.283 -9.412 1.00 97.38 364 LEU A N 1
ATOM 2916 C CA . LEU A 1 364 ? 0.618 -9.216 -9.184 1.00 97.38 364 LEU A CA 1
ATOM 2917 C C . LEU A 1 364 ? 0.330 -9.415 -7.692 1.00 97.38 364 LEU A C 1
ATOM 2919 O O . LEU A 1 364 ? -0.830 -9.388 -7.293 1.00 97.38 364 LEU A O 1
ATOM 2923 N N . ASP A 1 365 ? 1.358 -9.548 -6.851 1.00 97.44 365 ASP A N 1
ATOM 2924 C CA . ASP A 1 365 ? 1.198 -9.658 -5.397 1.00 97.44 365 ASP A CA 1
ATOM 2925 C C . ASP A 1 365 ? 0.450 -8.432 -4.830 1.00 97.44 365 ASP A C 1
ATOM 2927 O O . ASP A 1 365 ? -0.454 -8.589 -4.004 1.00 97.44 365 ASP A O 1
ATOM 2931 N N . ARG A 1 366 ? 0.772 -7.211 -5.294 1.00 97.19 366 ARG A N 1
ATOM 2932 C CA . ARG A 1 366 ? 0.052 -5.984 -4.902 1.00 97.19 366 ARG A CA 1
ATOM 2933 C C . ARG A 1 366 ? -1.380 -5.968 -5.425 1.00 97.19 366 ARG A C 1
ATOM 2935 O O . ARG A 1 366 ? -2.295 -5.670 -4.659 1.00 97.19 366 ARG A O 1
ATOM 2942 N N . PHE A 1 367 ? -1.588 -6.308 -6.695 1.00 97.75 367 PHE A N 1
ATOM 2943 C CA . PHE A 1 367 ? -2.922 -6.408 -7.288 1.00 97.75 367 PHE A CA 1
ATOM 2944 C C . PHE A 1 367 ? -3.810 -7.361 -6.474 1.00 97.75 367 PHE A C 1
ATOM 2946 O O . PHE A 1 367 ? -4.872 -6.964 -5.993 1.00 97.75 367 PHE A O 1
ATOM 2953 N N . TYR A 1 368 ? -3.337 -8.583 -6.221 1.00 96.88 368 TYR A N 1
ATOM 2954 C CA . TYR A 1 368 ? -4.072 -9.595 -5.465 1.00 96.88 368 TYR A CA 1
ATOM 2955 C C . TYR A 1 368 ? -4.262 -9.219 -3.995 1.00 96.88 368 TYR A C 1
ATOM 2957 O O . TYR A 1 368 ? -5.306 -9.527 -3.418 1.00 96.88 368 TYR A O 1
ATOM 2965 N N . HIS A 1 369 ? -3.309 -8.516 -3.378 1.00 96.00 369 HIS A N 1
ATOM 2966 C CA . HIS A 1 369 ? -3.522 -7.933 -2.055 1.00 96.00 369 HIS A CA 1
ATOM 2967 C C . HIS A 1 369 ? -4.721 -6.977 -2.066 1.00 96.00 369 HIS A C 1
ATOM 2969 O O . HIS A 1 369 ? -5.619 -7.104 -1.226 1.00 96.00 369 HIS A O 1
ATOM 2975 N N . TYR A 1 370 ? -4.776 -6.055 -3.032 1.00 96.62 370 TYR A N 1
ATOM 2976 C CA . TYR A 1 370 ? -5.876 -5.104 -3.098 1.00 96.62 370 TYR A CA 1
ATOM 2977 C C . TYR A 1 370 ? -7.218 -5.771 -3.397 1.00 96.62 370 TYR A C 1
ATOM 2979 O O . TYR A 1 370 ? -8.215 -5.432 -2.763 1.00 96.62 370 TYR A O 1
ATOM 2987 N N . VAL A 1 371 ? -7.238 -6.753 -4.294 1.00 95.06 371 VAL A N 1
ATOM 2988 C CA . VAL A 1 371 ? -8.457 -7.462 -4.694 1.00 95.06 371 VAL A CA 1
ATOM 2989 C C . VAL A 1 371 ? -8.990 -8.386 -3.596 1.00 95.06 371 VAL A C 1
ATOM 2991 O O . VAL A 1 371 ? -10.185 -8.366 -3.306 1.00 95.06 371 VAL A O 1
ATOM 2994 N N . HIS A 1 372 ? -8.132 -9.191 -2.966 1.00 93.38 372 HIS A N 1
ATOM 2995 C CA . HIS A 1 372 ? -8.575 -10.267 -2.071 1.00 93.38 372 HIS A CA 1
ATOM 2996 C C . HIS A 1 372 ? -8.533 -9.922 -0.587 1.00 93.38 372 HIS A C 1
ATOM 2998 O O . HIS A 1 372 ? -9.181 -10.600 0.210 1.00 93.38 372 HIS A O 1
ATOM 3004 N N . GLN A 1 373 ? -7.759 -8.912 -0.190 1.00 92.56 373 GLN A N 1
ATOM 3005 C CA . GLN A 1 373 ? -7.554 -8.587 1.225 1.00 92.56 373 GLN A CA 1
ATOM 3006 C C . GLN A 1 373 ? -8.057 -7.186 1.550 1.00 92.56 373 GLN A C 1
ATOM 3008 O O . GLN A 1 373 ? -8.839 -7.012 2.485 1.00 92.56 373 GLN A O 1
ATOM 3013 N N . TRP A 1 374 ? -7.631 -6.186 0.779 1.00 95.50 374 TRP A N 1
ATOM 3014 C CA . TRP A 1 374 ? -7.987 -4.800 1.054 1.00 95.50 374 TRP A CA 1
ATOM 3015 C C . TRP A 1 374 ? -9.433 -4.491 0.660 1.00 95.50 374 TRP A C 1
ATOM 3017 O O . TRP A 1 374 ? -10.192 -4.037 1.508 1.00 95.50 374 TRP A O 1
ATOM 3027 N N . TRP A 1 375 ? -9.853 -4.760 -0.578 1.00 94.19 375 TRP A N 1
ATOM 3028 C CA . TRP A 1 375 ? -11.184 -4.383 -1.069 1.00 94.19 375 TRP A CA 1
ATOM 3029 C C . TRP A 1 375 ? -12.341 -5.016 -0.276 1.00 94.19 375 TRP A C 1
ATOM 3031 O O . TRP A 1 375 ? -13.232 -4.277 0.151 1.00 94.19 375 TRP A O 1
ATOM 3041 N N . PRO A 1 376 ? -12.325 -6.326 0.056 1.00 92.44 376 PRO A N 1
ATOM 3042 C CA . PRO A 1 376 ? -13.403 -6.941 0.833 1.00 92.44 376 PRO A CA 1
ATOM 3043 C C . PRO A 1 376 ? -13.553 -6.355 2.244 1.00 92.44 376 PRO A C 1
ATOM 3045 O O . PRO A 1 376 ? -14.642 -6.397 2.821 1.00 92.44 376 PRO A O 1
ATOM 3048 N N . ALA A 1 377 ? -12.485 -5.772 2.803 1.00 95.25 377 ALA A N 1
ATOM 3049 C CA . ALA A 1 377 ? -12.521 -5.128 4.113 1.00 95.25 377 ALA A CA 1
ATOM 3050 C C . ALA A 1 377 ? -13.463 -3.914 4.150 1.00 95.25 377 ALA A C 1
ATOM 3052 O O . ALA A 1 377 ? -13.990 -3.585 5.216 1.00 95.25 377 ALA A O 1
ATOM 3053 N N . ARG A 1 378 ? -13.723 -3.279 2.998 1.00 93.75 378 ARG A N 1
ATOM 3054 C CA . ARG A 1 378 ? -14.624 -2.130 2.897 1.00 93.75 378 ARG A CA 1
ATOM 3055 C C . ARG A 1 378 ? -16.042 -2.468 3.347 1.00 93.75 378 ARG A C 1
ATOM 3057 O O . ARG A 1 378 ? -16.580 -1.793 4.218 1.00 93.75 378 ARG A O 1
ATOM 3064 N N . ALA A 1 379 ? -16.613 -3.556 2.829 1.00 92.88 379 ALA A N 1
ATOM 3065 C CA . ALA A 1 379 ? -17.973 -3.980 3.171 1.00 92.88 379 ALA A CA 1
ATOM 3066 C C . ALA A 1 379 ? -18.115 -4.331 4.665 1.00 92.88 379 ALA A C 1
ATOM 3068 O O . ALA A 1 379 ? -19.148 -4.072 5.288 1.00 92.88 379 ALA A O 1
ATOM 3069 N N . LEU A 1 380 ? -17.062 -4.899 5.268 1.00 95.38 380 LEU A N 1
ATOM 3070 C CA . LEU A 1 380 ? -17.023 -5.172 6.708 1.00 95.38 380 LEU A CA 1
ATOM 3071 C C . LEU A 1 380 ? -17.016 -3.876 7.525 1.00 95.38 380 LEU A C 1
ATOM 3073 O O . LEU A 1 380 ? -17.682 -3.798 8.559 1.00 95.38 380 LEU A O 1
ATOM 3077 N N . LEU A 1 381 ? -16.289 -2.860 7.058 1.00 95.88 381 LEU A N 1
ATOM 3078 C CA . LEU A 1 381 ? -16.253 -1.554 7.699 1.00 95.88 381 LEU A CA 1
ATOM 3079 C C . LEU A 1 381 ? -17.581 -0.807 7.564 1.00 95.88 381 LEU A C 1
ATOM 3081 O O . LEU A 1 381 ? -18.067 -0.281 8.559 1.00 95.88 381 LEU A O 1
ATOM 3085 N N . GLU A 1 382 ? -18.196 -0.795 6.381 1.00 94.50 382 GLU A N 1
ATOM 3086 C CA . GLU A 1 382 ? -19.515 -0.183 6.157 1.00 94.50 382 GLU A CA 1
ATOM 3087 C C . GLU A 1 382 ? -20.573 -0.796 7.086 1.00 94.50 382 GLU A C 1
ATOM 3089 O O . GLU A 1 382 ? -21.361 -0.076 7.702 1.00 94.50 382 GLU A O 1
ATOM 3094 N N . LYS A 1 383 ? -20.530 -2.121 7.287 1.00 94.12 383 LYS A N 1
ATOM 3095 C CA . LYS A 1 383 ? -21.375 -2.800 8.277 1.00 94.12 383 LYS A CA 1
ATOM 3096 C C . LYS A 1 383 ? -21.096 -2.318 9.704 1.00 94.12 383 LYS A C 1
ATOM 3098 O O . LYS A 1 383 ? -22.040 -2.019 10.432 1.00 94.12 383 LYS A O 1
ATOM 3103 N N . ALA A 1 384 ? -19.827 -2.228 10.106 1.00 95.25 384 ALA A N 1
ATOM 3104 C CA . ALA A 1 384 ? -19.458 -1.742 11.437 1.00 95.25 384 ALA A CA 1
ATOM 3105 C C . ALA A 1 384 ? -19.892 -0.283 11.658 1.00 95.25 384 ALA A C 1
ATOM 3107 O O . ALA A 1 384 ? -20.372 0.067 12.734 1.00 95.25 384 ALA A O 1
ATOM 3108 N N . ILE A 1 385 ? -19.780 0.557 10.625 1.00 94.81 385 ILE A N 1
ATOM 3109 C CA . ILE A 1 385 ? -20.267 1.937 10.633 1.00 94.81 385 ILE A CA 1
ATOM 3110 C C . ILE A 1 385 ? -21.783 1.955 10.826 1.00 94.81 385 ILE A C 1
ATOM 3112 O O . ILE A 1 385 ? -22.259 2.665 11.706 1.00 94.81 385 ILE A O 1
ATOM 3116 N N . ALA A 1 386 ? -22.557 1.175 10.072 1.00 92.69 386 ALA A N 1
ATOM 3117 C CA . ALA A 1 386 ? -24.013 1.127 10.228 1.00 92.69 386 ALA A CA 1
ATOM 3118 C C . ALA A 1 386 ? -24.447 0.724 11.653 1.00 92.69 386 ALA A C 1
ATOM 3120 O O . ALA A 1 386 ? -25.389 1.301 12.189 1.00 92.69 386 ALA A O 1
ATOM 3121 N N . GLN A 1 387 ? -23.723 -0.202 12.289 1.00 93.56 387 GLN A N 1
ATOM 3122 C CA . GLN A 1 387 ? -24.026 -0.731 13.628 1.00 93.56 387 GLN A CA 1
ATOM 3123 C C . GLN A 1 387 ? -23.490 0.130 14.787 1.00 93.56 387 GLN A C 1
ATOM 3125 O O . GLN A 1 387 ? -23.724 -0.177 15.954 1.00 93.56 387 GLN A O 1
ATOM 3130 N N . ARG A 1 388 ? -22.759 1.217 14.503 1.00 94.81 388 ARG A N 1
ATOM 3131 C CA . ARG A 1 388 ? -22.025 1.994 15.523 1.00 94.81 388 ARG A CA 1
ATOM 3132 C C . ARG A 1 388 ? -22.898 2.546 16.654 1.00 94.81 388 ARG A C 1
ATOM 3134 O O . ARG A 1 388 ? -22.430 2.642 17.784 1.00 94.81 388 ARG A O 1
ATOM 3141 N N . PHE A 1 389 ? -24.152 2.890 16.364 1.00 95.31 389 PHE A N 1
ATOM 3142 C CA . PHE A 1 389 ? -25.079 3.438 17.359 1.00 95.31 389 PHE A CA 1
ATOM 3143 C C . PHE A 1 389 ? -25.623 2.379 18.325 1.00 95.31 389 PHE A C 1
ATOM 3145 O O . PHE A 1 389 ? -25.949 2.719 19.460 1.00 95.31 389 PHE A O 1
ATOM 3152 N N . ASP A 1 390 ? -25.651 1.107 17.915 1.00 95.25 390 ASP A N 1
ATOM 3153 C CA . ASP A 1 390 ? -26.018 -0.013 18.791 1.00 95.25 390 ASP A CA 1
ATOM 3154 C C . ASP A 1 390 ? -24.905 -0.307 19.811 1.00 95.25 390 ASP A C 1
ATOM 3156 O O . ASP A 1 390 ? -25.160 -0.792 20.912 1.00 95.25 390 ASP A O 1
ATOM 3160 N N . ILE A 1 391 ? -23.656 0.011 19.452 1.00 94.94 391 ILE A N 1
ATOM 3161 C CA . ILE A 1 391 ? -22.482 -0.138 20.319 1.00 94.94 391 ILE A CA 1
ATOM 3162 C C . ILE A 1 391 ? -22.395 1.004 21.329 1.00 94.94 391 ILE A C 1
ATOM 3164 O O . ILE A 1 391 ? -22.190 0.788 22.528 1.00 94.94 391 ILE A O 1
ATOM 3168 N N . ASP A 1 392 ? -22.485 2.241 20.848 1.00 95.50 392 ASP A N 1
ATOM 3169 C CA . ASP A 1 392 ? -22.409 3.424 21.686 1.00 95.50 392 ASP A CA 1
ATOM 3170 C C . ASP A 1 392 ? -23.295 4.542 2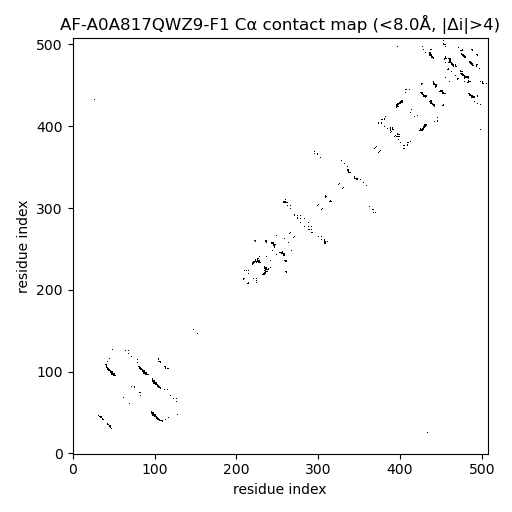1.123 1.00 95.50 392 ASP A C 1
ATOM 3172 O O . ASP A 1 392 ? -23.128 4.908 19.956 1.00 95.50 392 ASP A O 1
ATOM 3176 N N . PRO A 1 393 ? -24.181 5.151 21.936 1.00 94.31 393 PRO A N 1
ATOM 3177 C CA . PRO A 1 393 ? -25.082 6.202 21.465 1.00 94.31 393 PRO A CA 1
ATOM 3178 C C . PRO A 1 393 ? -24.371 7.408 20.843 1.00 94.31 393 PRO A C 1
ATOM 3180 O O . PRO A 1 393 ? -24.983 8.132 20.062 1.00 94.31 393 PRO A O 1
ATOM 3183 N N . SER A 1 394 ? -23.087 7.640 21.158 1.00 94.81 394 SER A N 1
ATOM 3184 C CA . SER A 1 394 ? -22.323 8.713 20.518 1.00 94.81 394 SER A CA 1
ATOM 3185 C C . SER A 1 394 ? -22.087 8.474 19.031 1.00 94.81 394 SER A C 1
ATOM 3187 O O . SER A 1 394 ? -21.774 9.430 18.334 1.00 94.81 394 SER A O 1
ATOM 3189 N N . GLY A 1 395 ? -22.133 7.224 18.554 1.00 94.94 395 GLY A N 1
ATOM 3190 C CA . GLY A 1 395 ? -21.736 6.833 17.199 1.00 94.94 395 GLY A CA 1
ATOM 3191 C C . GLY A 1 395 ? -20.255 7.068 16.872 1.00 94.94 395 GLY A C 1
ATOM 3192 O O . GLY A 1 395 ? -19.852 6.924 15.722 1.00 94.94 395 GLY A O 1
ATOM 3193 N N . SER A 1 396 ? -19.427 7.440 17.856 1.00 96.31 396 SER A N 1
ATOM 3194 C CA . SER A 1 396 ? -18.005 7.774 17.664 1.00 96.31 396 SER A CA 1
ATOM 3195 C C . SER A 1 396 ? -17.066 6.569 17.820 1.00 96.31 396 SER A C 1
ATOM 3197 O O . SER A 1 396 ? -15.843 6.725 17.737 1.00 96.31 396 SER A O 1
ATOM 3199 N N . ILE A 1 397 ? -17.617 5.381 18.081 1.00 97.88 397 ILE A N 1
ATOM 3200 C CA . ILE A 1 397 ? -16.880 4.146 18.364 1.00 97.88 397 ILE A CA 1
ATOM 3201 C C . ILE A 1 397 ? -17.299 3.078 17.354 1.00 97.88 397 ILE A C 1
ATOM 3203 O O . ILE A 1 397 ? -18.481 2.764 17.243 1.00 97.88 397 ILE A O 1
ATOM 3207 N N . LEU A 1 398 ? -16.329 2.493 16.653 1.00 97.12 398 LEU A N 1
ATOM 3208 C CA . LEU A 1 398 ? -16.534 1.295 15.842 1.00 97.12 398 LEU A CA 1
ATOM 3209 C C . LEU A 1 398 ? -16.012 0.060 16.564 1.00 97.12 398 LEU A C 1
ATOM 3211 O O . LEU A 1 398 ? -14.983 0.111 17.236 1.00 97.12 398 LEU A O 1
ATOM 3215 N N . VAL A 1 399 ? -16.684 -1.066 16.357 1.00 97.62 399 VAL A N 1
ATOM 3216 C CA . VAL A 1 399 ? -16.230 -2.384 16.806 1.00 97.62 399 VAL A CA 1
ATOM 3217 C C . VAL A 1 399 ? -16.109 -3.279 15.586 1.00 97.62 399 VAL A C 1
ATOM 3219 O O . VAL A 1 399 ? -17.060 -3.431 14.823 1.00 97.62 399 VAL A O 1
ATOM 3222 N N . LEU A 1 400 ? -14.931 -3.864 15.403 1.00 96.62 400 LEU A N 1
ATOM 3223 C CA . LEU A 1 400 ? -14.644 -4.825 14.349 1.00 96.62 400 LEU A CA 1
ATOM 3224 C C . LEU A 1 400 ? -14.501 -6.216 14.972 1.00 96.62 400 LEU A C 1
ATOM 3226 O O . LEU A 1 400 ? -13.857 -6.385 16.007 1.00 96.62 400 LEU A O 1
ATOM 3230 N N . ASN A 1 401 ? -15.058 -7.228 14.310 1.00 90.31 401 ASN A N 1
ATOM 3231 C CA . ASN A 1 401 ? -15.009 -8.615 14.793 1.00 90.31 401 ASN A CA 1
ATOM 3232 C C . ASN A 1 401 ? -13.641 -9.285 14.580 1.00 90.31 401 ASN A C 1
ATOM 3234 O O . ASN A 1 401 ? -13.380 -10.357 15.120 1.00 90.31 401 ASN A O 1
ATOM 3238 N N . SER A 1 402 ? -12.773 -8.674 13.778 1.00 90.62 402 SER A N 1
ATOM 3239 C CA . SER A 1 402 ? -11.410 -9.120 13.512 1.00 90.62 402 SER A CA 1
ATOM 3240 C C . SER A 1 402 ? -10.548 -7.932 13.086 1.00 90.62 402 SER A C 1
ATOM 3242 O O . SER A 1 402 ? -11.056 -6.848 12.792 1.00 90.62 402 SER A O 1
ATOM 3244 N N . THR A 1 403 ? -9.232 -8.131 13.039 1.00 89.81 403 THR A N 1
ATOM 3245 C CA . THR A 1 403 ? -8.315 -7.132 12.482 1.00 89.81 403 THR A CA 1
ATOM 3246 C C . THR A 1 403 ? -8.319 -7.223 10.953 1.00 89.81 403 THR A C 1
ATOM 3248 O O . THR A 1 403 ? -8.076 -8.292 10.397 1.00 89.81 403 THR A O 1
ATOM 3251 N N . PHE A 1 404 ? -8.575 -6.103 10.276 1.00 92.88 404 PHE A N 1
ATOM 3252 C CA . PHE A 1 404 ? -8.521 -5.955 8.816 1.00 92.88 404 PHE A CA 1
ATOM 3253 C C . PHE A 1 404 ? -8.137 -4.506 8.443 1.00 92.88 404 PHE A C 1
ATOM 3255 O O . PHE A 1 404 ? -8.178 -3.639 9.325 1.00 92.88 404 PHE A O 1
ATOM 3262 N N . PRO A 1 405 ? -7.733 -4.201 7.190 1.00 93.38 405 PRO A N 1
ATOM 3263 C CA . PRO A 1 405 ? -7.258 -2.865 6.811 1.00 93.38 405 PRO A CA 1
ATOM 3264 C C . PRO A 1 405 ? -8.404 -1.839 6.727 1.00 93.38 405 PRO A C 1
ATOM 3266 O O . PRO A 1 405 ? -8.871 -1.485 5.653 1.00 93.38 405 PRO A O 1
ATOM 3269 N N . TRP A 1 406 ? -8.872 -1.348 7.875 1.00 94.81 406 TRP A N 1
ATOM 3270 C CA . TRP A 1 406 ? -10.016 -0.431 7.964 1.00 94.81 406 TRP A CA 1
ATOM 3271 C C . TRP A 1 406 ? -9.666 1.042 7.710 1.00 94.81 406 TRP A C 1
ATOM 3273 O O . TRP A 1 406 ? -10.536 1.812 7.320 1.00 94.81 406 TRP A O 1
ATOM 3283 N N . ARG A 1 407 ? -8.418 1.460 7.966 1.00 93.69 407 ARG A N 1
ATOM 3284 C CA . ARG A 1 407 ? -8.035 2.886 8.012 1.00 93.69 407 ARG A CA 1
ATOM 3285 C C . ARG A 1 407 ? -8.319 3.614 6.707 1.00 93.69 407 ARG A C 1
ATOM 3287 O O . ARG A 1 407 ? -9.028 4.611 6.729 1.00 93.69 407 ARG A O 1
ATOM 3294 N N . ASP A 1 408 ? -7.782 3.111 5.600 1.00 92.12 408 ASP A N 1
ATOM 3295 C CA . ASP A 1 408 ? -7.951 3.728 4.282 1.00 92.12 408 ASP A CA 1
ATOM 3296 C C . ASP A 1 408 ? -9.430 3.857 3.915 1.00 92.12 408 ASP A C 1
ATOM 3298 O O . ASP A 1 408 ? -9.881 4.958 3.602 1.00 92.12 408 ASP A O 1
ATOM 3302 N N . HIS A 1 409 ? -10.181 2.760 4.062 1.00 94.44 409 HIS A N 1
ATOM 3303 C CA . HIS A 1 409 ? -11.614 2.718 3.774 1.00 94.44 409 HIS A CA 1
ATOM 3304 C C . HIS A 1 409 ? -12.417 3.685 4.631 1.00 94.44 409 HIS A C 1
ATOM 3306 O O . HIS A 1 409 ? -13.357 4.281 4.124 1.00 94.44 409 HIS A O 1
ATOM 3312 N N . LEU A 1 410 ? -12.063 3.875 5.907 1.00 94.94 410 LEU A N 1
ATOM 3313 C CA . LEU A 1 410 ? -12.774 4.821 6.768 1.00 94.94 410 LEU A CA 1
ATOM 3314 C C . LEU A 1 410 ? -12.712 6.237 6.193 1.00 94.94 410 LEU A C 1
ATOM 3316 O O . LEU A 1 410 ? -13.735 6.908 6.115 1.00 94.94 410 LEU A O 1
ATOM 3320 N N . PHE A 1 411 ? -11.523 6.672 5.774 1.00 93.00 411 PHE A N 1
ATOM 3321 C CA . PHE A 1 411 ? -11.344 8.001 5.196 1.00 93.00 411 PHE A CA 1
ATOM 3322 C C . PHE A 1 411 ? -12.016 8.135 3.826 1.00 93.00 411 PHE A C 1
ATOM 3324 O O . PHE A 1 411 ? -12.577 9.190 3.541 1.00 93.00 411 PHE A O 1
ATOM 3331 N N . ASP A 1 412 ? -11.983 7.084 3.002 1.00 91.00 412 ASP A N 1
ATOM 3332 C CA . ASP A 1 412 ? -12.660 7.072 1.699 1.00 91.00 412 ASP A CA 1
ATOM 3333 C C . ASP A 1 412 ? -14.184 7.181 1.881 1.00 91.00 412 ASP A C 1
ATOM 3335 O O . ASP A 1 412 ? -14.817 8.082 1.334 1.00 91.00 412 ASP A O 1
ATOM 3339 N N . ILE A 1 413 ? -14.766 6.361 2.764 1.00 92.00 413 ILE A N 1
ATOM 3340 C CA . ILE A 1 413 ? -16.197 6.401 3.101 1.00 92.00 413 ILE A CA 1
ATOM 3341 C C . ILE A 1 413 ? -16.592 7.763 3.679 1.00 92.00 413 ILE A C 1
ATOM 3343 O O . ILE A 1 413 ? -17.633 8.301 3.320 1.00 92.00 413 ILE A O 1
ATOM 3347 N N . GLU A 1 414 ? -15.785 8.354 4.560 1.00 90.69 414 GLU A N 1
ATOM 3348 C CA . GLU A 1 414 ? -16.069 9.679 5.123 1.00 90.69 414 GLU A CA 1
ATOM 3349 C C . GLU A 1 414 ? -16.064 10.797 4.084 1.00 90.69 414 GLU A C 1
ATOM 3351 O O . GLU A 1 414 ? -16.830 11.753 4.211 1.00 90.69 414 GLU A O 1
ATOM 3356 N N . GLN A 1 415 ? -15.215 10.689 3.065 1.00 87.94 415 GLN A N 1
ATOM 3357 C CA . GLN A 1 415 ? -15.186 11.636 1.960 1.00 87.94 415 GLN A CA 1
ATOM 3358 C C . GLN A 1 415 ? -16.397 11.450 1.036 1.00 87.94 415 GLN A C 1
ATOM 3360 O O . GLN A 1 415 ? -17.004 12.437 0.624 1.00 87.94 415 GLN A O 1
ATOM 3365 N N . GLU A 1 416 ? -16.762 10.204 0.738 1.00 88.81 416 GLU A N 1
ATOM 3366 C CA . GLU A 1 416 ? -17.877 9.851 -0.147 1.00 88.81 416 GLU A CA 1
ATOM 3367 C C . GLU A 1 416 ? -19.257 10.063 0.501 1.00 88.81 416 GLU A C 1
ATOM 3369 O O . GLU A 1 416 ? -20.224 10.393 -0.181 1.00 88.81 416 GLU A O 1
ATOM 3374 N N . GLN A 1 417 ? -19.362 9.872 1.819 1.00 84.94 417 GLN A N 1
ATOM 3375 C CA . GLN A 1 417 ? -20.621 9.807 2.573 1.00 84.94 417 GLN A CA 1
ATOM 3376 C C . GLN A 1 417 ? -20.654 10.800 3.743 1.00 84.94 417 GLN A C 1
ATOM 3378 O O . GLN A 1 417 ? -21.254 10.536 4.791 1.00 84.94 417 GLN A O 1
ATOM 3383 N N . LYS A 1 418 ? -20.006 11.959 3.580 1.00 76.12 418 LYS A N 1
ATOM 3384 C CA . LYS A 1 418 ? -19.841 12.966 4.641 1.00 76.12 418 LYS A CA 1
ATOM 3385 C C . LYS A 1 418 ? -21.161 13.372 5.306 1.00 76.12 418 LYS A C 1
ATOM 3387 O O . LYS A 1 418 ? -21.216 13.505 6.528 1.00 76.12 418 LYS A O 1
ATOM 3392 N N . ASP A 1 419 ? -22.223 13.502 4.515 1.00 68.88 419 ASP A N 1
ATOM 3393 C CA . ASP A 1 419 ? -23.550 13.914 4.988 1.00 68.88 419 ASP A CA 1
ATOM 3394 C C . ASP A 1 419 ? -24.297 12.797 5.740 1.00 68.88 419 ASP A C 1
ATOM 3396 O O . ASP A 1 419 ? -25.179 13.072 6.552 1.00 68.88 419 ASP A O 1
ATOM 3400 N N . ILE A 1 420 ? -23.931 11.532 5.507 1.00 63.66 420 ILE A N 1
ATOM 3401 C CA . ILE A 1 420 ? -24.617 10.348 6.050 1.00 63.66 420 ILE A CA 1
ATOM 3402 C C . ILE A 1 420 ? -24.036 9.943 7.409 1.00 63.66 420 ILE A C 1
ATOM 3404 O O . ILE A 1 420 ? -24.742 9.416 8.273 1.00 63.66 420 ILE A O 1
ATOM 3408 N N . LEU A 1 421 ? -22.743 10.184 7.634 1.00 76.88 421 LEU A N 1
ATOM 3409 C CA . LEU A 1 421 ? -22.100 9.762 8.876 1.00 76.88 421 LEU A CA 1
ATOM 3410 C C . LEU A 1 421 ? -22.539 10.601 10.077 1.00 76.88 421 LEU A C 1
ATOM 3412 O O . LEU A 1 421 ? -22.698 10.036 11.162 1.00 76.88 421 LEU A O 1
ATOM 3416 N N . GLY A 1 422 ? -22.738 11.913 9.897 1.00 76.62 422 GLY A N 1
ATOM 3417 C CA . GLY A 1 422 ? -23.260 12.858 10.901 1.00 76.62 422 GLY A CA 1
ATOM 3418 C C . GLY A 1 422 ? -22.422 13.030 12.181 1.00 76.62 422 GLY A C 1
ATOM 3419 O O . GLY A 1 422 ? -22.616 13.985 12.927 1.00 76.62 422 GLY A O 1
ATOM 3420 N N . VAL A 1 423 ? -21.478 12.123 12.436 1.00 86.12 423 VAL A N 1
ATOM 3421 C CA . VAL A 1 423 ? -20.640 12.019 13.627 1.00 86.12 423 VAL A CA 1
ATOM 3422 C C . VAL A 1 423 ? -19.246 11.573 13.202 1.00 86.12 423 VAL A C 1
ATOM 3424 O O . VAL A 1 423 ? -19.084 10.608 12.455 1.00 86.12 423 VAL A O 1
ATOM 3427 N N . THR A 1 424 ? -18.230 12.238 13.743 1.00 91.75 424 THR A N 1
ATOM 3428 C CA . THR A 1 424 ? -16.832 11.855 13.552 1.00 91.75 424 THR A CA 1
ATOM 3429 C C . THR A 1 424 ? -16.485 10.612 14.368 1.00 91.75 424 THR A C 1
ATOM 3431 O O . THR A 1 424 ? -16.522 10.634 15.599 1.00 91.75 424 THR A O 1
ATOM 3434 N N . ILE A 1 425 ? -16.048 9.549 13.694 1.00 95.56 425 ILE A N 1
ATOM 3435 C CA . ILE A 1 425 ? -15.545 8.339 14.351 1.00 95.56 425 ILE A CA 1
ATOM 3436 C C . ILE A 1 425 ? -14.179 8.640 14.980 1.00 95.56 425 ILE A C 1
ATOM 3438 O O . ILE A 1 425 ? -13.270 9.142 14.318 1.00 95.56 425 ILE A O 1
ATOM 3442 N N . LYS A 1 426 ? -14.024 8.352 16.274 1.00 97.25 426 LYS A N 1
ATOM 3443 C CA . LYS A 1 426 ? -12.816 8.664 17.057 1.00 97.25 426 LYS A CA 1
ATOM 3444 C C . LYS A 1 426 ? -12.037 7.416 17.457 1.00 97.25 426 LYS A C 1
ATOM 3446 O O . LYS A 1 426 ? -10.813 7.485 17.559 1.00 97.25 426 LYS A O 1
ATOM 3451 N N . TYR A 1 427 ? -12.726 6.291 17.646 1.00 98.31 427 TYR A N 1
ATOM 3452 C CA . TYR A 1 427 ? -12.126 5.049 18.123 1.00 98.31 427 TYR A CA 1
ATOM 3453 C C . TYR A 1 427 ? -12.583 3.832 17.328 1.00 98.31 427 TYR A C 1
ATOM 3455 O O . TYR A 1 427 ? -13.740 3.742 16.921 1.00 98.31 427 TYR A O 1
ATOM 3463 N N . VAL A 1 428 ? -11.674 2.874 17.169 1.00 98.19 428 VAL A N 1
ATOM 3464 C CA . VAL A 1 428 ? -11.940 1.556 16.588 1.00 98.19 428 VAL A CA 1
ATOM 3465 C C . VAL A 1 428 ? -11.445 0.486 17.553 1.00 98.19 428 VAL A C 1
ATOM 3467 O O . VAL A 1 428 ? -10.296 0.530 18.001 1.00 98.19 428 VAL A O 1
ATOM 3470 N N . LEU A 1 429 ? -12.318 -0.462 17.879 1.00 98.25 429 LEU A N 1
ATOM 3471 C CA . LEU A 1 429 ? -12.023 -1.612 18.723 1.00 98.25 429 LEU A CA 1
ATOM 3472 C C . LEU A 1 429 ? -11.949 -2.873 17.875 1.00 98.25 429 LEU A C 1
ATOM 3474 O O . LEU A 1 429 ? -12.749 -3.051 16.961 1.00 98.25 429 LEU A O 1
ATOM 3478 N N . TYR A 1 430 ? -11.019 -3.761 18.201 1.00 97.38 430 TYR A N 1
ATOM 3479 C CA . TYR A 1 430 ? -10.906 -5.067 17.556 1.00 97.38 430 TYR A CA 1
ATOM 3480 C C . TYR A 1 430 ? -10.165 -6.061 18.454 1.00 97.38 430 TYR A C 1
ATOM 3482 O O . TYR A 1 430 ? -9.311 -5.647 19.249 1.00 97.38 430 TYR A O 1
ATOM 3490 N N . PRO A 1 431 ? -10.456 -7.366 18.339 1.00 95.75 431 PRO A N 1
ATOM 3491 C CA . PRO A 1 431 ? -9.682 -8.387 19.022 1.00 95.75 431 PRO A CA 1
ATOM 3492 C C . PRO A 1 431 ? -8.305 -8.541 18.364 1.00 95.75 431 PRO A C 1
ATOM 3494 O O . PRO A 1 431 ? -8.163 -8.448 17.140 1.00 95.75 431 PRO A O 1
ATOM 3497 N N . ASP A 1 432 ? -7.289 -8.805 19.179 1.00 89.38 432 ASP A N 1
ATOM 3498 C CA . ASP A 1 432 ? -5.973 -9.228 18.720 1.00 89.38 432 ASP A CA 1
ATOM 3499 C C . ASP A 1 432 ? -5.839 -10.758 18.687 1.00 89.38 432 ASP A C 1
ATOM 3501 O O . ASP A 1 432 ? -6.742 -11.505 19.070 1.00 89.38 432 ASP A O 1
ATOM 3505 N N . ALA A 1 433 ? -4.682 -11.232 18.220 1.00 83.50 433 ALA A N 1
ATOM 3506 C CA . ALA A 1 433 ? -4.370 -12.655 18.104 1.00 83.50 433 ALA A CA 1
ATOM 3507 C C . ALA A 1 433 ? -4.506 -13.431 19.432 1.00 83.50 433 ALA A C 1
ATOM 3509 O O . ALA A 1 433 ? -4.802 -14.624 19.417 1.00 83.50 433 ALA A O 1
ATOM 3510 N N . ASN A 1 434 ? -4.345 -12.754 20.571 1.00 86.25 434 ASN A N 1
ATOM 3511 C CA . ASN A 1 434 ? -4.386 -13.347 21.906 1.00 86.25 434 ASN A CA 1
ATOM 3512 C C . ASN A 1 434 ? -5.772 -13.239 22.557 1.00 86.25 434 ASN A C 1
ATOM 3514 O O . ASN A 1 434 ? -5.896 -13.432 23.765 1.00 86.25 434 ASN A O 1
ATOM 3518 N N . LYS A 1 435 ? -6.817 -12.919 21.776 1.00 83.56 435 LYS A N 1
ATOM 3519 C CA . LYS A 1 435 ? -8.187 -12.658 22.254 1.00 83.56 435 LYS A CA 1
ATOM 3520 C C . LYS A 1 435 ? -8.280 -11.501 23.256 1.00 83.56 435 LYS A C 1
ATOM 3522 O O . LYS A 1 435 ? -9.306 -11.350 23.917 1.00 83.56 435 LYS A O 1
ATOM 3527 N N . THR A 1 436 ? -7.243 -10.671 23.348 1.00 94.69 436 THR A N 1
ATOM 3528 C CA . THR A 1 436 ? -7.320 -9.391 24.048 1.00 94.69 436 THR A CA 1
ATOM 3529 C C . THR A 1 436 ? -7.886 -8.347 23.097 1.00 94.69 436 THR A C 1
ATOM 3531 O O . THR A 1 436 ? -7.935 -8.548 21.885 1.00 94.69 436 THR A O 1
ATOM 3534 N N . TRP A 1 437 ? -8.339 -7.223 23.627 1.00 97.88 437 TRP A N 1
ATOM 3535 C CA . TRP A 1 437 ? -8.978 -6.180 22.844 1.00 97.88 437 TRP A CA 1
ATOM 3536 C C . TRP A 1 437 ? -8.070 -4.977 22.702 1.00 97.88 437 TRP A C 1
ATOM 3538 O O . TRP A 1 437 ? -7.447 -4.513 23.659 1.00 97.88 437 TRP A O 1
ATOM 3548 N N . ARG A 1 438 ? -7.989 -4.468 21.478 1.00 97.88 438 ARG A N 1
ATOM 3549 C CA . ARG A 1 438 ? -7.303 -3.225 21.149 1.00 97.88 438 ARG A CA 1
ATOM 3550 C C . ARG A 1 438 ? -8.323 -2.110 21.041 1.00 97.88 438 ARG A C 1
ATOM 3552 O O . ARG A 1 438 ? -9.417 -2.305 20.524 1.00 97.88 438 ARG A O 1
ATOM 3559 N N . LEU A 1 439 ? -7.920 -0.944 21.519 1.00 97.81 439 LEU A N 1
ATOM 3560 C CA . LEU A 1 439 ? -8.604 0.325 21.351 1.00 97.81 439 LEU A CA 1
ATOM 3561 C C . LEU A 1 439 ? -7.655 1.243 20.593 1.00 97.81 439 LEU A C 1
ATOM 3563 O O . LEU A 1 439 ? -6.605 1.611 21.117 1.00 97.81 439 LEU A O 1
ATOM 3567 N N . GLN A 1 440 ? -8.005 1.605 19.367 1.00 97.88 440 GLN A N 1
ATOM 3568 C CA . GLN A 1 440 ? -7.167 2.433 18.513 1.00 97.88 440 GLN A CA 1
ATOM 3569 C C . GLN A 1 440 ? -7.847 3.765 18.214 1.00 97.88 440 GLN A C 1
ATOM 3571 O O . GLN A 1 440 ? -9.005 3.799 17.802 1.00 97.88 440 GLN A O 1
ATOM 3576 N N . ALA A 1 441 ? -7.120 4.861 18.419 1.00 97.94 441 ALA A N 1
ATOM 3577 C CA . ALA A 1 441 ? -7.568 6.192 18.047 1.00 97.94 441 ALA A CA 1
ATOM 3578 C C . ALA A 1 441 ? -7.452 6.382 16.528 1.00 97.94 441 ALA A C 1
ATOM 3580 O O . ALA A 1 441 ? -6.473 5.962 15.901 1.00 97.94 441 ALA A O 1
ATOM 3581 N N . VAL A 1 442 ? -8.465 7.008 15.933 1.00 97.12 442 VAL A N 1
ATOM 3582 C CA . VAL A 1 442 ? -8.479 7.332 14.503 1.00 97.12 442 VAL A CA 1
ATOM 3583 C C . VAL A 1 442 ? -7.632 8.590 14.266 1.00 97.12 442 VAL A C 1
ATOM 3585 O O . VAL A 1 442 ? -7.844 9.591 14.961 1.00 97.12 442 VAL A O 1
ATOM 3588 N N . PRO A 1 443 ? -6.680 8.582 13.311 1.00 95.50 443 PRO A N 1
ATOM 3589 C CA . PRO A 1 443 ? -5.886 9.765 12.997 1.00 95.50 443 PRO A CA 1
ATOM 3590 C C . PRO A 1 443 ? -6.731 10.873 12.350 1.00 95.50 443 PRO A C 1
ATOM 3592 O O . PRO A 1 443 ? -7.819 10.626 11.828 1.00 95.50 443 PRO A O 1
ATOM 3595 N N . LEU A 1 444 ? -6.243 12.116 12.373 1.00 91.81 444 LEU A N 1
ATOM 3596 C CA . LEU A 1 444 ? -6.934 13.246 11.734 1.00 91.81 444 LEU A CA 1
ATOM 3597 C C . LEU A 1 444 ? -7.120 13.035 10.226 1.00 91.81 444 LEU A C 1
ATOM 3599 O O . LEU A 1 444 ? -8.168 13.364 9.678 1.00 91.81 444 LEU A O 1
ATOM 3603 N N . ASN A 1 445 ? -6.116 12.463 9.566 1.00 88.88 445 ASN A N 1
ATOM 3604 C CA . ASN A 1 445 ? -6.133 12.098 8.152 1.00 88.88 445 ASN A CA 1
ATOM 3605 C C . ASN A 1 445 ? -5.190 10.906 7.909 1.00 88.88 445 ASN A C 1
ATOM 3607 O O . ASN A 1 445 ? -4.431 10.526 8.803 1.00 88.88 445 ASN A O 1
ATOM 3611 N N . LYS A 1 446 ? -5.206 10.344 6.692 1.00 84.44 446 LYS A N 1
ATOM 3612 C CA . LYS A 1 446 ? -4.420 9.155 6.300 1.00 84.44 446 LYS A CA 1
ATOM 3613 C C . LYS A 1 446 ? -2.922 9.241 6.632 1.00 84.44 446 LYS A C 1
ATOM 3615 O O . LYS A 1 446 ? -2.315 8.216 6.922 1.00 84.44 446 LYS A O 1
ATOM 3620 N N . LYS A 1 447 ? -2.329 10.441 6.600 1.00 81.56 447 LYS A N 1
ATOM 3621 C CA . LYS A 1 447 ? -0.881 10.668 6.776 1.00 81.56 447 LYS A CA 1
ATOM 3622 C C . LYS A 1 447 ? -0.516 11.256 8.147 1.00 81.56 447 LYS A C 1
ATOM 3624 O O . LYS A 1 447 ? 0.658 11.502 8.407 1.00 81.56 447 LYS A O 1
ATOM 3629 N N . SER A 1 448 ? -1.495 11.506 9.019 1.00 84.44 448 SER A N 1
ATOM 3630 C CA . SER A 1 448 ? -1.261 12.188 10.294 1.00 84.44 448 SER A CA 1
ATOM 3631 C C . SER A 1 448 ? -0.881 11.223 11.418 1.00 84.44 448 SER A C 1
ATOM 3633 O O . SER A 1 448 ? -1.508 10.180 11.602 1.00 84.44 448 SER A O 1
ATOM 3635 N N . PHE A 1 449 ? 0.103 11.626 12.224 1.00 85.38 449 PHE A N 1
ATOM 3636 C CA . PHE A 1 449 ? 0.399 11.010 13.523 1.00 85.38 449 PHE A CA 1
ATOM 3637 C C . PHE A 1 449 ? -0.488 11.554 14.653 1.00 85.38 449 PHE A C 1
ATOM 3639 O O . PHE A 1 449 ? -0.507 10.996 15.751 1.00 85.38 449 PHE A O 1
ATOM 3646 N N . GLU A 1 450 ? -1.211 12.645 14.400 1.00 93.12 450 GLU A N 1
ATOM 3647 C CA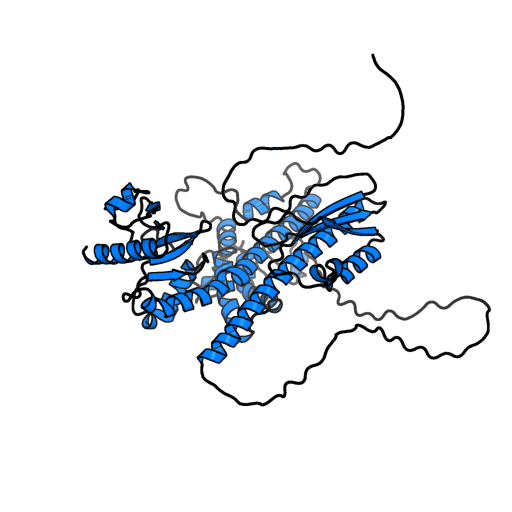 . GLU A 1 450 ? -2.150 13.244 15.340 1.00 93.12 450 GLU A CA 1
ATOM 3648 C C . GLU A 1 450 ? -3.507 12.536 15.267 1.00 93.12 450 GLU A C 1
ATOM 3650 O O . GLU A 1 450 ? -4.052 12.296 14.184 1.00 93.12 450 GLU A O 1
ATOM 3655 N N . ASN A 1 451 ? -4.060 12.208 16.435 1.00 95.31 451 ASN A N 1
ATOM 3656 C CA . ASN A 1 451 ? -5.344 11.528 16.557 1.00 95.31 451 ASN A CA 1
ATOM 3657 C C . ASN A 1 451 ? -6.493 12.529 16.668 1.00 95.31 451 ASN A C 1
ATOM 3659 O O . ASN A 1 451 ? -6.357 13.552 17.332 1.00 95.31 451 ASN A O 1
ATOM 3663 N N . ARG A 1 452 ? -7.668 12.172 16.135 1.00 95.12 452 ARG A N 1
ATOM 3664 C CA . ARG A 1 452 ? -8.924 12.913 16.359 1.00 95.12 452 ARG A CA 1
ATOM 3665 C C . ARG A 1 452 ? -9.237 13.067 17.839 1.00 95.12 452 ARG A C 1
ATOM 3667 O O . ARG A 1 452 ? -9.760 14.093 18.260 1.00 95.12 452 ARG A O 1
ATOM 3674 N N . LEU A 1 453 ? -8.938 12.021 18.609 1.00 97.06 453 LEU A N 1
ATOM 3675 C CA . LEU A 1 453 ? -8.910 12.065 20.060 1.00 97.06 453 LEU A CA 1
ATOM 3676 C C . LEU A 1 453 ? -7.959 10.990 20.595 1.00 97.06 453 LEU A C 1
ATOM 3678 O O . LEU A 1 453 ? -8.278 9.801 20.592 1.00 97.06 453 LEU A O 1
ATOM 3682 N N . SER A 1 454 ? -6.779 11.398 21.058 1.00 97.69 454 SER A N 1
ATOM 3683 C CA . SER A 1 454 ? -5.848 10.486 21.732 1.00 97.69 454 SER A CA 1
ATOM 3684 C C . SER A 1 454 ? -6.444 9.951 23.036 1.00 97.69 454 SER A C 1
ATOM 3686 O O . SER A 1 454 ? -7.257 10.611 23.683 1.00 97.69 454 SER A O 1
ATOM 3688 N N . LEU A 1 455 ? -5.998 8.769 23.459 1.00 98.12 455 LEU A N 1
ATOM 3689 C CA . LEU A 1 455 ? -6.301 8.254 24.792 1.00 98.12 455 LEU A CA 1
ATOM 3690 C C . LEU A 1 455 ? -5.770 9.219 25.875 1.00 98.12 455 LEU A C 1
ATOM 3692 O O . LEU A 1 455 ? -4.732 9.857 25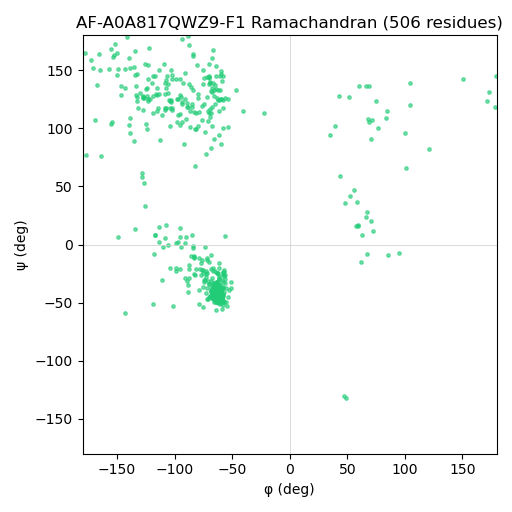.653 1.00 98.12 455 LEU A O 1
ATOM 3696 N N . PRO A 1 456 ? -6.454 9.345 27.030 1.00 97.88 456 PRO A N 1
ATOM 3697 C CA . PRO A 1 456 ? -6.158 10.332 28.063 1.00 97.88 456 PRO A CA 1
ATOM 3698 C C . PRO A 1 456 ? -4.676 10.420 28.421 1.00 97.88 456 PRO A C 1
ATOM 3700 O O . PRO A 1 456 ? -4.044 9.404 28.699 1.00 97.88 456 PRO A O 1
ATOM 3703 N N . LYS A 1 457 ? -4.131 11.643 28.498 1.00 96.56 457 LYS A N 1
ATOM 3704 C CA . LYS A 1 457 ? -2.717 11.885 28.859 1.00 96.56 457 LYS A CA 1
ATOM 3705 C C . LYS A 1 457 ? -2.302 11.170 30.145 1.00 96.56 457 LYS A C 1
ATOM 3707 O O . LYS A 1 457 ? -1.210 10.632 30.222 1.00 96.56 457 LYS A O 1
ATOM 3712 N N . GLN A 1 458 ? -3.202 11.111 31.124 1.00 96.94 458 GLN A N 1
ATOM 3713 C CA . GLN A 1 458 ? -2.974 10.431 32.401 1.00 96.94 458 GLN A CA 1
ATOM 3714 C C . GLN A 1 458 ? -2.864 8.898 32.311 1.00 96.94 458 GLN A C 1
ATOM 3716 O O . GLN A 1 458 ? -2.560 8.274 33.320 1.00 96.94 458 GLN A O 1
ATOM 3721 N N . TRP A 1 459 ? -3.163 8.292 31.158 1.00 98.25 459 TRP A N 1
ATOM 3722 C CA . TRP A 1 459 ? -3.004 6.858 30.894 1.00 98.25 459 TRP A CA 1
ATOM 3723 C C . TRP A 1 459 ? -1.783 6.555 30.023 1.00 98.25 459 TRP A C 1
ATOM 3725 O O . TRP A 1 459 ? -1.323 5.419 29.994 1.00 98.25 459 TRP A O 1
ATOM 3735 N N . GLN A 1 460 ? -1.274 7.540 29.283 1.00 97.69 460 GLN A N 1
ATOM 3736 C CA . GLN A 1 460 ? -0.235 7.336 28.277 1.00 97.69 460 GLN A CA 1
ATOM 3737 C C . GLN A 1 460 ? 1.060 6.814 28.905 1.00 97.69 460 GLN A C 1
ATOM 3739 O O . GLN A 1 460 ? 1.613 7.430 29.810 1.00 97.69 460 GLN A O 1
ATOM 3744 N N . GLY A 1 461 ? 1.543 5.675 28.404 1.00 98.06 461 GLY A N 1
ATOM 3745 C CA . GLY A 1 461 ? 2.732 4.995 28.919 1.00 98.06 461 GLY A CA 1
ATOM 3746 C C . GLY A 1 461 ? 2.469 4.056 30.100 1.00 98.06 461 GLY A C 1
ATOM 3747 O O . GLY A 1 461 ? 3.366 3.294 30.448 1.00 98.06 461 GLY A O 1
ATOM 3748 N N . LEU A 1 462 ? 1.262 4.060 30.680 1.00 98.38 462 LEU A N 1
ATOM 3749 C CA . LEU A 1 462 ? 0.900 3.160 31.777 1.00 98.38 462 LEU A CA 1
ATOM 3750 C C . LEU A 1 462 ? 0.519 1.767 31.265 1.00 98.38 462 LEU A C 1
ATOM 3752 O O . LEU A 1 462 ? 0.068 1.595 30.123 1.00 98.38 462 LEU A O 1
ATOM 3756 N N . ARG A 1 463 ? 0.682 0.766 32.135 1.00 98.44 463 ARG A N 1
ATOM 3757 C CA . ARG A 1 463 ? 0.419 -0.650 31.850 1.00 98.44 463 ARG A CA 1
ATOM 3758 C C . ARG A 1 463 ? -0.262 -1.345 33.026 1.00 98.44 463 ARG A C 1
ATOM 3760 O O . ARG A 1 463 ? -0.213 -0.848 34.149 1.00 98.44 463 ARG A O 1
ATOM 3767 N N . ASP A 1 464 ? -0.894 -2.476 32.733 1.00 98.12 464 ASP A N 1
ATOM 3768 C CA . ASP A 1 464 ? -1.361 -3.469 33.706 1.00 98.12 464 ASP A CA 1
ATOM 3769 C C . ASP A 1 464 ? -2.161 -2.863 34.889 1.00 98.12 464 ASP A C 1
ATOM 3771 O O . ASP A 1 464 ? -3.075 -2.050 34.689 1.00 98.12 464 ASP A O 1
ATOM 3775 N N . ASP A 1 465 ? -1.842 -3.248 36.128 1.00 97.62 465 ASP A N 1
ATOM 3776 C CA . ASP A 1 465 ? -2.564 -2.825 37.337 1.00 97.62 465 ASP A CA 1
ATOM 3777 C C . ASP A 1 465 ? -2.470 -1.319 37.603 1.00 97.62 465 ASP A C 1
ATOM 3779 O O . ASP A 1 465 ? -3.423 -0.718 38.106 1.00 97.62 465 ASP A O 1
ATOM 3783 N N . GLU A 1 466 ? -1.355 -0.683 37.235 1.00 98.38 466 GLU A N 1
ATOM 3784 C CA . GLU A 1 466 ? -1.183 0.764 37.378 1.00 98.38 466 GLU A CA 1
ATOM 3785 C C . GLU A 1 466 ? -2.194 1.510 36.500 1.00 98.38 466 GLU A C 1
ATOM 3787 O O . GLU A 1 466 ? -2.900 2.408 36.967 1.00 98.38 466 GLU A O 1
ATOM 3792 N N . LEU A 1 467 ? -2.324 1.093 35.238 1.00 98.44 467 LEU A N 1
ATOM 3793 C CA . LEU A 1 467 ? -3.315 1.640 34.320 1.00 98.44 467 LEU A CA 1
ATOM 3794 C C . LEU A 1 467 ? -4.739 1.307 34.773 1.00 98.44 467 LEU A C 1
ATOM 3796 O O . LEU A 1 467 ? -5.607 2.181 34.726 1.00 98.44 467 LEU A O 1
ATOM 3800 N N . SER A 1 468 ? -4.984 0.079 35.234 1.00 98.50 468 SER A N 1
ATOM 3801 C CA . SER A 1 468 ? -6.309 -0.336 35.706 1.00 98.50 468 SER A CA 1
ATOM 3802 C C . SER A 1 468 ? -6.761 0.506 36.904 1.00 98.50 468 SER A C 1
ATOM 3804 O O . SER A 1 468 ? -7.864 1.047 36.906 1.00 98.50 468 SER A O 1
ATOM 3806 N N . THR A 1 469 ? -5.861 0.727 37.864 1.00 98.19 469 THR A N 1
ATOM 3807 C CA . THR A 1 469 ? -6.094 1.581 39.039 1.00 98.19 469 THR A CA 1
ATOM 3808 C C . THR A 1 469 ? -6.302 3.039 38.638 1.00 98.19 469 THR A C 1
ATOM 3810 O O . THR A 1 469 ? -7.207 3.705 39.132 1.00 98.19 469 THR A O 1
ATOM 3813 N N . LYS A 1 470 ? -5.477 3.562 37.721 1.00 97.94 470 LYS A N 1
ATOM 3814 C CA . LYS A 1 470 ? -5.547 4.967 37.296 1.00 97.94 470 LYS A CA 1
ATOM 3815 C C . LYS A 1 470 ? -6.792 5.285 36.469 1.00 97.94 470 LYS A C 1
ATOM 3817 O O . LYS A 1 470 ? -7.281 6.416 36.503 1.00 97.94 470 LYS A O 1
ATOM 3822 N N . SER A 1 471 ? -7.251 4.329 35.668 1.00 96.88 471 SER A N 1
ATOM 3823 C CA . SER A 1 471 ? -8.423 4.475 34.800 1.00 96.88 471 SER A CA 1
ATOM 3824 C C . SER A 1 471 ? -9.737 4.130 35.491 1.00 96.88 471 SER A C 1
ATOM 3826 O O . SER A 1 471 ? -10.774 4.571 34.995 1.00 96.88 471 SER A O 1
ATOM 3828 N N . ASP A 1 472 ? -9.678 3.413 36.618 1.00 97.75 472 ASP A N 1
ATOM 3829 C CA . ASP A 1 472 ? -10.823 2.761 37.261 1.00 97.75 472 ASP A CA 1
ATOM 3830 C C . ASP A 1 472 ? -11.517 1.759 36.314 1.00 97.75 472 ASP A C 1
ATOM 3832 O O . ASP A 1 472 ? -12.740 1.651 36.250 1.00 97.75 472 ASP A O 1
ATOM 3836 N N . ILE A 1 473 ? -10.715 1.060 35.498 1.00 98.44 473 ILE A N 1
ATOM 3837 C CA . ILE A 1 473 ? -11.175 0.066 34.522 1.00 98.44 473 ILE A CA 1
ATOM 3838 C C . ILE A 1 473 ? -10.328 -1.200 34.685 1.00 98.44 473 ILE A C 1
ATOM 3840 O O . ILE A 1 473 ? -9.118 -1.160 34.452 1.00 98.44 473 ILE A O 1
ATOM 3844 N N . PRO A 1 474 ? -10.922 -2.346 35.052 1.00 98.06 474 PRO A N 1
ATOM 3845 C CA . PRO A 1 474 ? -10.165 -3.571 35.273 1.00 98.06 474 PRO A CA 1
ATOM 3846 C C . PRO A 1 474 ? -9.605 -4.155 33.969 1.00 98.06 474 PRO A C 1
ATOM 3848 O O . PRO A 1 474 ? -10.144 -3.949 32.878 1.00 98.06 474 PRO A O 1
ATOM 3851 N N . GLY A 1 475 ? -8.529 -4.935 34.097 1.00 97.69 475 GLY A N 1
ATOM 3852 C CA . GLY A 1 475 ? -7.963 -5.721 32.998 1.00 97.69 475 GLY A CA 1
ATOM 3853 C C . GLY A 1 475 ? -7.271 -4.893 31.916 1.00 97.69 475 GLY A C 1
ATOM 3854 O O . GLY A 1 475 ? -7.133 -5.365 30.787 1.00 97.69 475 GLY A O 1
ATOM 3855 N N . CYS A 1 476 ? -6.862 -3.658 32.213 1.00 98.44 476 CYS A N 1
ATOM 3856 C CA . CYS A 1 476 ? -6.084 -2.869 31.266 1.00 98.44 476 CYS A CA 1
ATOM 3857 C C . CYS A 1 476 ? -4.704 -3.504 31.048 1.00 98.44 476 CYS A C 1
ATOM 3859 O O . CYS A 1 476 ? -4.074 -3.948 31.996 1.00 98.44 476 CYS A O 1
ATOM 3861 N N . ILE A 1 477 ? -4.229 -3.520 29.800 1.00 98.00 477 ILE A N 1
ATOM 3862 C CA . ILE A 1 477 ? -2.925 -4.092 29.427 1.00 98.00 477 ILE A CA 1
ATOM 3863 C C . ILE A 1 477 ? -1.908 -2.967 29.233 1.00 98.00 477 ILE A C 1
ATOM 3865 O O . ILE A 1 477 ? -0.824 -2.984 29.808 1.00 98.00 477 ILE A O 1
ATOM 3869 N N . PHE A 1 478 ? -2.238 -1.970 28.407 1.00 98.31 478 PHE A N 1
ATOM 3870 C CA . PHE A 1 478 ? -1.364 -0.818 28.173 1.00 98.31 478 PHE A CA 1
ATOM 3871 C C . PHE A 1 478 ? -2.083 0.334 27.471 1.00 98.31 478 PHE A C 1
ATOM 3873 O O . PHE A 1 478 ? -3.113 0.139 26.825 1.00 98.31 478 PHE A O 1
ATOM 3880 N N . VAL A 1 479 ? -1.468 1.517 27.516 1.00 98.56 479 VAL A N 1
ATOM 3881 C CA . VAL A 1 479 ? -1.692 2.616 26.566 1.00 98.56 479 VAL A CA 1
ATOM 3882 C C . VAL A 1 479 ? -0.337 3.102 26.057 1.00 98.56 479 VAL A C 1
ATOM 3884 O O . VAL A 1 479 ? 0.571 3.373 26.841 1.00 98.56 479 VAL A O 1
ATOM 3887 N N . HIS A 1 480 ? -0.177 3.224 24.737 1.00 98.12 480 HIS A N 1
ATOM 3888 C CA . HIS A 1 480 ? 1.060 3.737 24.146 1.00 98.12 480 HIS A CA 1
ATOM 3889 C C . HIS A 1 480 ? 1.364 5.162 24.637 1.00 98.12 480 HIS A C 1
ATOM 3891 O O . HIS A 1 480 ? 0.448 5.948 24.873 1.00 98.12 480 HIS A O 1
ATOM 3897 N N . ALA A 1 481 ? 2.643 5.532 24.724 1.00 97.19 481 ALA A N 1
ATOM 3898 C CA . ALA A 1 481 ? 3.084 6.834 25.236 1.00 97.19 481 ALA A CA 1
ATOM 3899 C C . ALA A 1 481 ? 2.520 8.050 24.474 1.00 97.19 481 ALA A C 1
ATOM 3901 O O . ALA A 1 481 ? 2.412 9.127 25.039 1.00 97.19 481 ALA A O 1
ATOM 3902 N N . SER A 1 482 ? 2.136 7.893 23.205 1.00 95.00 482 SER A N 1
ATOM 3903 C CA . SER A 1 482 ? 1.459 8.946 22.424 1.00 95.00 482 SER A CA 1
ATOM 3904 C C . SER A 1 482 ? -0.074 8.859 22.443 1.00 95.00 482 SER A C 1
ATOM 3906 O O . SER A 1 482 ? -0.752 9.682 21.834 1.00 95.00 482 SER A O 1
ATOM 3908 N N . GLY A 1 483 ? -0.644 7.849 23.106 1.00 96.94 483 GLY A N 1
ATOM 3909 C CA . GLY A 1 483 ? -2.090 7.673 23.254 1.00 96.94 483 GLY A CA 1
ATOM 3910 C C . GLY A 1 483 ? -2.837 7.224 21.997 1.00 96.94 483 GLY A C 1
ATOM 3911 O O . GLY A 1 483 ? -4.063 7.264 21.994 1.00 96.94 483 GLY A O 1
ATOM 3912 N N . PHE A 1 484 ? -2.149 6.797 20.932 1.00 97.44 484 PHE A N 1
ATOM 3913 C CA . PHE A 1 484 ? -2.812 6.360 19.692 1.00 97.44 484 PHE A CA 1
ATOM 3914 C C . PHE A 1 484 ? -3.451 4.966 19.779 1.00 97.44 484 PHE A C 1
ATOM 3916 O O . PHE A 1 484 ? -4.319 4.627 18.976 1.00 97.44 484 PHE A O 1
ATOM 3923 N N . ILE A 1 485 ? -3.001 4.133 20.717 1.00 97.94 485 ILE A N 1
ATOM 3924 C CA . ILE A 1 485 ? -3.505 2.775 20.905 1.00 97.94 485 ILE A CA 1
ATOM 3925 C C . ILE A 1 485 ? -3.392 2.368 22.371 1.00 97.94 485 ILE A C 1
ATOM 3927 O O . ILE A 1 485 ? -2.448 2.752 23.065 1.00 97.94 485 ILE A O 1
ATOM 3931 N N . GLY A 1 486 ? -4.350 1.574 22.825 1.00 98.12 486 GLY A N 1
ATOM 3932 C CA . GLY A 1 486 ? -4.320 0.878 24.098 1.00 98.12 486 GLY A CA 1
ATOM 3933 C C . GLY A 1 486 ? -4.916 -0.516 23.975 1.00 98.12 486 GLY A C 1
ATOM 3934 O O . GLY A 1 486 ? -5.369 -0.930 22.902 1.00 98.12 486 GLY A O 1
ATOM 3935 N N . GLY A 1 487 ? -4.908 -1.251 25.079 1.00 97.88 487 GLY A N 1
ATOM 3936 C CA . GLY A 1 487 ? -5.473 -2.587 25.127 1.00 97.88 487 GLY A CA 1
ATOM 3937 C C . GLY A 1 487 ? -6.043 -2.958 26.484 1.00 97.88 487 GLY A C 1
ATOM 3938 O O . GLY A 1 487 ? -5.565 -2.494 27.519 1.00 97.88 487 GLY A O 1
ATOM 3939 N N . ASN A 1 488 ? -7.040 -3.832 26.455 1.00 98.50 488 ASN A N 1
ATOM 3940 C CA . ASN A 1 488 ? -7.678 -4.427 27.621 1.00 98.50 488 ASN A CA 1
ATOM 3941 C C . ASN A 1 488 ? -7.846 -5.936 27.388 1.00 98.50 488 ASN A C 1
ATOM 3943 O O . ASN A 1 488 ? -7.953 -6.382 26.247 1.00 98.50 488 ASN A O 1
ATOM 3947 N N . ALA A 1 489 ? -7.871 -6.733 28.449 1.00 97.75 489 ALA A N 1
ATOM 3948 C CA . ALA A 1 489 ? -8.110 -8.169 28.369 1.00 97.75 489 ALA A CA 1
ATOM 3949 C C . ALA A 1 489 ? -9.510 -8.510 27.825 1.00 97.75 489 ALA A C 1
ATOM 3951 O O . ALA A 1 489 ? -9.704 -9.582 27.261 1.00 97.75 489 ALA A O 1
ATOM 3952 N N . THR A 1 490 ? -10.479 -7.602 27.967 1.00 97.56 490 THR A N 1
ATOM 3953 C CA . THR A 1 490 ? -11.889 -7.840 27.636 1.00 97.56 490 THR A CA 1
ATOM 3954 C C . THR A 1 490 ? -12.450 -6.795 26.676 1.00 97.56 490 THR A C 1
ATOM 3956 O O . THR A 1 490 ? -11.981 -5.655 26.620 1.00 97.56 490 THR A O 1
ATOM 3959 N N . TYR A 1 491 ? -13.499 -7.188 25.949 1.00 97.31 491 TYR A N 1
ATOM 3960 C CA . TYR A 1 491 ? -14.281 -6.291 25.099 1.00 97.31 491 TYR A CA 1
ATOM 3961 C C . TYR A 1 491 ? -14.861 -5.129 25.909 1.00 97.31 491 TYR A C 1
ATOM 3963 O O . TYR A 1 491 ? -14.637 -3.966 25.574 1.00 97.31 491 TYR A O 1
ATOM 3971 N N . ASP A 1 492 ? -15.546 -5.450 27.010 1.00 98.06 492 ASP A N 1
ATOM 3972 C CA . ASP A 1 492 ? -16.223 -4.463 27.850 1.00 98.06 492 ASP A CA 1
ATOM 3973 C C . ASP A 1 492 ? -15.236 -3.468 28.460 1.00 98.06 492 ASP A C 1
ATOM 3975 O O . ASP A 1 492 ? -15.508 -2.269 28.493 1.00 98.06 492 ASP A O 1
ATOM 3979 N N . GLY A 1 493 ? -14.054 -3.935 28.873 1.00 98.31 493 GLY A N 1
ATOM 3980 C CA . GLY A 1 493 ? -12.993 -3.065 29.366 1.00 98.31 493 GLY A CA 1
ATOM 3981 C C . GLY A 1 493 ? -12.446 -2.132 28.282 1.00 98.31 493 GLY A C 1
ATOM 3982 O O . GLY A 1 493 ? -12.302 -0.934 28.521 1.00 98.31 493 GLY A O 1
ATOM 3983 N N . ALA A 1 494 ? -12.210 -2.623 27.060 1.00 98.38 494 ALA A N 1
ATOM 3984 C CA . ALA A 1 494 ? -11.790 -1.767 25.944 1.00 98.38 494 ALA A CA 1
ATOM 3985 C C . ALA A 1 494 ? -12.870 -0.734 25.569 1.00 98.38 494 ALA A C 1
ATOM 3987 O O . ALA A 1 494 ? -12.554 0.429 25.299 1.00 98.38 494 ALA A O 1
ATOM 3988 N N . LEU A 1 495 ? -14.147 -1.125 25.602 1.00 98.44 495 LEU A N 1
ATOM 3989 C CA . LEU A 1 495 ? -15.276 -0.226 25.360 1.00 98.44 495 LEU A CA 1
ATOM 3990 C C . LEU A 1 495 ? -15.414 0.822 26.470 1.00 98.44 495 LEU A C 1
ATOM 3992 O O . LEU A 1 495 ? -15.623 2.002 26.180 1.00 98.44 495 LEU A O 1
ATOM 3996 N N . ALA A 1 496 ? -15.224 0.432 27.732 1.00 98.50 496 ALA A N 1
ATOM 3997 C CA . ALA A 1 496 ? -15.179 1.353 28.863 1.00 98.50 496 ALA A CA 1
ATOM 3998 C C . ALA A 1 496 ? -14.036 2.368 28.713 1.00 98.50 496 ALA A C 1
ATOM 4000 O O . ALA A 1 496 ? -14.251 3.565 28.919 1.00 98.50 496 ALA A O 1
ATOM 4001 N N . MET A 1 497 ? -12.852 1.928 28.270 1.00 98.62 497 MET A N 1
ATOM 4002 C CA . MET A 1 497 ? -11.724 2.826 27.999 1.00 98.62 497 MET A CA 1
ATOM 4003 C C . MET A 1 497 ? -12.072 3.847 26.912 1.00 98.62 497 MET A C 1
ATOM 4005 O O . MET A 1 497 ? -11.801 5.037 27.083 1.00 98.62 497 MET A O 1
ATOM 4009 N N . ALA A 1 498 ? -12.710 3.415 25.821 1.00 98.44 498 ALA A N 1
ATOM 4010 C CA . ALA A 1 498 ? -13.127 4.295 24.730 1.00 98.44 498 ALA A CA 1
ATOM 4011 C C . ALA A 1 498 ? -14.152 5.338 25.203 1.00 98.44 498 ALA A C 1
ATOM 4013 O O . ALA A 1 498 ? -13.955 6.539 25.012 1.00 98.44 498 ALA A O 1
ATOM 4014 N N . ARG A 1 499 ? -15.203 4.897 25.905 1.00 98.12 499 ARG A N 1
ATOM 4015 C CA . ARG A 1 499 ? -16.244 5.771 26.473 1.00 98.12 499 ARG A CA 1
ATOM 4016 C C . ARG A 1 499 ? -15.669 6.786 27.451 1.00 98.12 499 ARG A C 1
ATOM 4018 O O . ARG A 1 499 ? -15.975 7.974 27.369 1.00 98.12 499 ARG A O 1
ATOM 4025 N N . ARG A 1 500 ? -14.794 6.343 28.355 1.00 97.88 500 ARG A N 1
ATOM 4026 C CA . ARG A 1 500 ? -14.149 7.225 29.330 1.00 97.88 500 ARG A CA 1
ATOM 4027 C C . ARG A 1 500 ? -13.219 8.233 28.653 1.00 97.88 500 ARG A C 1
ATOM 4029 O O . ARG A 1 500 ? -13.167 9.386 29.076 1.00 97.88 500 ARG A O 1
ATOM 4036 N N . SER A 1 501 ? -12.558 7.836 27.568 1.00 97.81 501 SER A N 1
ATOM 4037 C CA . SER A 1 501 ? -11.752 8.744 26.745 1.00 97.81 501 SER A CA 1
ATOM 4038 C C . SER A 1 501 ? -12.611 9.809 26.055 1.00 97.81 501 SER A C 1
ATOM 4040 O O . SER A 1 501 ? -12.259 10.984 26.109 1.00 97.81 501 SER A O 1
ATOM 4042 N N . LEU A 1 502 ? -13.771 9.437 25.491 1.00 96.56 502 LEU A N 1
ATOM 4043 C CA . LEU A 1 502 ? -14.730 10.395 24.917 1.00 96.56 502 LEU A CA 1
ATOM 4044 C C . LEU A 1 502 ? -15.223 11.410 25.954 1.00 96.56 502 LEU A C 1
ATOM 4046 O O . LEU A 1 502 ? -15.260 12.604 25.671 1.00 96.56 502 LEU A O 1
ATOM 4050 N N . GLN A 1 503 ? -15.569 10.949 27.160 1.00 95.06 503 GLN A N 1
ATOM 4051 C CA . GLN A 1 503 ? -16.025 11.824 28.243 1.00 95.06 503 GLN A CA 1
ATOM 4052 C C . GLN A 1 503 ? -14.956 12.847 28.633 1.00 95.06 503 GLN A C 1
ATOM 4054 O O . GLN A 1 503 ? -15.243 14.037 28.672 1.00 95.06 503 GLN A O 1
ATOM 4059 N N . LEU A 1 504 ? -13.725 12.388 28.888 1.00 93.00 504 LEU A N 1
ATOM 4060 C CA . LEU A 1 504 ? -12.617 13.257 29.295 1.00 93.00 504 LEU A CA 1
ATOM 4061 C C . LEU A 1 504 ? -12.202 14.230 28.184 1.00 93.00 504 LEU A C 1
ATOM 4063 O O . LEU A 1 504 ? -11.829 15.364 28.478 1.00 93.00 504 LEU A O 1
ATOM 4067 N N . GLY A 1 505 ? -12.284 13.792 26.926 1.00 86.06 505 GLY A N 1
ATOM 4068 C CA . GLY A 1 505 ? -11.968 14.600 25.751 1.00 86.06 505 GLY A CA 1
ATOM 4069 C C . GLY A 1 505 ? -12.996 15.681 25.424 1.00 86.06 505 GLY A C 1
ATOM 4070 O O . GLY A 1 505 ? -12.630 16.673 24.815 1.00 86.06 505 GLY A O 1
ATOM 4071 N N . ASN A 1 506 ? -14.257 15.520 25.832 1.00 70.81 506 ASN A N 1
ATOM 4072 C CA . ASN A 1 506 ? -15.295 16.545 25.651 1.00 70.81 506 ASN A CA 1
ATOM 4073 C C . ASN A 1 506 ? -15.280 17.623 26.757 1.00 70.81 506 ASN A C 1
ATOM 4075 O O . ASN A 1 506 ? -15.995 18.615 26.654 1.00 70.81 506 ASN A O 1
ATOM 4079 N N . THR A 1 507 ? -14.518 17.408 27.835 1.00 56.16 507 THR A N 1
ATOM 4080 C CA . THR A 1 507 ? -14.356 18.342 28.969 1.00 56.16 507 THR A CA 1
ATOM 4081 C C . THR A 1 507 ? -13.083 19.193 28.907 1.00 56.16 507 THR A C 1
ATOM 4083 O O . THR A 1 507 ? -12.829 19.962 29.834 1.00 56.16 507 THR A O 1
ATOM 4086 N N . GLN A 1 508 ? -12.278 19.043 27.853 1.00 40.25 508 GLN A N 1
ATOM 4087 C CA . GLN A 1 508 ? -11.120 19.888 27.535 1.00 40.25 508 GLN A CA 1
ATOM 4088 C C . GLN A 1 508 ? -11.462 20.767 26.341 1.00 40.25 508 GLN A C 1
ATOM 4090 O O . GLN A 1 508 ? -10.974 21.917 26.329 1.00 40.25 508 GLN A O 1
#

Foldseek 3Di:
DDDDDDDDPDDDDDDDDDDDDDDDDDDDDDDLPFDFDDDQWKTKGKDKDWDPDDDDDDDPVQPLCPVVVVVLVVLCVVLVKDKDKDWDFADDDPNTTIIMIMIMIGDNDPVSVVVSVVSVVVSSVVSVVVVVVVVVVVVVVVVVVVVVVVPPDDDDDDDDDDDDDDDDDDDDDDDDDDDDDDDDDDDDDDDDDDPPPPPPPCPDDDDDDQPLVVVVVDQADFQHDQDDDVVSNYQHQPHPPQLDWLCNVPVVDPTRQRFHSLNSCLSNCVLVVQLVVCVVDPDDPVCSNVVSVVLSNVCCVPPRVVVSCVVVVHDPDPPDPDDDCPDLVNVLVVQQDDPPDPCRVVSRVVSVVVSCVVSVVVSVVSSCCCVPAVVVVLVQLVVQLVCQCVLPVQSQEGEGAADGDCQVSVQVCCVVPVVPSVHHHFWYWYADPVRWIKIFGHAPHPPDPHGPFFQDQQQAADAAPRSCVSLVAHQWGGAHNRRRMTIGRDPVSSSSSVVSSVVVRVVD